Protein AF-0000000087742498 (afdb_homodimer)

Structure (mmCIF, N/CA/C/O backbone):
data_AF-0000000087742498-model_v1
#
loop_
_entity.id
_entity.type
_entity.pdbx_description
1 polymer 'Stage 0 sporulation protein A homolog'
#
loop_
_atom_site.group_PDB
_atom_site.id
_atom_site.type_symbol
_atom_site.label_atom_id
_atom_site.label_alt_id
_atom_site.label_comp_id
_atom_site.label_asym_id
_atom_site.label_entity_id
_atom_site.label_seq_id
_atom_site.pdbx_PDB_ins_code
_atom_site.Cartn_x
_atom_site.Cartn_y
_atom_site.Cartn_z
_atom_site.occupancy
_atom_site.B_iso_or_equiv
_atom_site.auth_seq_id
_atom_site.auth_comp_id
_atom_site.auth_asym_id
_atom_site.auth_atom_id
_atom_site.pdbx_PDB_model_num
ATOM 1 N N . MET A 1 1 ? -14.625 -6.398 9.633 1 86.19 1 MET A N 1
ATOM 2 C CA . MET A 1 1 ? -14.539 -7.777 9.148 1 86.19 1 MET A CA 1
ATOM 3 C C . MET A 1 1 ? -14.289 -7.812 7.645 1 86.19 1 MET A C 1
ATOM 5 O O . MET A 1 1 ? -14.852 -7.008 6.898 1 86.19 1 MET A O 1
ATOM 9 N N . LEU A 1 2 ? -13.461 -8.797 7.262 1 92.12 2 LEU A N 1
ATOM 10 C CA . LEU A 1 2 ? -13.188 -8.977 5.84 1 92.12 2 LEU A CA 1
ATOM 11 C C . LEU A 1 2 ? -14.359 -9.656 5.141 1 92.12 2 LEU A C 1
ATOM 13 O O . LEU A 1 2 ? -14.914 -10.633 5.652 1 92.12 2 LEU A O 1
ATOM 17 N N . SER A 1 3 ? -14.805 -9.133 4.078 1 96.44 3 SER A N 1
ATOM 18 C CA . SER A 1 3 ? -15.906 -9.711 3.314 1 96.44 3 SER A CA 1
ATOM 19 C C . SER A 1 3 ? -15.414 -10.789 2.359 1 96.44 3 SER A C 1
ATOM 21 O O . SER A 1 3 ? -14.422 -10.594 1.655 1 96.44 3 SER A O 1
ATOM 23 N N . VAL A 1 4 ? -16.156 -11.977 2.344 1 98 4 VAL A N 1
ATOM 24 C CA . VAL A 1 4 ? -15.719 -13.141 1.577 1 98 4 VAL A CA 1
ATOM 25 C C . VAL A 1 4 ? -16.797 -13.531 0.565 1 98 4 VAL A C 1
ATOM 27 O O . VAL A 1 4 ? -17.984 -13.578 0.898 1 98 4 VAL A O 1
ATOM 30 N N . LEU A 1 5 ? -16.391 -13.719 -0.667 1 98.69 5 LEU A N 1
ATOM 31 C CA . LEU A 1 5 ? -17.234 -14.289 -1.711 1 98.69 5 LEU A CA 1
ATOM 32 C C . LEU A 1 5 ? -16.797 -15.719 -2.033 1 98.69 5 LEU A C 1
ATOM 34 O O . LEU A 1 5 ? -15.617 -15.977 -2.27 1 98.69 5 LEU A O 1
ATOM 38 N N . ILE A 1 6 ? -17.734 -16.625 -1.984 1 98.62 6 ILE A N 1
ATOM 39 C CA . ILE A 1 6 ? -17.469 -18.016 -2.301 1 98.62 6 ILE A CA 1
ATOM 40 C C . ILE A 1 6 ? -18.094 -18.375 -3.646 1 98.62 6 ILE A C 1
ATOM 42 O O . ILE A 1 6 ? -19.297 -18.188 -3.852 1 98.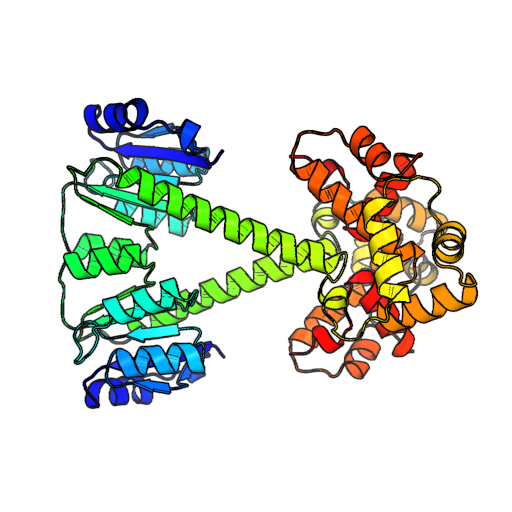62 6 ILE A O 1
ATOM 46 N N . VAL A 1 7 ? -17.25 -18.906 -4.578 1 98.69 7 VAL A N 1
ATOM 47 C CA . VAL A 1 7 ? -17.719 -19.25 -5.914 1 98.69 7 VAL A CA 1
ATOM 48 C C . VAL A 1 7 ? -17.375 -20.719 -6.215 1 98.69 7 VAL A C 1
ATOM 50 O O . VAL A 1 7 ? -16.203 -21.078 -6.312 1 98.69 7 VAL A O 1
ATOM 53 N N . ASP A 1 8 ? -18.328 -21.547 -6.348 1 98.38 8 ASP A N 1
ATOM 54 C CA . ASP A 1 8 ? -18.188 -22.984 -6.609 1 98.38 8 ASP A CA 1
ATOM 55 C C . ASP A 1 8 ? -19.484 -23.562 -7.18 1 98.38 8 ASP A C 1
ATOM 57 O O . ASP A 1 8 ? -20.578 -23.281 -6.676 1 98.38 8 ASP A O 1
ATOM 61 N N . ASP A 1 9 ? -19.312 -24.375 -8.234 1 97.75 9 ASP A N 1
ATOM 62 C CA . ASP A 1 9 ? -20.531 -24.875 -8.875 1 97.75 9 ASP A CA 1
ATOM 63 C C . ASP A 1 9 ? -21.172 -25.984 -8.047 1 97.75 9 ASP A C 1
ATOM 65 O O . ASP A 1 9 ? -22.344 -26.297 -8.234 1 97.75 9 ASP A O 1
ATOM 69 N N . GLU A 1 10 ? -20.484 -26.562 -7.141 1 97 10 GLU A N 1
ATOM 70 C CA . GLU A 1 10 ? -21.016 -27.625 -6.297 1 97 10 GLU A CA 1
ATOM 71 C C . GLU A 1 10 ? -21.609 -27.062 -5.012 1 97 10 GLU A C 1
ATOM 73 O O . GLU A 1 10 ? -20.891 -26.578 -4.145 1 97 10 GLU A O 1
ATOM 78 N N . LYS A 1 11 ? -22.875 -27.219 -4.852 1 96.75 11 LYS A N 1
ATOM 79 C CA . LYS A 1 11 ? -23.594 -26.688 -3.701 1 96.75 11 LYS A CA 1
ATOM 80 C C . LYS A 1 11 ? -23.031 -27.25 -2.395 1 96.75 11 LYS A C 1
ATOM 82 O O . LYS A 1 11 ? -22.938 -26.531 -1.397 1 96.75 11 LYS A O 1
ATOM 87 N N . LEU A 1 12 ? -22.734 -28.484 -2.408 1 96.06 12 LEU A N 1
ATOM 88 C CA . LEU A 1 12 ? -22.219 -29.141 -1.206 1 96.06 12 LEU A CA 1
ATOM 89 C C . LEU A 1 12 ? -20.922 -28.5 -0.75 1 96.06 12 LEU A C 1
ATOM 91 O O . LEU A 1 12 ? -20.672 -28.359 0.451 1 96.06 12 LEU A O 1
ATOM 95 N N . VAL A 1 13 ? -20.109 -28.125 -1.682 1 96.25 13 VAL A N 1
ATOM 96 C CA . VAL A 1 13 ? -18.844 -27.484 -1.369 1 96.25 13 VAL A CA 1
ATOM 97 C C . VAL A 1 13 ? -19.078 -26.109 -0.776 1 96.25 13 VAL A C 1
ATOM 99 O O . VAL A 1 13 ? -18.5 -25.75 0.251 1 96.25 13 VAL A O 1
ATOM 102 N N . ARG A 1 14 ? -19.938 -25.312 -1.386 1 97.44 14 ARG A N 1
ATOM 103 C CA . ARG A 1 14 ? -20.266 -23.984 -0.872 1 97.44 14 ARG A CA 1
ATOM 104 C C . ARG A 1 14 ? -20.797 -24.062 0.552 1 97.44 14 ARG A C 1
ATOM 106 O O . ARG A 1 14 ? -20.328 -23.359 1.441 1 97.44 14 ARG A O 1
ATOM 113 N N . THR A 1 15 ? -21.75 -24.984 0.746 1 96.31 15 THR A N 1
ATOM 114 C CA . THR A 1 15 ? -22.344 -25.156 2.062 1 96.31 15 THR A CA 1
ATOM 115 C C . THR A 1 15 ? -21.297 -25.594 3.082 1 96.31 15 THR A C 1
ATOM 117 O O . THR A 1 15 ? -21.297 -25.109 4.215 1 96.31 15 THR A O 1
ATOM 120 N N . GLY A 1 16 ? -20.5 -26.547 2.688 1 95.5 16 GLY A N 1
ATOM 121 C CA . GLY A 1 16 ? -19.422 -27 3.549 1 95.5 16 GLY A CA 1
ATOM 122 C C . GLY A 1 16 ? -18.484 -25.875 3.977 1 95.5 16 GLY A C 1
ATOM 123 O O . GLY A 1 16 ? -18.062 -25.812 5.133 1 95.5 16 GLY A O 1
ATOM 124 N N . LEU A 1 17 ? -18.141 -24.984 3.059 1 96.44 17 LEU A N 1
ATOM 125 C CA . LEU A 1 17 ? -17.266 -23.859 3.363 1 96.44 17 LEU A CA 1
ATOM 126 C C . LEU A 1 17 ? -17.953 -22.875 4.297 1 96.44 17 LEU A C 1
ATOM 128 O O . LEU A 1 17 ? -17.359 -22.406 5.273 1 96.44 17 LEU A O 1
ATOM 132 N N . VAL A 1 18 ? -19.188 -22.578 4.02 1 95.81 18 VAL A N 1
ATOM 133 C CA . VAL A 1 18 ? -19.922 -21.578 4.801 1 95.81 18 VAL A CA 1
ATOM 134 C C . VAL A 1 18 ? -20.141 -22.109 6.223 1 95.81 18 VAL A C 1
ATOM 136 O O . VAL A 1 18 ? -19.922 -21.375 7.195 1 95.81 18 VAL A O 1
ATOM 139 N N . MET A 1 19 ? -20.438 -23.391 6.352 1 94.25 19 MET A N 1
ATOM 140 C CA . MET A 1 19 ? -20.812 -23.953 7.648 1 94.25 19 MET A CA 1
ATOM 141 C C . MET A 1 19 ? -19.594 -24.531 8.367 1 94.25 19 MET A C 1
ATOM 143 O O . MET A 1 19 ? -19.562 -24.578 9.602 1 94.25 19 MET A O 1
ATOM 147 N N . GLY A 1 20 ? -18.672 -24.969 7.621 1 93.81 20 GLY A N 1
ATOM 148 C CA . GLY A 1 20 ? -17.562 -25.719 8.188 1 93.81 20 GLY A CA 1
ATOM 149 C C . GLY A 1 20 ? -16.453 -24.828 8.703 1 93.81 20 GLY A C 1
ATOM 150 O O . GLY A 1 20 ? -15.586 -25.266 9.453 1 93.81 20 GLY A O 1
ATOM 151 N N . ILE A 1 21 ? -16.422 -23.625 8.344 1 94.62 21 ILE A N 1
ATOM 152 C CA . ILE A 1 21 ? -15.391 -22.688 8.773 1 94.62 21 ILE A CA 1
ATOM 153 C C . ILE A 1 21 ? -16 -21.641 9.695 1 94.62 21 ILE A C 1
ATOM 155 O O . ILE A 1 21 ? -17.078 -21.094 9.398 1 94.62 21 ILE A O 1
ATOM 159 N N . ASP A 1 22 ? -15.406 -21.406 10.828 1 94.94 22 ASP A N 1
ATOM 160 C CA . ASP A 1 22 ? -15.836 -20.328 11.719 1 94.94 22 ASP A CA 1
ATOM 161 C C . ASP A 1 22 ? -15.312 -18.969 11.227 1 94.94 22 ASP A C 1
ATOM 163 O O . ASP A 1 22 ? -14.359 -18.438 11.789 1 94.94 22 ASP A O 1
ATOM 167 N N . TRP A 1 23 ? -15.977 -18.375 10.312 1 95.69 23 TRP A N 1
ATOM 168 C CA . TRP A 1 23 ? -15.562 -17.156 9.648 1 95.69 23 TRP A CA 1
ATOM 169 C C . TRP A 1 23 ? -15.469 -16 10.648 1 95.69 23 TRP A C 1
ATOM 171 O O . TRP A 1 23 ? -14.578 -15.156 10.555 1 95.69 23 TRP A O 1
ATOM 181 N N . ALA A 1 24 ? -16.344 -15.953 11.586 1 93.5 24 ALA A N 1
ATOM 182 C CA . ALA A 1 24 ? -16.344 -14.883 12.586 1 93.5 24 ALA A CA 1
ATOM 183 C C . ALA A 1 24 ? -15.039 -14.883 13.391 1 93.5 24 ALA A C 1
ATOM 185 O O . ALA A 1 24 ? -14.461 -13.82 13.641 1 93.5 24 ALA A O 1
ATOM 186 N N . SER A 1 25 ? -14.648 -16.109 13.75 1 94.25 25 SER A N 1
ATOM 187 C CA . SER A 1 25 ? -13.414 -16.219 14.523 1 94.25 25 SER A CA 1
ATOM 188 C C . SER A 1 25 ? -12.203 -15.781 13.703 1 94.25 25 SER A C 1
ATOM 190 O O . SER A 1 25 ? -11.195 -15.359 14.266 1 94.25 25 SER A O 1
ATOM 192 N N . LEU A 1 26 ? -12.328 -15.805 12.391 1 94.31 26 LEU A N 1
ATOM 193 C CA . LEU A 1 26 ? -11.25 -15.383 11.5 1 94.31 26 LEU A CA 1
ATOM 194 C C . LEU A 1 26 ? -11.367 -13.898 11.18 1 94.31 26 LEU A C 1
ATOM 196 O O . LEU A 1 26 ? -10.555 -13.352 10.43 1 94.31 26 LEU A O 1
ATOM 200 N N . GLY A 1 27 ? -12.391 -13.312 11.758 1 92.94 27 GLY A N 1
ATOM 201 C CA . GLY A 1 27 ? -12.625 -11.914 11.453 1 92.94 27 GLY A CA 1
ATOM 202 C C . GLY A 1 27 ? -13.164 -11.695 10.047 1 92.94 27 GLY A C 1
ATOM 203 O O . GLY A 1 27 ? -12.883 -10.672 9.422 1 92.94 27 GLY A O 1
ATOM 204 N N . CYS A 1 28 ? -13.883 -12.672 9.492 1 95.75 28 CYS A N 1
ATOM 205 C CA . CYS A 1 28 ? -14.43 -12.617 8.141 1 95.75 28 CYS A CA 1
ATOM 206 C C . CYS A 1 28 ? -15.938 -12.836 8.148 1 95.75 28 CYS A C 1
ATOM 208 O O . CYS A 1 28 ? -16.5 -13.305 9.141 1 95.75 28 CYS A O 1
ATOM 210 N N . ALA A 1 29 ? -16.609 -12.43 7.121 1 96.19 29 ALA A N 1
ATOM 211 C CA . ALA A 1 29 ? -18.031 -12.703 6.879 1 96.19 29 ALA A CA 1
ATOM 212 C C . ALA A 1 29 ? -18.281 -13.031 5.41 1 96.19 29 ALA A C 1
ATOM 214 O O . ALA A 1 29 ? -17.797 -12.328 4.516 1 96.19 29 ALA A O 1
ATOM 215 N N . VAL A 1 30 ? -19 -14.109 5.199 1 97 30 VAL A N 1
ATOM 216 C CA . VAL A 1 30 ? -19.391 -14.453 3.834 1 97 30 VAL A CA 1
ATOM 217 C C . VAL A 1 30 ? -20.516 -13.539 3.369 1 97 30 VAL A C 1
ATOM 219 O O . VAL A 1 30 ? -21.594 -13.531 3.969 1 97 30 VAL A O 1
ATOM 222 N N . VAL A 1 31 ? -20.312 -12.812 2.271 1 96.88 31 VAL A N 1
ATOM 223 C CA . VAL A 1 31 ? -21.281 -11.797 1.88 1 96.88 31 VAL A CA 1
ATOM 224 C C . VAL A 1 31 ? -22.125 -12.305 0.706 1 96.88 31 VAL A C 1
ATOM 226 O O . VAL A 1 31 ? -23.188 -11.766 0.417 1 96.88 31 VAL A O 1
ATOM 229 N N . ALA A 1 32 ? -21.547 -13.297 0.026 1 97.62 32 ALA A N 1
ATOM 230 C CA . ALA A 1 32 ? -22.297 -13.852 -1.104 1 97.62 32 ALA A CA 1
ATOM 231 C C . ALA A 1 32 ? -21.719 -15.203 -1.516 1 97.62 32 ALA A C 1
ATOM 233 O O . ALA A 1 32 ? -20.578 -15.523 -1.209 1 97.62 32 ALA A O 1
ATOM 234 N N . GLU A 1 33 ? -22.578 -15.969 -2.145 1 98 33 GLU A N 1
ATOM 235 C CA . GLU A 1 33 ? -22.234 -17.234 -2.791 1 98 33 GLU A CA 1
ATOM 236 C C . GLU A 1 33 ? -22.641 -17.234 -4.262 1 98 33 GLU A C 1
ATOM 238 O O . GLU A 1 33 ? -23.672 -16.656 -4.625 1 98 33 GLU A O 1
ATOM 243 N N . SER A 1 34 ? -21.766 -17.859 -5.074 1 98.19 34 SER A N 1
ATOM 244 C CA . SER A 1 34 ? -22.094 -17.969 -6.496 1 98.19 34 SER A CA 1
ATOM 245 C C . SER A 1 34 ? -21.844 -19.391 -7.012 1 98.19 34 SER A C 1
ATOM 247 O O . SER A 1 34 ? -20.906 -20.047 -6.57 1 98.19 34 SER A O 1
ATOM 249 N N . SER A 1 35 ? -22.609 -19.797 -8.039 1 97.56 35 SER A N 1
ATOM 250 C CA . SER A 1 35 ? -22.547 -21.188 -8.492 1 97.56 35 SER A CA 1
ATOM 251 C C . SER A 1 35 ? -21.828 -21.312 -9.828 1 97.56 35 SER A C 1
ATOM 253 O O . SER A 1 35 ? -21.719 -22.406 -10.391 1 97.56 35 SER A O 1
ATOM 255 N N . ASN A 1 36 ? -21.438 -20.25 -10.352 1 97.25 36 ASN A N 1
ATOM 256 C CA . ASN A 1 36 ? -20.641 -20.219 -11.578 1 97.25 36 ASN A CA 1
ATOM 257 C C . ASN A 1 36 ? -19.859 -18.906 -11.711 1 97.25 36 ASN A C 1
ATOM 259 O O . ASN A 1 36 ? -20.062 -17.984 -10.922 1 97.25 36 ASN A O 1
ATOM 263 N N . GLY A 1 37 ? -18.969 -18.828 -12.711 1 97.62 37 GLY A N 1
ATOM 264 C CA . GLY A 1 37 ? -18.094 -17.688 -12.867 1 97.62 37 GLY A CA 1
ATOM 265 C C . GLY A 1 37 ? -18.828 -16.406 -13.18 1 97.62 37 GLY A C 1
ATOM 266 O O . GLY A 1 37 ? -18.422 -15.328 -12.727 1 97.62 37 GLY A O 1
ATOM 267 N N . LEU A 1 38 ? -19.906 -16.5 -13.938 1 97.81 38 LEU A N 1
ATOM 268 C CA . LEU A 1 38 ? -20.672 -15.312 -14.305 1 97.81 38 LEU A CA 1
ATOM 269 C C . LEU A 1 38 ? -21.328 -14.695 -13.07 1 97.81 38 LEU A C 1
ATOM 271 O O . LEU A 1 38 ? -21.219 -13.484 -12.852 1 97.81 38 LEU A O 1
ATOM 275 N N . GLU A 1 39 ? -22 -15.531 -12.32 1 97.81 39 GLU A N 1
ATOM 276 C CA . GLU A 1 39 ? -22.594 -15.07 -11.062 1 97.81 39 GLU A CA 1
ATOM 277 C C . GLU A 1 39 ? -21.516 -14.516 -10.125 1 97.81 39 GLU A C 1
ATOM 279 O O . GLU A 1 39 ? -21.75 -13.516 -9.445 1 97.81 39 GLU A O 1
ATOM 284 N N . GLY A 1 40 ? -20.406 -15.211 -10.109 1 98.31 40 GLY A N 1
ATOM 285 C CA . GLY A 1 40 ? -19.297 -14.75 -9.281 1 98.31 40 GLY A CA 1
ATOM 286 C C . GLY A 1 40 ? -18.781 -13.383 -9.672 1 98.31 40 GLY A C 1
ATOM 287 O O . GLY A 1 40 ? -18.516 -12.547 -8.805 1 98.31 40 GLY A O 1
ATOM 288 N N . PHE A 1 41 ? -18.656 -13.18 -10.977 1 98.19 41 PHE A N 1
ATOM 289 C CA . PHE A 1 41 ? -18.203 -11.891 -11.484 1 98.19 41 PHE A CA 1
ATOM 290 C C . PHE A 1 41 ? -19.172 -10.781 -11.07 1 98.19 41 PHE A C 1
ATOM 292 O O . PHE A 1 41 ? -18.75 -9.75 -10.539 1 98.19 41 PHE A O 1
ATOM 299 N N . ASP A 1 42 ? -20.453 -11.008 -11.242 1 97.94 42 ASP A N 1
ATOM 300 C CA . ASP A 1 42 ? -21.469 -10.023 -10.891 1 97.94 42 ASP A CA 1
ATOM 301 C C . ASP A 1 42 ? -21.438 -9.727 -9.391 1 97.94 42 ASP A C 1
ATOM 303 O O . ASP A 1 42 ? -21.531 -8.562 -8.984 1 97.94 42 ASP A O 1
ATOM 307 N N . ALA A 1 43 ? -21.359 -10.727 -8.617 1 97.94 43 ALA A N 1
ATOM 308 C CA . ALA A 1 43 ? -21.328 -10.555 -7.168 1 97.94 43 ALA A CA 1
ATOM 309 C C . ALA A 1 43 ? -20.094 -9.766 -6.73 1 97.94 43 ALA A C 1
ATOM 311 O O . ALA A 1 43 ? -20.188 -8.898 -5.859 1 97.94 43 ALA A O 1
ATOM 312 N N . ALA A 1 44 ? -18.922 -10.109 -7.312 1 97.94 44 ALA A N 1
ATOM 313 C CA . ALA A 1 44 ? -17.688 -9.414 -6.977 1 97.94 44 ALA A CA 1
ATOM 314 C C . ALA A 1 44 ? -17.781 -7.926 -7.312 1 97.94 44 ALA A C 1
ATOM 316 O O . ALA A 1 44 ? -17.297 -7.082 -6.559 1 97.94 44 ALA A O 1
ATOM 317 N N . MET A 1 45 ? -18.375 -7.637 -8.453 1 96.25 45 MET A N 1
ATOM 318 C CA . MET A 1 45 ? -18.531 -6.246 -8.875 1 96.25 45 MET A CA 1
ATOM 319 C C . MET A 1 45 ? -19.516 -5.516 -7.973 1 96.25 45 MET A C 1
ATOM 321 O O . MET A 1 45 ? -19.328 -4.34 -7.656 1 96.25 45 MET A O 1
ATOM 325 N N . LYS A 1 46 ? -20.547 -6.215 -7.531 1 95.25 46 LYS A N 1
ATOM 326 C CA . LYS A 1 46 ? -21.609 -5.629 -6.715 1 95.25 46 LYS A CA 1
ATOM 327 C C . LYS A 1 46 ? -21.141 -5.41 -5.281 1 95.25 46 LYS A C 1
ATOM 329 O O . LYS A 1 46 ? -21.312 -4.324 -4.723 1 95.25 46 LYS A O 1
ATOM 334 N N . TYR A 1 47 ? -20.562 -6.449 -4.719 1 95.12 47 TYR A N 1
ATOM 335 C CA . TYR A 1 47 ? -20.312 -6.426 -3.283 1 95.12 47 TYR A CA 1
ATOM 336 C C . TYR A 1 47 ? -18.875 -6.012 -2.988 1 95.12 47 TYR A C 1
ATOM 338 O O . TYR A 1 47 ? -18.531 -5.688 -1.848 1 95.12 47 TYR A O 1
ATOM 346 N N . LYS A 1 48 ? -17.938 -6.086 -4.004 1 94.81 48 LYS A N 1
ATOM 347 C CA . LYS A 1 48 ? -16.531 -5.727 -3.875 1 94.81 48 LYS A CA 1
ATOM 348 C C . LYS A 1 48 ? -15.898 -6.414 -2.668 1 94.81 48 LYS A C 1
ATOM 350 O O . LYS A 1 48 ? -15.375 -5.746 -1.773 1 94.81 48 LYS A O 1
ATOM 355 N N . PRO A 1 49 ? -15.977 -7.719 -2.625 1 96.75 49 PRO A N 1
ATOM 356 C CA . PRO A 1 49 ? -15.43 -8.461 -1.485 1 96.75 49 PRO A CA 1
ATOM 357 C C . PRO A 1 49 ? -13.922 -8.266 -1.334 1 96.75 49 PRO A C 1
ATOM 359 O O . PRO A 1 49 ? -13.234 -7.949 -2.309 1 96.75 49 PRO A O 1
ATOM 362 N N . ASP A 1 50 ? -13.383 -8.453 -0.086 1 95.56 50 ASP A N 1
ATOM 363 C CA . ASP A 1 50 ? -11.945 -8.422 0.167 1 95.56 50 ASP A CA 1
ATOM 364 C C . ASP A 1 50 ? -11.273 -9.695 -0.337 1 95.56 50 ASP A C 1
ATOM 366 O O . ASP A 1 50 ? -10.148 -9.648 -0.835 1 95.56 50 ASP A O 1
ATOM 370 N N . LEU A 1 51 ? -11.992 -10.789 -0.201 1 97.94 51 LEU A N 1
ATOM 371 C CA . LEU A 1 51 ? -11.453 -12.117 -0.492 1 97.94 51 LEU A CA 1
ATOM 372 C C . LEU A 1 51 ? -12.43 -12.938 -1.322 1 97.94 51 LEU A C 1
ATOM 374 O O . LEU A 1 51 ? -13.633 -12.938 -1.047 1 97.94 51 LEU A O 1
ATOM 378 N N . ILE A 1 52 ? -11.93 -13.562 -2.357 1 98.62 52 ILE A N 1
ATOM 379 C CA . ILE A 1 52 ? -12.711 -14.477 -3.189 1 98.62 52 ILE A CA 1
ATOM 380 C C . ILE A 1 52 ? -12.125 -15.883 -3.098 1 98.62 52 ILE A C 1
ATOM 382 O O . ILE A 1 52 ? -10.938 -16.094 -3.336 1 98.62 52 ILE A O 1
ATOM 386 N N . ILE A 1 53 ? -12.898 -16.844 -2.684 1 98.56 53 ILE A N 1
ATOM 387 C CA . ILE A 1 53 ? -12.57 -18.266 -2.752 1 98.56 53 ILE A CA 1
ATOM 388 C C . ILE A 1 53 ? -13.281 -18.891 -3.943 1 98.56 53 ILE A C 1
ATOM 390 O O . ILE A 1 53 ? -14.516 -18.953 -3.98 1 98.56 53 ILE A O 1
ATOM 394 N N . CYS A 1 54 ? -12.422 -19.406 -4.871 1 97.94 54 CYS A N 1
ATOM 395 C CA . CYS A 1 54 ? -13.031 -19.688 -6.168 1 97.94 54 CYS A CA 1
ATOM 396 C C . CYS A 1 54 ? -12.539 -21.031 -6.711 1 97.94 54 CYS A C 1
ATOM 398 O O . CYS A 1 54 ? -11.336 -21.297 -6.715 1 97.94 54 CYS A O 1
ATOM 400 N N . ASP A 1 55 ? -13.508 -21.812 -7.184 1 98.12 55 ASP A N 1
ATOM 401 C CA . ASP A 1 55 ? -13.18 -22.984 -7.988 1 98.12 55 ASP A CA 1
ATOM 402 C C . ASP A 1 55 ? -12.695 -22.578 -9.383 1 98.12 55 ASP A C 1
ATOM 404 O O . ASP A 1 55 ? -12.969 -21.469 -9.836 1 98.12 55 ASP A O 1
ATOM 408 N N . ILE A 1 56 ? -12.023 -23.484 -10.047 1 97.81 56 ILE A N 1
ATOM 409 C CA . ILE A 1 56 ? -11.5 -23.156 -11.367 1 97.81 56 ILE A CA 1
ATOM 410 C C . ILE A 1 56 ? -12.477 -23.641 -12.445 1 97.81 56 ILE A C 1
ATOM 412 O O . ILE A 1 56 ? -12.969 -22.844 -13.242 1 97.81 56 ILE A O 1
ATOM 416 N N . ARG A 1 57 ? -12.773 -24.938 -12.43 1 97.12 57 ARG A N 1
ATOM 417 C CA . ARG A 1 57 ? -13.672 -25.469 -13.453 1 97.12 57 ARG A CA 1
ATOM 418 C C . ARG A 1 57 ? -15.133 -25.297 -13.039 1 97.12 57 ARG A C 1
ATOM 420 O O . ARG A 1 57 ? -15.594 -25.938 -12.094 1 97.12 57 ARG A O 1
ATOM 427 N N . MET A 1 58 ? -15.828 -24.484 -13.711 1 97.19 58 MET A N 1
ATOM 428 C CA . MET A 1 58 ? -17.25 -24.219 -13.5 1 97.19 58 MET A CA 1
ATOM 429 C C . MET A 1 58 ? -17.953 -23.984 -14.828 1 97.19 58 MET A C 1
ATOM 431 O O . MET A 1 58 ? -17.328 -23.625 -15.82 1 97.19 58 MET A O 1
ATOM 435 N N . PRO A 1 59 ? -19.219 -24.203 -14.789 1 95.25 59 PRO A N 1
ATOM 436 C CA . PRO A 1 59 ? -19.984 -23.922 -16.016 1 95.25 59 PRO A CA 1
ATOM 437 C C . PRO A 1 59 ? -20.047 -22.438 -16.344 1 95.25 59 PRO A C 1
ATOM 439 O O . PRO A 1 59 ? -19.828 -21.594 -15.461 1 95.25 59 PRO A O 1
ATOM 442 N N . GLN A 1 60 ? -20.281 -22.125 -17.781 1 94.44 60 GLN A N 1
ATOM 443 C CA . GLN A 1 60 ? -20.484 -20.766 -18.281 1 94.44 60 GLN A CA 1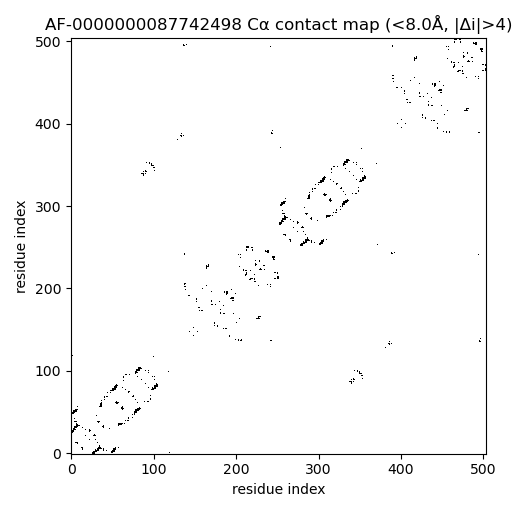
ATOM 444 C C . GLN A 1 60 ? -19.156 -20 -18.344 1 94.44 60 GLN A C 1
ATOM 446 O O . GLN A 1 60 ? -18.688 -19.656 -19.438 1 94.44 60 GLN A O 1
ATOM 451 N N . MET A 1 61 ? -18.547 -19.766 -17.109 1 96.75 61 MET A N 1
ATOM 452 C CA . MET A 1 61 ? -17.25 -19.094 -16.984 1 96.75 61 MET A CA 1
ATOM 453 C C . MET A 1 61 ? -16.406 -19.734 -15.891 1 96.75 61 MET A C 1
ATOM 455 O O . MET A 1 61 ? -16.859 -19.906 -14.766 1 96.75 61 MET A O 1
ATOM 459 N N . ASP A 1 62 ? -15.211 -20.062 -16.297 1 96.81 62 ASP A N 1
ATOM 460 C CA . ASP A 1 62 ? -14.406 -20.734 -15.281 1 96.81 62 ASP A CA 1
ATOM 461 C C . ASP A 1 62 ? -13.766 -19.734 -14.328 1 96.81 62 ASP A C 1
ATOM 463 O O . ASP A 1 62 ? -13.852 -18.516 -14.547 1 96.81 62 ASP A O 1
ATOM 467 N N . GLY A 1 63 ? -13.211 -20.188 -13.289 1 98.19 63 GLY A N 1
ATOM 468 C CA . GLY A 1 63 ? -12.688 -19.344 -12.234 1 98.19 63 GLY A CA 1
ATOM 469 C C . GLY A 1 63 ? -11.555 -18.438 -12.695 1 98.19 63 GLY A C 1
ATOM 470 O O . GLY A 1 63 ? -11.477 -17.281 -12.289 1 98.19 63 GLY A O 1
ATOM 471 N N . ILE A 1 64 ? -10.648 -18.953 -13.516 1 98.12 64 ILE A N 1
ATOM 472 C CA . ILE A 1 64 ? -9.516 -18.188 -14.031 1 98.12 64 ILE A CA 1
ATOM 473 C C . ILE A 1 64 ? -10.016 -17.031 -14.898 1 98.12 64 ILE A C 1
ATOM 475 O O . ILE A 1 64 ? -9.57 -15.898 -14.742 1 98.12 64 ILE A O 1
ATOM 479 N N . GLU A 1 65 ? -10.906 -17.344 -15.766 1 97.81 65 GLU A N 1
ATOM 480 C CA . GLU A 1 65 ? -11.5 -16.328 -16.625 1 97.81 65 GLU A CA 1
ATOM 481 C C . GLU A 1 65 ? -12.203 -15.258 -15.789 1 97.81 65 GLU A C 1
ATOM 483 O O . GLU A 1 65 ? -12.094 -14.062 -16.078 1 97.81 65 GLU A O 1
ATOM 488 N N . MET A 1 66 ? -12.953 -15.68 -14.812 1 98.25 66 MET A N 1
ATOM 489 C CA . MET A 1 66 ? -13.664 -14.758 -13.93 1 98.25 66 MET A CA 1
ATOM 490 C C . MET A 1 66 ? -12.703 -13.766 -13.289 1 98.25 66 MET A C 1
ATOM 492 O O . MET A 1 66 ? -12.914 -12.555 -13.359 1 98.25 66 MET A O 1
ATOM 496 N N . VAL A 1 67 ? -11.641 -14.25 -12.672 1 98.25 67 VAL A N 1
ATOM 497 C CA . VAL A 1 67 ? -10.688 -13.406 -11.961 1 98.25 67 VAL A CA 1
ATOM 498 C C . VAL A 1 67 ? -9.945 -12.508 -12.953 1 98.25 67 VAL A C 1
ATOM 500 O O . VAL A 1 67 ? -9.672 -11.344 -12.664 1 98.25 67 VAL A O 1
ATOM 503 N N . SER A 1 68 ? -9.633 -13.07 -14.125 1 97.75 68 SER A N 1
ATOM 504 C CA . SER A 1 68 ? -9.008 -12.273 -15.172 1 97.75 68 SER A CA 1
ATOM 505 C C . SER A 1 68 ? -9.859 -11.055 -15.516 1 97.75 68 SER A C 1
ATOM 507 O O . SER A 1 68 ? -9.352 -9.938 -15.594 1 97.75 68 SER A O 1
ATOM 509 N N . LYS A 1 69 ? -11.117 -11.258 -15.727 1 97.56 69 LYS A N 1
ATOM 510 C CA . LYS A 1 69 ? -12.039 -10.18 -16.031 1 97.56 69 LYS A CA 1
ATOM 511 C C . LYS A 1 69 ? -12.125 -9.18 -14.883 1 97.56 69 LYS A C 1
ATOM 513 O O . LYS A 1 69 ? -12.188 -7.965 -15.109 1 97.56 69 LYS A O 1
ATOM 518 N N . LEU A 1 70 ? -12.148 -9.703 -13.719 1 97.69 70 LEU A N 1
ATOM 519 C CA . LEU A 1 70 ? -12.203 -8.836 -12.547 1 97.69 70 LEU A CA 1
ATOM 520 C C . LEU A 1 70 ? -10.992 -7.91 -12.508 1 97.69 70 LEU A C 1
ATOM 522 O O . LEU A 1 70 ? -11.125 -6.719 -12.211 1 97.69 70 LEU A O 1
ATOM 526 N N . ARG A 1 71 ? -9.797 -8.477 -12.82 1 95.88 71 ARG A N 1
ATOM 527 C CA . ARG A 1 71 ? -8.578 -7.672 -12.836 1 95.88 71 ARG A CA 1
ATOM 528 C C . ARG A 1 71 ? -8.664 -6.578 -13.898 1 95.88 71 ARG A C 1
ATOM 530 O O . ARG A 1 71 ? -8.258 -5.441 -13.656 1 95.88 71 ARG A O 1
ATOM 537 N N . GLU A 1 72 ? -9.219 -6.922 -15.008 1 94.06 72 GLU A N 1
ATOM 538 C CA . GLU A 1 72 ? -9.398 -5.949 -16.078 1 94.06 72 GLU A CA 1
ATOM 539 C C . GLU A 1 72 ? -10.305 -4.801 -15.641 1 94.06 72 GLU A C 1
ATOM 541 O O . GLU A 1 72 ? -10.141 -3.668 -16.109 1 94.06 72 GLU A O 1
ATOM 546 N N . GLU A 1 73 ? -11.18 -5.078 -14.711 1 93.62 73 GLU A N 1
ATOM 547 C CA . GLU A 1 73 ? -12.125 -4.074 -14.227 1 93.62 73 GLU A CA 1
ATOM 548 C C . GLU A 1 73 ? -11.547 -3.322 -13.023 1 93.62 73 GLU A C 1
ATOM 550 O O . GLU A 1 73 ? -12.242 -2.512 -12.406 1 93.62 73 GLU A O 1
ATOM 555 N N . GLY A 1 74 ? -10.375 -3.697 -12.664 1 90.75 74 GLY A N 1
ATOM 556 C CA . GLY A 1 74 ? -9.711 -2.984 -11.578 1 90.75 74 GLY A CA 1
ATOM 557 C C . GLY A 1 74 ? -9.992 -3.584 -10.211 1 90.75 74 GLY A C 1
ATOM 558 O O . GLY A 1 74 ? -9.68 -2.979 -9.188 1 90.75 74 GLY A O 1
ATOM 559 N N . ASN A 1 75 ? -10.703 -4.688 -10.148 1 92.94 75 ASN A N 1
ATOM 560 C CA . ASN A 1 75 ? -10.961 -5.391 -8.898 1 92.94 75 ASN A CA 1
ATOM 561 C C . ASN A 1 75 ? -9.734 -6.188 -8.445 1 92.94 75 ASN A C 1
ATOM 563 O O . ASN A 1 75 ? -9.289 -7.098 -9.148 1 92.94 75 ASN A O 1
ATOM 567 N N . ASN A 1 76 ? -9.219 -5.875 -7.27 1 90.5 76 ASN A N 1
ATOM 568 C CA . ASN A 1 76 ? -7.973 -6.484 -6.812 1 90.5 76 ASN A CA 1
ATOM 569 C C . ASN A 1 76 ? -8.195 -7.34 -5.57 1 90.5 76 ASN A C 1
ATOM 571 O O . ASN A 1 76 ? -7.285 -7.496 -4.75 1 90.5 76 ASN A O 1
ATOM 575 N N . ALA A 1 77 ? -9.43 -7.863 -5.445 1 95.88 77 ALA A N 1
ATOM 576 C CA . ALA A 1 77 ? -9.719 -8.742 -4.316 1 95.88 77 ALA A CA 1
ATOM 577 C C . ALA A 1 77 ? -8.688 -9.859 -4.215 1 95.88 77 ALA A C 1
ATOM 579 O O . ALA A 1 77 ? -8.242 -10.398 -5.23 1 95.88 77 ALA A O 1
ATOM 580 N N . TYR A 1 78 ? -8.289 -10.164 -2.984 1 97.81 78 TYR A N 1
ATOM 581 C CA . TYR A 1 78 ? -7.469 -11.359 -2.787 1 97.81 78 TYR A CA 1
ATOM 582 C C . TYR A 1 78 ? -8.203 -12.609 -3.256 1 97.81 78 TYR A C 1
ATOM 584 O O . TYR A 1 78 ? -9.414 -12.742 -3.045 1 97.81 78 TYR A O 1
ATOM 592 N N . THR A 1 79 ? -7.496 -13.477 -3.93 1 98.38 79 THR A N 1
ATOM 593 C CA . THR A 1 79 ? -8.156 -14.641 -4.512 1 98.38 79 THR A CA 1
ATOM 594 C C . THR A 1 79 ? -7.445 -15.93 -4.094 1 98.38 79 THR A C 1
ATOM 596 O O . THR A 1 79 ? -6.215 -16 -4.137 1 98.38 79 THR A O 1
ATOM 599 N N . VAL A 1 80 ? -8.188 -16.859 -3.648 1 98.56 80 VAL A N 1
ATOM 600 C CA . VAL A 1 80 ? -7.73 -18.219 -3.379 1 98.56 80 VAL A CA 1
ATOM 601 C C . VAL A 1 80 ? -8.469 -19.203 -4.285 1 98.56 80 VAL A C 1
ATOM 603 O O . VAL A 1 80 ? -9.695 -19.297 -4.242 1 98.56 80 VAL A O 1
ATOM 606 N N . PHE A 1 81 ? -7.707 -19.891 -5.109 1 98.5 81 PHE A N 1
ATOM 607 C CA . PHE A 1 81 ? -8.32 -20.953 -5.91 1 98.5 81 PHE A CA 1
ATOM 608 C C . PHE A 1 81 ? -8.414 -22.25 -5.117 1 98.5 81 PHE A C 1
ATOM 610 O O . PHE A 1 81 ? -7.418 -22.719 -4.566 1 98.5 81 PHE A O 1
ATOM 617 N N . LEU A 1 82 ? -9.555 -22.75 -4.969 1 97.56 82 LEU A N 1
ATOM 618 C CA . LEU A 1 82 ? -9.852 -24.031 -4.336 1 97.56 82 LEU A CA 1
ATOM 619 C C . LEU A 1 82 ? -10.43 -25.016 -5.348 1 97.56 82 LEU A C 1
ATOM 621 O O . LEU A 1 82 ? -11.586 -24.891 -5.746 1 97.56 82 LEU A O 1
ATOM 625 N N . THR A 1 83 ? -9.656 -26.047 -5.742 1 96.5 83 THR A N 1
ATOM 626 C CA . THR A 1 83 ? -10.055 -26.844 -6.895 1 96.5 83 THR A CA 1
ATOM 627 C C . THR A 1 83 ? -9.508 -28.266 -6.77 1 96.5 83 THR A C 1
ATOM 629 O O . THR A 1 83 ? -8.641 -28.531 -5.934 1 96.5 83 THR A O 1
ATOM 632 N N . ALA A 1 84 ? -10.016 -29.141 -7.613 1 95.88 84 ALA A N 1
ATOM 633 C CA . ALA A 1 84 ? -9.547 -30.531 -7.645 1 95.88 84 ALA A CA 1
ATOM 634 C C . ALA A 1 84 ? -8.438 -30.703 -8.672 1 95.88 84 ALA A C 1
ATOM 636 O O . ALA A 1 84 ? -7.867 -31.797 -8.797 1 95.88 84 ALA A O 1
ATOM 637 N N . TYR A 1 85 ? -8.078 -29.672 -9.375 1 95.31 85 TYR A N 1
ATOM 638 C CA . TYR A 1 85 ? -7.191 -29.812 -10.531 1 95.31 85 TYR A CA 1
ATOM 639 C C . TYR A 1 85 ? -5.785 -29.328 -10.195 1 95.31 85 TYR A C 1
ATOM 641 O O . TYR A 1 85 ? -5.598 -28.172 -9.812 1 95.31 85 TYR A O 1
ATOM 649 N N . SER A 1 86 ? -4.84 -30.141 -10.359 1 96.5 86 SER A N 1
ATOM 650 C CA . SER A 1 86 ? -3.436 -29.812 -10.133 1 96.5 86 SER A CA 1
ATOM 651 C C . SER A 1 86 ? -2.715 -29.547 -11.453 1 96.5 86 SER A C 1
ATOM 653 O O . SER A 1 86 ? -1.614 -30.047 -11.68 1 96.5 86 SER A O 1
ATOM 655 N N . ASP A 1 87 ? -3.346 -28.844 -12.32 1 95.44 87 ASP A N 1
ATOM 656 C CA . ASP A 1 87 ? -2.844 -28.547 -13.656 1 95.44 87 ASP A CA 1
ATOM 657 C C . ASP A 1 87 ? -1.84 -27.391 -13.617 1 95.44 87 ASP A C 1
ATOM 659 O O . ASP A 1 87 ? -2.125 -26.328 -13.062 1 95.44 87 ASP A O 1
ATOM 663 N N . PHE A 1 88 ? -0.724 -27.594 -14.172 1 96.44 88 PHE A N 1
ATOM 664 C CA . PHE A 1 88 ? 0.313 -26.578 -14.195 1 96.44 88 PHE A CA 1
ATOM 665 C C . PHE A 1 88 ? -0.182 -25.312 -14.906 1 96.44 88 PHE A C 1
ATOM 667 O O . PHE A 1 88 ? 0.077 -24.203 -14.453 1 96.44 88 PHE A O 1
ATOM 674 N N . ALA A 1 89 ? -0.773 -25.484 -16 1 96.25 89 ALA A N 1
ATOM 675 C CA . ALA A 1 89 ? -1.245 -24.344 -16.766 1 96.25 89 ALA A CA 1
ATOM 676 C C . ALA A 1 89 ? -2.178 -23.453 -15.945 1 96.25 89 ALA A C 1
ATOM 678 O O . ALA A 1 89 ? -2.109 -22.234 -16.016 1 96.25 89 ALA A O 1
ATOM 679 N N . TYR A 1 90 ? -3.033 -24.094 -15.18 1 96.25 90 TYR A N 1
ATOM 680 C CA . TYR A 1 90 ? -3.926 -23.359 -14.289 1 96.25 90 TYR A CA 1
ATOM 681 C C . TYR A 1 90 ? -3.137 -22.609 -13.227 1 96.25 90 TYR A C 1
ATOM 683 O O . TYR A 1 90 ? -3.41 -21.438 -12.945 1 96.25 90 TYR A O 1
ATOM 691 N N . ALA A 1 91 ? -2.221 -23.312 -12.641 1 97.19 91 ALA A N 1
ATOM 692 C CA . ALA A 1 91 ? -1.4 -22.703 -11.602 1 97.19 91 ALA A CA 1
ATOM 693 C C . ALA A 1 91 ? -0.611 -21.516 -12.156 1 97.19 91 ALA A C 1
ATOM 695 O O . ALA A 1 91 ? -0.497 -20.484 -11.492 1 97.19 91 ALA A O 1
ATOM 696 N N . GLN A 1 92 ? -0.042 -21.688 -13.328 1 97 92 GLN A N 1
ATOM 697 C CA . GLN A 1 92 ? 0.714 -20.609 -13.961 1 97 92 GLN A CA 1
ATOM 698 C C . GLN A 1 92 ? -0.159 -19.375 -14.172 1 97 92 GLN A C 1
ATOM 700 O O . GLN A 1 92 ? 0.262 -18.25 -13.883 1 97 92 GLN A O 1
ATOM 705 N N . LYS A 1 93 ? -1.354 -19.578 -14.68 1 97.19 93 LYS A N 1
ATOM 706 C CA . LYS A 1 93 ? -2.287 -18.469 -14.875 1 97.19 93 LYS A CA 1
ATOM 707 C C . LYS A 1 93 ? -2.65 -17.812 -13.539 1 97.19 93 LYS A C 1
ATOM 709 O O . LYS A 1 93 ? -2.783 -16.594 -13.461 1 97.19 93 LYS A O 1
ATOM 714 N N . ALA A 1 94 ? -2.848 -18.656 -12.516 1 97.94 94 ALA A N 1
ATOM 715 C CA . ALA A 1 94 ? -3.164 -18.156 -11.188 1 97.94 94 ALA A CA 1
ATOM 716 C C . ALA A 1 94 ? -2.066 -17.219 -10.68 1 97.94 94 ALA A C 1
ATOM 718 O O . ALA A 1 94 ? -2.354 -16.188 -10.07 1 97.94 94 ALA A O 1
ATOM 719 N N . ILE A 1 95 ? -0.843 -17.531 -10.906 1 97.44 95 ILE A N 1
ATOM 720 C CA . ILE A 1 95 ? 0.292 -16.703 -10.516 1 97.44 95 ILE A CA 1
ATOM 721 C C . ILE A 1 95 ? 0.212 -15.352 -11.211 1 97.44 95 ILE A C 1
ATOM 723 O O . ILE A 1 95 ? 0.319 -14.305 -10.57 1 97.44 95 ILE A O 1
ATOM 727 N N . LYS A 1 96 ? -0.003 -15.391 -12.523 1 95.56 96 LYS A N 1
ATOM 728 C CA . LYS A 1 96 ? -0.045 -14.172 -13.328 1 95.56 96 LYS A CA 1
ATOM 729 C C . LYS A 1 96 ? -1.178 -13.25 -12.875 1 95.56 96 LYS A C 1
ATOM 731 O O . LYS A 1 96 ? -1.067 -12.031 -12.977 1 95.56 96 LYS A O 1
ATOM 736 N N . LEU A 1 97 ? -2.189 -13.852 -12.367 1 96.19 97 LEU A N 1
ATOM 737 C CA . LEU A 1 97 ? -3.348 -13.094 -11.922 1 96.19 97 LEU A CA 1
ATOM 738 C C . LEU A 1 97 ? -3.148 -12.586 -10.492 1 96.19 97 LEU A C 1
ATOM 740 O O . LEU A 1 97 ? -3.979 -11.836 -9.977 1 96.19 97 LEU A O 1
ATOM 744 N N . GLY A 1 98 ? -2.092 -13.062 -9.859 1 96.38 98 GLY A N 1
ATOM 745 C CA . GLY A 1 98 ? -1.783 -12.609 -8.508 1 96.38 98 GLY A CA 1
ATOM 746 C C . GLY A 1 98 ? -2.578 -13.336 -7.441 1 96.38 98 GLY A C 1
ATOM 747 O O . GLY A 1 98 ? -2.963 -12.734 -6.434 1 96.38 98 GLY A O 1
ATOM 748 N N . ALA A 1 99 ? -2.906 -14.547 -7.688 1 97.81 99 ALA A N 1
ATOM 749 C CA . ALA A 1 99 ? -3.623 -15.328 -6.684 1 97.81 99 ALA A CA 1
ATOM 750 C C . ALA A 1 99 ? -2.822 -15.43 -5.391 1 97.81 99 ALA A C 1
ATOM 752 O O . ALA A 1 99 ? -1.593 -15.531 -5.418 1 97.81 99 ALA A O 1
ATOM 753 N N . SER A 1 100 ? -3.541 -15.5 -4.297 1 97.5 100 SER A N 1
ATOM 754 C CA . SER A 1 100 ? -2.906 -15.562 -2.984 1 97.5 100 SER A CA 1
ATOM 755 C C . SER A 1 100 ? -2.561 -17 -2.602 1 97.5 100 SER A C 1
ATOM 757 O O . SER A 1 100 ? -1.654 -17.234 -1.8 1 97.5 100 SER A O 1
ATOM 759 N N . ASP A 1 101 ? -3.34 -17.875 -3.088 1 97.88 101 ASP A N 1
ATOM 760 C CA . ASP A 1 101 ? -3.107 -19.297 -2.826 1 97.88 101 ASP A CA 1
ATOM 761 C C . ASP A 1 101 ? -3.836 -20.172 -3.844 1 97.88 101 ASP A C 1
ATOM 763 O O . ASP A 1 101 ? -4.68 -19.688 -4.598 1 97.88 101 ASP A O 1
ATOM 767 N N . TYR A 1 102 ? -3.418 -21.406 -3.916 1 98.25 102 TYR A N 1
ATOM 768 C CA . TYR A 1 102 ? -3.982 -22.5 -4.711 1 98.25 102 TYR A CA 1
ATOM 769 C C . TYR A 1 102 ? -4.086 -23.781 -3.896 1 98.25 102 TYR A C 1
ATOM 771 O O . TYR A 1 102 ? -3.074 -24.422 -3.609 1 98.25 102 TYR A O 1
ATOM 779 N N . ILE A 1 103 ? -5.305 -24.109 -3.543 1 97.88 103 ILE A N 1
ATOM 780 C CA . ILE A 1 103 ? -5.531 -25.234 -2.625 1 97.88 103 ILE A CA 1
ATOM 781 C C . ILE A 1 103 ? -6.27 -26.359 -3.35 1 97.88 103 ILE A C 1
ATOM 783 O O . ILE A 1 103 ? -7.281 -26.109 -4.012 1 97.88 103 ILE A O 1
ATOM 787 N N . LEU A 1 104 ? -5.805 -27.547 -3.213 1 97.31 104 LEU A N 1
ATOM 788 C CA . LEU A 1 104 ? -6.414 -28.703 -3.867 1 97.31 104 LEU A CA 1
ATOM 789 C C . LEU A 1 104 ? -7.516 -29.297 -2.996 1 97.31 104 LEU A C 1
ATOM 791 O O . LEU A 1 104 ? -7.367 -29.391 -1.776 1 97.31 104 LEU A O 1
ATOM 795 N N . LYS A 1 105 ? -8.664 -29.625 -3.648 1 94.31 105 LYS A N 1
ATOM 796 C CA . LYS A 1 105 ? -9.711 -30.422 -3.014 1 94.31 105 LYS A CA 1
ATOM 797 C C . LYS A 1 105 ? -9.414 -31.906 -3.127 1 94.31 105 LYS A C 1
ATOM 799 O O . LYS A 1 105 ? -9 -32.406 -4.188 1 94.31 105 LYS A O 1
ATOM 804 N N . PRO A 1 106 ? -9.578 -32.625 -2.131 1 93.69 106 PRO A N 1
ATOM 805 C CA . PRO A 1 106 ? -9.922 -32.156 -0.788 1 93.69 106 PRO A CA 1
ATOM 806 C C . PRO A 1 106 ? -8.734 -31.516 -0.07 1 93.69 106 PRO A C 1
ATOM 808 O O . PRO A 1 106 ? -7.582 -31.781 -0.412 1 93.69 106 PRO A O 1
ATOM 811 N N . PHE A 1 107 ? -9.055 -30.625 0.825 1 92 107 PHE A N 1
ATOM 812 C CA . PHE A 1 107 ? -7.984 -29.953 1.551 1 92 107 PHE A CA 1
ATOM 813 C C . PHE A 1 107 ? -8.031 -30.297 3.035 1 92 107 PHE A C 1
ATOM 815 O O . PHE A 1 107 ? -9.055 -30.781 3.531 1 92 107 PHE A O 1
ATOM 822 N N . LYS A 1 108 ? -6.922 -30.188 3.66 1 91.44 108 LYS A N 1
ATOM 823 C CA . LYS A 1 108 ? -6.773 -30.547 5.066 1 91.44 108 LYS A CA 1
ATOM 824 C C . LYS A 1 108 ? -7.406 -29.484 5.969 1 91.44 108 LYS A C 1
ATOM 826 O O . LYS A 1 108 ? -7.477 -28.312 5.605 1 91.44 108 LYS A O 1
ATOM 831 N N . ASP A 1 109 ? -7.711 -30.016 7.16 1 89 109 ASP A N 1
ATOM 832 C CA . ASP A 1 109 ? -8.25 -29.109 8.172 1 89 109 ASP A CA 1
ATOM 833 C C . ASP A 1 109 ? -7.242 -28 8.5 1 89 109 ASP A C 1
ATOM 835 O O . ASP A 1 109 ? -6.059 -28.281 8.703 1 89 109 ASP A O 1
ATOM 839 N N . GLY A 1 110 ? -7.715 -26.828 8.469 1 93.94 110 GLY A N 1
ATOM 840 C CA . GLY A 1 110 ? -6.855 -25.719 8.859 1 93.94 110 GLY A CA 1
ATOM 841 C C . GLY A 1 110 ? -6.125 -25.078 7.695 1 93.94 110 GLY A C 1
ATOM 842 O O . GLY A 1 110 ? -5.617 -23.969 7.805 1 93.94 110 GLY A O 1
ATOM 843 N N . GLU A 1 111 ? -6.086 -25.703 6.602 1 95.31 111 GLU A N 1
ATOM 844 C CA . GLU A 1 111 ? -5.312 -25.203 5.473 1 95.31 111 GLU A CA 1
ATOM 845 C C . GLU A 1 111 ? -5.898 -23.891 4.945 1 95.31 111 GLU A C 1
ATOM 847 O O . GLU A 1 111 ? -5.18 -22.906 4.797 1 95.31 111 GLU A O 1
ATOM 852 N N . LEU A 1 112 ? -7.176 -23.922 4.672 1 96.12 112 LEU A N 1
ATOM 853 C CA . LEU A 1 112 ? -7.84 -22.719 4.18 1 96.12 112 LEU A CA 1
ATOM 854 C C . LEU A 1 112 ? -7.828 -21.625 5.238 1 96.12 112 LEU A C 1
ATOM 856 O O . LEU A 1 112 ? -7.578 -20.453 4.922 1 96.12 112 LEU A O 1
ATOM 860 N N . GLU A 1 113 ? -8.055 -21.984 6.457 1 96.31 113 GLU A N 1
ATOM 861 C CA . GLU A 1 113 ? -8.039 -21.031 7.562 1 96.31 113 GLU A CA 1
ATOM 862 C C . GLU A 1 113 ? -6.688 -20.328 7.668 1 96.31 113 GLU A C 1
ATOM 864 O O . GLU A 1 113 ? -6.625 -19.109 7.859 1 96.31 113 GLU A O 1
ATOM 869 N N . ASN A 1 114 ? -5.645 -21.156 7.539 1 95.94 114 ASN A N 1
ATOM 870 C CA . ASN A 1 114 ? -4.301 -20.594 7.594 1 95.94 114 ASN A CA 1
ATOM 871 C C . ASN A 1 114 ? -4.066 -19.594 6.465 1 95.94 114 ASN A C 1
ATOM 873 O O . ASN A 1 114 ? -3.439 -18.547 6.672 1 95.94 114 ASN A O 1
ATOM 877 N N . THR A 1 115 ? -4.547 -19.891 5.324 1 96.56 115 THR A N 1
ATOM 878 C CA . THR A 1 115 ? -4.434 -19 4.18 1 96.56 115 THR A CA 1
ATOM 879 C C . THR A 1 115 ? -5.164 -17.688 4.445 1 96.56 115 THR A C 1
ATOM 881 O O . THR A 1 115 ? -4.625 -16.609 4.191 1 96.56 115 THR A O 1
ATOM 884 N N . VAL A 1 116 ? -6.34 -17.734 4.961 1 96.5 116 VAL A N 1
ATOM 885 C CA . VAL A 1 116 ? -7.148 -16.562 5.262 1 96.5 116 VAL A CA 1
ATOM 886 C C . VAL A 1 116 ? -6.441 -15.695 6.301 1 96.5 116 VAL A C 1
ATOM 888 O O . VAL A 1 116 ? -6.406 -14.469 6.176 1 96.5 116 VAL A O 1
ATOM 891 N N . LEU A 1 117 ? -5.863 -16.359 7.25 1 95.19 117 LEU A N 1
ATOM 892 C CA . LEU A 1 117 ? -5.152 -15.633 8.289 1 95.19 117 LEU A CA 1
ATOM 893 C C . LEU A 1 117 ? -3.953 -14.891 7.711 1 95.19 117 LEU A C 1
ATOM 895 O O . LEU A 1 117 ? -3.68 -13.75 8.094 1 95.19 117 LEU A O 1
ATOM 899 N N . LYS A 1 118 ? -3.25 -15.516 6.82 1 94.38 118 LYS A N 1
ATOM 900 C CA . LYS A 1 118 ? -2.113 -14.867 6.168 1 94.38 118 LYS A CA 1
ATOM 901 C C . LYS A 1 118 ? -2.561 -13.648 5.371 1 94.38 118 LYS A C 1
ATOM 903 O O . LYS A 1 118 ? -1.889 -12.609 5.383 1 94.38 118 LYS A O 1
ATOM 908 N N . ILE A 1 119 ? -3.623 -13.781 4.695 1 95.12 119 ILE A N 1
ATOM 909 C CA . ILE A 1 119 ? -4.172 -12.688 3.906 1 95.12 119 ILE A CA 1
ATOM 910 C C . ILE A 1 119 ? -4.578 -11.539 4.832 1 95.12 119 ILE A C 1
ATOM 912 O O . ILE A 1 119 ? -4.293 -10.375 4.551 1 95.12 119 ILE A O 1
ATOM 916 N N . ARG A 1 120 ? -5.207 -11.859 5.914 1 92.25 120 ARG A N 1
ATOM 917 C CA . ARG A 1 120 ? -5.602 -10.852 6.895 1 92.25 120 ARG A CA 1
ATOM 918 C C . ARG A 1 120 ? -4.387 -10.109 7.43 1 92.25 120 ARG A C 1
ATOM 920 O O . ARG A 1 120 ? -4.41 -8.883 7.566 1 92.25 120 ARG A O 1
ATOM 927 N N . ASP A 1 121 ? -3.379 -10.883 7.719 1 90.06 121 ASP A N 1
ATOM 928 C CA . ASP A 1 121 ? -2.143 -10.281 8.211 1 90.06 121 ASP A CA 1
ATOM 929 C C . ASP A 1 121 ? -1.582 -9.281 7.199 1 90.06 121 ASP A C 1
ATOM 931 O O . ASP A 1 121 ? -1.138 -8.195 7.578 1 90.06 121 ASP A O 1
ATOM 935 N N . LYS A 1 122 ? -1.628 -9.656 5.977 1 89.31 122 LYS A N 1
ATOM 936 C CA . LYS A 1 122 ? -1.146 -8.766 4.926 1 89.31 122 LYS A CA 1
ATOM 937 C C . LYS A 1 122 ? -1.976 -7.484 4.867 1 89.31 122 LYS A C 1
ATOM 939 O O . LYS A 1 122 ? -1.425 -6.387 4.762 1 89.31 122 LYS A O 1
ATOM 944 N N . ILE A 1 123 ? -3.23 -7.629 4.922 1 87.06 123 ILE A N 1
ATOM 945 C CA . ILE A 1 123 ? -4.141 -6.488 4.887 1 87.06 123 ILE A CA 1
ATOM 946 C C . ILE A 1 123 ? -3.871 -5.574 6.078 1 87.06 123 ILE A C 1
ATOM 948 O O . ILE A 1 123 ? -3.805 -4.352 5.926 1 87.06 123 ILE A O 1
ATOM 952 N N . ASP A 1 124 ? -3.725 -6.184 7.219 1 82.62 124 ASP A N 1
ATOM 953 C CA . ASP A 1 124 ? -3.457 -5.422 8.438 1 82.62 124 ASP A CA 1
ATOM 954 C C . ASP A 1 124 ? -2.143 -4.652 8.32 1 82.62 124 ASP A C 1
ATOM 956 O O . ASP A 1 124 ? -2.066 -3.484 8.711 1 82.62 124 ASP A O 1
ATOM 960 N N . LYS A 1 125 ? -1.148 -5.27 7.758 1 83.5 125 LYS A N 1
ATOM 961 C CA . LYS A 1 125 ? 0.152 -4.625 7.602 1 83.5 125 LYS A CA 1
ATOM 962 C C . LYS A 1 125 ? 0.069 -3.445 6.641 1 83.5 125 LYS A C 1
ATOM 964 O O . LYS A 1 125 ? 0.698 -2.41 6.867 1 83.5 125 LYS A O 1
ATOM 969 N N . GLU A 1 126 ? -0.684 -3.658 5.633 1 81 126 GLU A N 1
ATOM 970 C CA . GLU A 1 126 ? -0.883 -2.561 4.691 1 81 126 GLU A CA 1
ATOM 971 C C . GLU A 1 126 ? -1.594 -1.385 5.352 1 81 126 GLU A C 1
ATOM 973 O O . GLU A 1 126 ? -1.233 -0.227 5.129 1 81 126 GLU A O 1
ATOM 978 N N . TYR A 1 127 ? -2.531 -1.725 6.113 1 74 127 TYR A N 1
ATOM 979 C CA . TYR A 1 127 ? -3.266 -0.696 6.84 1 74 127 TYR A CA 1
ATOM 980 C C . TYR A 1 127 ? -2.35 0.047 7.809 1 74 127 TYR A C 1
ATOM 982 O O . TYR A 1 127 ? -2.377 1.277 7.875 1 74 127 TYR A O 1
ATOM 990 N N . ILE A 1 128 ? -1.565 -0.677 8.445 1 72.38 128 ILE A N 1
ATOM 991 C CA . ILE A 1 128 ? -0.652 -0.095 9.422 1 72.38 128 ILE A CA 1
ATOM 992 C C . ILE A 1 128 ? 0.343 0.823 8.711 1 72.38 128 ILE A C 1
ATOM 994 O O . ILE A 1 128 ? 0.623 1.927 9.188 1 72.38 128 ILE A O 1
ATOM 998 N N . SER A 1 129 ? 0.82 0.367 7.645 1 76.44 129 SER A N 1
ATOM 999 C CA . SER A 1 129 ? 1.775 1.168 6.887 1 76.44 129 SER A CA 1
ATOM 1000 C C . SER A 1 129 ? 1.151 2.48 6.426 1 76.44 129 SER A C 1
ATOM 1002 O O . SER A 1 129 ? 1.768 3.543 6.543 1 76.44 129 SER A O 1
ATOM 1004 N N . LYS A 1 130 ? -0.043 2.365 5.969 1 72.25 130 LYS A N 1
ATOM 1005 C CA . LYS A 1 130 ? -0.748 3.562 5.516 1 72.25 130 LYS A CA 1
ATOM 1006 C C . LYS A 1 130 ? -1.011 4.516 6.68 1 72.25 130 LYS A C 1
ATOM 1008 O O . LYS A 1 130 ? -0.832 5.727 6.547 1 72.25 130 LYS A O 1
ATOM 1013 N N . THR A 1 131 ? -1.387 3.938 7.77 1 70.94 131 THR A N 1
ATOM 1014 C CA . THR A 1 131 ? -1.674 4.727 8.961 1 70.94 131 THR A CA 1
ATOM 1015 C C . THR A 1 131 ? -0.4 5.363 9.508 1 70.94 131 THR A C 1
ATOM 1017 O O . THR A 1 131 ? -0.417 6.516 9.953 1 70.94 131 THR A O 1
ATOM 1020 N N . LYS A 1 132 ? 0.644 4.586 9.469 1 72.19 132 LYS A N 1
ATOM 1021 C CA . LYS A 1 132 ? 1.924 5.121 9.922 1 72.19 132 LYS A CA 1
ATOM 1022 C C . LYS A 1 132 ? 2.354 6.312 9.062 1 72.19 132 LYS A C 1
ATOM 1024 O O . LYS A 1 132 ? 2.826 7.32 9.586 1 72.19 132 LYS A O 1
ATOM 1029 N N . LEU A 1 133 ? 2.162 6.188 7.855 1 69.06 133 LEU A N 1
ATOM 1030 C CA . LEU A 1 133 ? 2.512 7.277 6.953 1 69.06 133 LEU A CA 1
ATOM 1031 C C . LEU A 1 133 ? 1.688 8.523 7.262 1 69.06 133 LEU A C 1
ATOM 1033 O O . LEU A 1 133 ? 2.223 9.633 7.293 1 69.06 133 LEU A O 1
ATOM 1037 N N . GLN A 1 134 ? 0.479 8.289 7.492 1 69.56 134 GLN A N 1
ATOM 1038 C CA . GLN A 1 134 ? -0.408 9.398 7.84 1 69.56 134 GLN A CA 1
ATOM 1039 C C . GLN A 1 134 ? -0.022 10.008 9.18 1 69.56 134 GLN A C 1
ATOM 1041 O O . GLN A 1 134 ? 0.039 11.234 9.32 1 69.56 134 GLN A O 1
ATOM 1046 N N . ASN A 1 135 ? 0.233 9.117 10.109 1 72.56 135 ASN A N 1
ATOM 1047 C CA . ASN A 1 135 ? 0.617 9.578 11.438 1 72.56 135 ASN A CA 1
ATOM 1048 C C . ASN A 1 135 ? 1.935 10.344 11.406 1 72.56 135 ASN A C 1
ATOM 1050 O O . ASN A 1 135 ? 2.084 11.359 12.094 1 72.56 135 ASN A O 1
ATOM 1054 N N . ASP A 1 136 ? 2.812 9.859 10.625 1 72.69 136 ASP A N 1
ATOM 1055 C CA . ASP A 1 136 ? 4.117 10.516 10.523 1 72.69 136 ASP A CA 1
ATOM 1056 C C . ASP A 1 136 ? 3.984 11.906 9.906 1 72.69 136 ASP A C 1
ATOM 1058 O O . ASP A 1 136 ? 4.781 12.797 10.211 1 72.69 136 ASP A O 1
ATOM 1062 N N . SER A 1 137 ? 2.992 11.969 9.125 1 72.12 137 SER A N 1
ATOM 1063 C CA . SER A 1 137 ? 2.771 13.281 8.516 1 72.12 137 SER A CA 1
ATOM 1064 C C . SER A 1 137 ? 2.227 14.281 9.523 1 72.12 137 SER A C 1
ATOM 1066 O O . SER A 1 137 ? 2.369 15.492 9.352 1 72.12 137 SER A O 1
ATOM 1068 N N . ILE A 1 138 ? 1.597 13.75 10.547 1 76.56 138 ILE A N 1
ATOM 1069 C CA . ILE A 1 138 ? 1.038 14.602 11.594 1 76.56 138 ILE A CA 1
ATOM 1070 C C . ILE A 1 138 ? 2.107 14.898 12.641 1 76.56 138 ILE A C 1
ATOM 1072 O O . ILE A 1 138 ? 2.334 16.062 13 1 76.56 138 ILE A O 1
ATOM 1076 N N . LEU A 1 139 ? 2.707 13.844 13.102 1 77.56 139 LEU A N 1
ATOM 1077 C CA . LEU A 1 139 ? 3.773 13.914 14.094 1 77.56 139 LEU A CA 1
ATOM 1078 C C . LEU A 1 139 ? 4.887 12.93 13.773 1 77.56 139 LEU A C 1
ATOM 1080 O O . LEU A 1 139 ? 4.672 11.711 13.789 1 77.56 139 LEU A O 1
ATOM 1084 N N . ASN A 1 140 ? 6.035 13.492 13.375 1 72.12 140 ASN A N 1
ATOM 1085 C CA . ASN A 1 140 ? 7.148 12.641 12.984 1 72.12 140 ASN A CA 1
ATOM 1086 C C . ASN A 1 140 ? 7.734 11.906 14.188 1 72.12 140 ASN A C 1
ATOM 1088 O O . ASN A 1 140 ? 8.336 12.523 15.07 1 72.12 140 ASN A O 1
ATOM 1092 N N . ASP A 1 141 ? 7.477 10.633 14.273 1 64.31 141 ASP A N 1
ATOM 1093 C CA . ASP A 1 141 ? 7.957 9.812 15.383 1 64.31 141 ASP A CA 1
ATOM 1094 C C . ASP A 1 141 ? 9.484 9.742 15.391 1 64.31 141 ASP A C 1
ATOM 1096 O O . ASP A 1 141 ? 10.086 9.438 16.422 1 64.31 141 ASP A O 1
ATOM 1100 N N . ASP A 1 142 ? 10.07 9.875 14.164 1 62.5 142 ASP A N 1
ATOM 1101 C CA . ASP A 1 142 ? 11.523 9.75 14.094 1 62.5 142 ASP A CA 1
ATOM 1102 C C . ASP A 1 142 ? 12.211 10.797 14.961 1 62.5 142 ASP A C 1
ATOM 1104 O O . ASP A 1 142 ? 13.375 10.641 15.336 1 62.5 142 ASP A O 1
ATOM 1108 N N . ILE A 1 143 ? 11.523 11.781 15.242 1 59 143 ILE A N 1
ATOM 1109 C CA . ILE A 1 143 ? 12.086 12.781 16.141 1 59 143 ILE A CA 1
ATOM 1110 C C . ILE A 1 143 ? 12.453 12.125 17.469 1 59 143 ILE A C 1
ATOM 1112 O O . ILE A 1 143 ? 13.461 12.484 18.094 1 59 143 ILE A O 1
ATOM 1116 N N . LEU A 1 144 ? 11.516 11.18 17.859 1 57.69 144 LEU A N 1
ATOM 1117 C CA . LEU A 1 144 ? 11.711 10.531 19.141 1 57.69 144 LEU A CA 1
ATOM 1118 C C . LEU A 1 144 ? 12.891 9.57 19.094 1 57.69 144 LEU A C 1
ATOM 1120 O O . LEU A 1 144 ? 13.398 9.148 20.141 1 57.69 144 LEU A O 1
ATOM 1124 N N . LYS A 1 145 ? 13.117 9.07 17.938 1 55.81 145 LYS A N 1
ATOM 1125 C CA . LYS A 1 145 ? 14.188 8.078 17.828 1 55.81 145 LYS A CA 1
ATOM 1126 C C . LYS A 1 145 ? 15.555 8.75 17.781 1 55.81 145 LYS A C 1
ATOM 1128 O O . LYS A 1 145 ? 16.578 8.07 17.75 1 55.81 145 LYS A O 1
ATOM 1133 N N . LYS A 1 146 ? 15.523 9.977 17.609 1 54.44 146 LYS A N 1
ATOM 1134 C CA . LYS A 1 146 ? 16.844 10.602 17.594 1 54.44 146 LYS A CA 1
ATOM 1135 C C . LYS A 1 146 ? 17.594 10.336 18.891 1 54.44 146 LYS A C 1
ATOM 1137 O O . LYS A 1 146 ? 17.062 10.539 19.984 1 54.44 146 LYS A O 1
ATOM 1142 N N . GLU A 1 147 ? 18.375 9.391 18.969 1 56.41 147 GLU A N 1
ATOM 1143 C CA . GLU A 1 147 ? 19.328 9.125 20.047 1 56.41 147 GLU A CA 1
ATOM 1144 C C . GLU A 1 147 ? 19.703 10.414 20.781 1 56.41 147 GLU A C 1
ATOM 1146 O O . GLU A 1 147 ? 20.094 10.383 21.938 1 56.41 147 GLU A O 1
ATOM 1151 N N . SER A 1 148 ? 19.359 11.609 20.234 1 63.72 148 SER A N 1
ATOM 1152 C CA . SER A 1 148 ? 20.062 12.734 20.844 1 63.72 148 SER A CA 1
ATOM 1153 C C . SER A 1 148 ? 19.094 13.656 21.578 1 63.72 148 SER A C 1
ATOM 1155 O O . SER A 1 148 ? 19.422 14.812 21.859 1 63.72 148 SER A O 1
ATOM 1157 N N . VAL A 1 149 ? 17.875 13.117 21.953 1 76.19 149 VAL A N 1
ATOM 1158 C CA . VAL A 1 149 ? 17.031 14.047 22.688 1 76.19 149 VAL A CA 1
ATOM 1159 C C . VAL A 1 149 ? 17.469 14.102 24.156 1 76.19 149 VAL A C 1
ATOM 1161 O O . VAL A 1 149 ? 17.812 13.078 24.734 1 76.19 149 VAL A O 1
ATOM 1164 N N . SER A 1 150 ? 17.625 15.281 24.719 1 86.38 150 SER A N 1
ATOM 1165 C CA . SER A 1 150 ? 18.016 15.469 26.109 1 86.38 150 SER A CA 1
ATOM 1166 C C . SER A 1 150 ? 17 14.867 27.078 1 86.38 150 SER A C 1
ATOM 1168 O O . SER A 1 150 ? 15.867 14.578 26.672 1 86.38 150 SER A O 1
ATOM 1170 N N . LYS A 1 151 ? 17.469 14.609 28.281 1 88.88 151 LYS A N 1
ATOM 1171 C CA . LYS A 1 151 ? 16.609 14.047 29.312 1 88.88 151 LYS A CA 1
ATOM 1172 C C . LYS A 1 151 ? 15.383 14.922 29.547 1 88.88 151 LYS A C 1
ATOM 1174 O O . LYS A 1 151 ? 14.273 14.422 29.703 1 88.88 151 LYS A O 1
ATOM 1179 N N . TYR A 1 152 ? 15.594 16.234 29.547 1 91.19 152 TYR A N 1
ATOM 1180 C CA . TYR A 1 152 ? 14.508 17.172 29.812 1 91.19 152 TYR A CA 1
ATOM 1181 C C . TYR A 1 152 ? 13.438 17.078 28.734 1 91.19 152 TYR A C 1
ATOM 1183 O O . TYR A 1 152 ? 12.242 17.062 29.016 1 91.19 152 TYR A O 1
ATOM 1191 N N . VAL A 1 153 ? 13.875 17.031 27.547 1 92.19 153 VAL A N 1
ATOM 1192 C CA . VAL A 1 153 ? 12.922 16.969 26.438 1 92.19 153 VAL A CA 1
ATOM 1193 C C . VAL A 1 153 ? 12.211 15.617 26.438 1 92.19 153 VAL A C 1
ATOM 1195 O O . VAL A 1 153 ? 11 15.539 26.219 1 92.19 153 VAL A O 1
ATOM 1198 N N . SER A 1 154 ? 12.984 14.594 26.75 1 91.06 154 SER A N 1
ATOM 1199 C CA . SER A 1 154 ? 12.367 13.273 26.859 1 91.06 154 SER A CA 1
ATOM 1200 C C . SER A 1 154 ? 11.305 13.25 27.938 1 91.06 154 SER A C 1
ATOM 1202 O O . SER A 1 154 ? 10.227 12.68 27.75 1 91.06 154 SER A O 1
ATOM 1204 N N . ASP A 1 155 ? 11.625 13.812 29.031 1 92.75 155 ASP A N 1
ATOM 1205 C CA . ASP A 1 155 ? 10.688 13.883 30.141 1 92.75 155 ASP A CA 1
ATOM 1206 C C . ASP A 1 155 ? 9.453 14.695 29.766 1 92.75 155 ASP A C 1
ATOM 1208 O O . ASP A 1 155 ? 8.328 14.359 30.156 1 92.75 155 ASP A O 1
ATOM 1212 N N . ALA A 1 156 ? 9.664 15.758 29.047 1 94.44 156 ALA A N 1
ATOM 1213 C CA . ALA A 1 156 ? 8.539 16.578 28.578 1 94.44 156 ALA A CA 1
ATOM 1214 C C . ALA A 1 156 ? 7.621 15.766 27.672 1 94.44 156 ALA A C 1
ATOM 1216 O O . ALA A 1 156 ? 6.398 15.82 27.812 1 94.44 156 ALA A O 1
ATOM 1217 N N . LEU A 1 157 ? 8.25 15.086 26.766 1 91.88 157 LEU A N 1
ATOM 1218 C CA . LEU A 1 157 ? 7.488 14.242 25.859 1 91.88 157 LEU A CA 1
ATOM 1219 C C . LEU A 1 157 ? 6.66 13.219 26.625 1 91.88 157 LEU A C 1
ATOM 1221 O O . LEU A 1 157 ? 5.492 12.992 26.312 1 91.88 157 LEU A O 1
ATOM 1225 N N . TYR A 1 158 ? 7.316 12.617 27.609 1 91 158 TYR A N 1
ATOM 1226 C CA . TYR A 1 158 ? 6.633 11.641 28.438 1 91 158 TYR A CA 1
ATOM 1227 C C . TYR A 1 158 ? 5.461 12.273 29.172 1 91 158 TYR A C 1
ATOM 1229 O O . TYR A 1 158 ? 4.379 11.688 29.266 1 91 158 TYR A O 1
ATOM 1237 N N . TYR A 1 159 ? 5.707 13.414 29.719 1 94.56 159 TYR A N 1
ATOM 1238 C CA . TYR A 1 159 ? 4.648 14.141 30.406 1 94.56 159 TYR A CA 1
ATOM 1239 C C . TYR A 1 159 ? 3.463 14.383 29.469 1 94.56 159 TYR A C 1
ATOM 1241 O O . TYR A 1 159 ? 2.311 14.18 29.875 1 94.56 159 TYR A O 1
ATOM 1249 N N . ILE A 1 160 ? 3.73 14.789 28.312 1 94.5 160 ILE A N 1
ATOM 1250 C CA . ILE A 1 160 ? 2.68 15.078 27.328 1 94.5 160 ILE A CA 1
ATOM 1251 C C . ILE A 1 160 ? 1.908 13.805 27.016 1 94.5 160 ILE A C 1
ATOM 1253 O O . ILE A 1 160 ? 0.675 13.805 26.984 1 94.5 160 ILE A O 1
ATOM 1257 N N . GLU A 1 161 ? 2.605 12.773 26.797 1 92.44 161 GLU A N 1
ATOM 1258 C CA . GLU A 1 161 ? 1.99 11.492 26.484 1 92.44 161 GLU A CA 1
ATOM 1259 C C . GLU A 1 161 ? 0.985 11.086 27.562 1 92.44 161 GLU A C 1
ATOM 1261 O O . GLU A 1 161 ? -0.101 10.594 27.25 1 92.44 161 GLU A O 1
ATOM 1266 N N . LYS A 1 162 ? 1.283 11.328 28.766 1 93.56 162 LYS A N 1
ATOM 1267 C CA . LYS A 1 162 ? 0.472 10.875 29.891 1 93.56 162 LYS A CA 1
ATOM 1268 C C . LYS A 1 162 ? -0.662 11.852 30.188 1 93.56 162 LYS A C 1
ATOM 1270 O O . LYS A 1 162 ? -1.663 11.484 30.797 1 93.56 162 LYS A O 1
ATOM 1275 N N . ASN A 1 163 ? -0.478 13.125 29.641 1 95.38 163 ASN A N 1
ATOM 1276 C CA . ASN A 1 163 ? -1.402 14.141 30.125 1 95.38 163 ASN A CA 1
ATOM 1277 C C . ASN A 1 163 ? -2.053 14.914 28.984 1 95.38 163 ASN A C 1
ATOM 1279 O O . ASN A 1 163 ? -2.664 15.961 29.203 1 95.38 163 ASN A O 1
ATOM 1283 N N . TYR A 1 164 ? -1.861 14.469 27.781 1 94.94 164 TYR A N 1
ATOM 1284 C CA . TYR A 1 164 ? -2.324 15.25 26.641 1 94.94 164 TYR A CA 1
ATOM 1285 C C . TYR A 1 164 ? -3.828 15.492 26.719 1 94.94 164 TYR A C 1
ATOM 1287 O O . TYR A 1 164 ? -4.344 16.438 26.125 1 94.94 164 TYR A O 1
ATOM 1295 N N . GLY A 1 165 ? -4.59 14.656 27.391 1 95.94 165 GLY A N 1
ATOM 1296 C CA . GLY A 1 165 ? -6.031 14.789 27.516 1 95.94 165 GLY A CA 1
ATOM 1297 C C . GLY A 1 165 ? -6.449 15.859 28.5 1 95.94 165 GLY A C 1
ATOM 1298 O O . GLY A 1 165 ? -7.617 16.25 28.547 1 95.94 165 GLY A O 1
ATOM 1299 N N . ASN A 1 166 ? -5.535 16.312 29.312 1 95.19 166 ASN A N 1
ATOM 1300 C CA . ASN A 1 166 ? -5.785 17.375 30.266 1 95.19 166 ASN A CA 1
ATOM 1301 C C . ASN A 1 166 ? -5.969 18.719 29.578 1 95.19 166 ASN A C 1
ATOM 1303 O O . ASN A 1 166 ? -5.035 19.25 28.969 1 95.19 166 ASN A O 1
ATOM 1307 N N . THR A 1 167 ? -7.141 19.312 29.734 1 94.38 167 THR A N 1
ATOM 1308 C CA . THR A 1 167 ? -7.48 20.547 29.047 1 94.38 167 THR A CA 1
ATOM 1309 C C . THR A 1 167 ? -6.582 21.688 29.531 1 94.38 167 THR A C 1
ATOM 1311 O O . THR A 1 167 ? -6.441 22.703 28.828 1 94.38 167 THR A O 1
ATOM 1314 N N . ASN A 1 168 ? -5.93 21.5 30.656 1 94.19 168 ASN A N 1
ATOM 1315 C CA . ASN A 1 168 ? -5.156 22.594 31.234 1 94.19 168 ASN A CA 1
ATOM 1316 C C . ASN A 1 168 ? -3.66 22.406 31 1 94.19 168 ASN A C 1
ATOM 1318 O O . ASN A 1 168 ? -2.848 23.188 31.5 1 94.19 168 ASN A O 1
ATOM 1322 N N . ILE A 1 169 ? -3.326 21.406 30.25 1 95.81 169 ILE A N 1
ATOM 1323 C CA . ILE A 1 169 ? -1.905 21.188 30 1 95.81 169 ILE A CA 1
ATOM 1324 C C . ILE A 1 169 ? -1.311 22.422 29.312 1 95.81 169 ILE A C 1
ATOM 1326 O O . ILE A 1 169 ? -1.953 23.031 28.453 1 95.81 169 ILE A O 1
ATOM 1330 N N . SER A 1 170 ? -0.138 22.859 29.734 1 94.38 170 SER A N 1
ATOM 1331 C CA . SER A 1 170 ? 0.541 24.031 29.219 1 94.38 170 SER A CA 1
ATOM 1332 C C . SER A 1 170 ? 2.051 23.938 29.406 1 94.38 170 SER A C 1
ATOM 1334 O O . SER A 1 170 ? 2.535 23.062 30.141 1 94.38 170 SER A O 1
ATOM 1336 N N . VAL A 1 171 ? 2.684 24.828 28.672 1 96.25 171 VAL A N 1
ATOM 1337 C CA . VAL A 1 171 ? 4.133 24.906 28.828 1 96.25 171 VAL A CA 1
ATOM 1338 C C . VAL A 1 171 ? 4.484 25.156 30.297 1 96.25 171 VAL A C 1
ATOM 1340 O O . VAL A 1 171 ? 5.449 24.594 30.812 1 96.25 171 VAL A O 1
ATOM 1343 N N . LYS A 1 172 ? 3.67 25.984 30.938 1 96.19 172 LYS A N 1
ATOM 1344 C CA . LYS A 1 172 ? 3.893 26.297 32.344 1 96.19 172 LYS A CA 1
ATOM 1345 C C . LYS A 1 172 ? 3.814 25.047 33.219 1 96.19 172 LYS A C 1
ATOM 1347 O O . LYS A 1 172 ? 4.715 24.781 34 1 96.19 172 LYS A O 1
ATOM 1352 N N . LEU A 1 173 ? 2.787 24.312 33.094 1 95.69 173 LEU A N 1
ATOM 1353 C CA . LEU A 1 173 ? 2.592 23.109 33.875 1 95.69 173 LEU A CA 1
ATOM 1354 C C . LEU A 1 173 ? 3.727 22.109 33.656 1 95.69 173 LEU A C 1
ATOM 1356 O O . LEU A 1 173 ? 4.246 21.516 34.594 1 95.69 173 LEU A O 1
ATOM 1360 N N . ILE A 1 174 ? 4.117 21.953 32.375 1 96.81 174 ILE A N 1
ATOM 1361 C CA . ILE A 1 174 ? 5.16 21 32.031 1 96.81 174 ILE A CA 1
ATOM 1362 C C . ILE A 1 174 ? 6.496 21.469 32.594 1 96.81 174 ILE A C 1
ATOM 1364 O O . ILE A 1 174 ? 7.219 20.672 33.219 1 96.81 174 ILE A O 1
ATOM 1368 N N . SER A 1 175 ? 6.891 22.703 32.375 1 97.06 175 SER A N 1
ATOM 1369 C CA . SER A 1 175 ? 8.156 23.234 32.875 1 97.06 175 SER A CA 1
ATOM 1370 C C . SER A 1 175 ? 8.25 23.125 34.375 1 97.06 175 SER A C 1
ATOM 1372 O O . SER A 1 175 ? 9.305 22.75 34.906 1 97.06 175 SER A O 1
ATOM 1374 N N . GLU A 1 176 ? 7.145 23.375 35.125 1 95.94 176 GLU A N 1
ATOM 1375 C CA . GLU A 1 176 ? 7.105 23.25 36.562 1 95.94 176 GLU A CA 1
ATOM 1376 C C . GLU A 1 176 ? 7.344 21.812 37.031 1 95.94 176 GLU A C 1
ATOM 1378 O O . GLU A 1 176 ? 8.07 21.578 37.969 1 95.94 176 GLU A O 1
ATOM 1383 N N . SER A 1 177 ? 6.77 20.969 36.312 1 94.25 177 SER A N 1
ATOM 1384 C CA . SER A 1 177 ? 6.91 19.562 36.656 1 94.25 177 SER A CA 1
ATOM 1385 C C . SER A 1 177 ? 8.352 19.094 36.469 1 94.25 177 SER A C 1
ATOM 1387 O O . SER A 1 177 ? 8.781 18.141 37.125 1 94.25 177 SER A O 1
ATOM 1389 N N . LEU A 1 178 ? 9.102 19.766 35.656 1 94.81 178 LEU A N 1
ATOM 1390 C CA . LEU A 1 178 ? 10.461 19.344 35.344 1 94.81 178 LEU A CA 1
ATOM 1391 C C . LEU A 1 178 ? 11.484 20.219 36.031 1 94.81 178 LEU A C 1
ATOM 1393 O O . LEU A 1 178 ? 12.688 19.984 35.938 1 94.81 178 LEU A O 1
ATOM 1397 N N . GLY A 1 179 ? 11.016 21.25 36.688 1 94.81 179 GLY A N 1
ATOM 1398 C CA . GLY A 1 179 ? 11.906 22.156 37.406 1 94.81 179 GLY A CA 1
ATOM 1399 C C . GLY A 1 179 ? 12.672 23.078 36.469 1 94.81 179 GLY A C 1
ATOM 1400 O O . GLY A 1 179 ? 13.836 23.406 36.719 1 94.81 179 GLY A O 1
ATOM 1401 N N . LEU A 1 180 ? 12.094 23.469 35.375 1 95.19 180 LEU A N 1
ATOM 1402 C CA . LEU A 1 180 ? 12.711 24.359 34.375 1 95.19 180 LEU A CA 1
ATOM 1403 C C . LEU A 1 180 ? 11.867 25.609 34.188 1 95.19 180 LEU A C 1
ATOM 1405 O O . LEU A 1 180 ? 10.68 25.625 34.531 1 95.19 180 LEU A O 1
ATOM 1409 N N . SER A 1 181 ? 12.5 26.672 33.688 1 95.88 181 SER A N 1
ATOM 1410 C CA . SER A 1 181 ? 11.734 27.828 33.25 1 95.88 181 SER A CA 1
ATOM 1411 C C . SER A 1 181 ? 11 27.531 31.938 1 95.88 181 SER A C 1
ATOM 1413 O O . SER A 1 181 ? 11.43 26.672 31.156 1 95.88 181 SER A O 1
ATOM 1415 N N . GLU A 1 182 ? 9.914 28.219 31.781 1 96.5 182 GLU A N 1
ATOM 1416 C CA . GLU A 1 182 ? 9.156 28.047 30.547 1 96.5 182 GLU A CA 1
ATOM 1417 C C . GLU A 1 182 ? 10.016 28.344 29.328 1 96.5 182 GLU A C 1
ATOM 1419 O O . GLU A 1 182 ? 9.961 27.625 28.328 1 96.5 182 GLU A O 1
ATOM 1424 N N . SER A 1 183 ? 10.789 29.422 29.453 1 96.62 183 SER A N 1
ATOM 1425 C CA . SER A 1 183 ? 11.633 29.859 28.344 1 96.62 183 SER A CA 1
ATOM 1426 C C . SER A 1 183 ? 12.672 28.797 28 1 96.62 183 SER A C 1
ATOM 1428 O O . SER A 1 183 ? 12.891 28.5 26.828 1 96.62 183 SER A O 1
ATOM 1430 N N . HIS A 1 184 ? 13.289 28.281 29 1 95.81 184 HIS A N 1
ATOM 1431 C CA . HIS A 1 184 ? 14.328 27.281 28.781 1 95.81 184 HIS A CA 1
ATOM 1432 C C . HIS A 1 184 ? 13.758 26.016 28.156 1 95.81 184 HIS A C 1
ATOM 1434 O O . HIS A 1 184 ? 14.32 25.484 27.203 1 95.81 184 HIS A O 1
ATOM 1440 N N . LEU A 1 185 ? 12.695 25.516 28.688 1 96 185 LEU A N 1
ATOM 1441 C CA . LEU A 1 185 ? 12.07 24.312 28.141 1 96 185 LEU A CA 1
ATOM 1442 C C . LEU A 1 185 ? 11.617 24.531 26.703 1 96 185 LEU A C 1
ATOM 1444 O O . LEU A 1 185 ? 11.836 23.672 25.844 1 96 185 LEU A O 1
ATOM 1448 N N . SER A 1 186 ? 10.945 25.656 26.438 1 96.19 186 SER A N 1
ATOM 1449 C CA . SER A 1 186 ? 10.43 25.969 25.109 1 96.19 186 SER A CA 1
ATOM 1450 C C . SER A 1 186 ? 11.547 25.969 24.078 1 96.19 186 SER A C 1
ATOM 1452 O O . SER A 1 186 ? 11.398 25.391 23 1 96.19 186 SER A O 1
ATOM 1454 N N . HIS A 1 187 ? 12.641 26.594 24.453 1 94.75 187 HIS A N 1
ATOM 1455 C CA . HIS A 1 187 ? 13.781 26.688 23.547 1 94.75 187 HIS A CA 1
ATOM 1456 C C . HIS A 1 187 ? 14.367 25.297 23.266 1 94.75 187 HIS A C 1
ATOM 1458 O O . HIS A 1 187 ? 14.57 24.938 22.109 1 94.75 187 HIS A O 1
ATOM 1464 N N . MET A 1 188 ? 14.625 24.578 24.281 1 93.12 188 MET A N 1
ATOM 1465 C CA . MET A 1 188 ? 15.219 23.25 24.141 1 93.12 188 MET A CA 1
ATOM 1466 C C . MET A 1 188 ? 14.305 22.312 23.344 1 93.12 188 MET A C 1
ATOM 1468 O O . MET A 1 188 ? 14.773 21.562 22.484 1 93.12 188 MET A O 1
ATOM 1472 N N . PHE A 1 189 ? 13.055 22.344 23.656 1 93 189 PHE A N 1
ATOM 1473 C CA . PHE A 1 189 ? 12.07 21.484 23.016 1 93 189 PHE A CA 1
ATOM 1474 C C . PHE A 1 189 ? 12.023 21.75 21.516 1 93 189 PHE A C 1
ATOM 1476 O O . PHE A 1 189 ? 12.07 20.828 20.719 1 93 189 PHE A O 1
ATOM 1483 N N . LYS A 1 190 ? 11.914 23 21.141 1 90.19 190 LYS A N 1
ATOM 1484 C CA . LYS A 1 190 ? 11.867 23.375 19.734 1 90.19 190 LYS A CA 1
ATOM 1485 C C . LYS A 1 190 ? 13.148 22.969 19 1 90.19 190 LYS A C 1
ATOM 1487 O O . LYS A 1 190 ? 13.102 22.422 17.906 1 90.19 190 LYS A O 1
ATOM 1492 N N . LYS A 1 191 ? 14.227 23.234 19.656 1 87.75 191 LYS A N 1
ATOM 1493 C CA . LYS A 1 191 ? 15.523 22.906 19.078 1 87.75 191 LYS A CA 1
ATOM 1494 C C . LYS A 1 191 ? 15.641 21.422 18.781 1 87.75 191 LYS A C 1
ATOM 1496 O O . LYS A 1 191 ? 16.141 21.016 17.734 1 87.75 191 LYS A O 1
ATOM 1501 N N . GLU A 1 192 ? 15.094 20.719 19.672 1 86.62 192 GLU A N 1
ATOM 1502 C CA . GLU A 1 192 ? 15.359 19.281 19.609 1 86.62 192 GLU A CA 1
ATOM 1503 C C . GLU A 1 192 ? 14.25 18.547 18.859 1 86.62 192 GLU A C 1
ATOM 1505 O O . GLU A 1 192 ? 14.469 17.453 18.328 1 86.62 192 GLU A O 1
ATOM 1510 N N . THR A 1 193 ? 13.039 19.047 18.797 1 84.56 193 THR A N 1
ATOM 1511 C CA . THR A 1 193 ? 11.922 18.312 18.203 1 84.56 193 THR A CA 1
ATOM 1512 C C . THR A 1 193 ? 11.438 19.031 16.938 1 84.56 193 THR A C 1
ATOM 1514 O O . THR A 1 193 ? 10.695 18.453 16.141 1 84.56 193 THR A O 1
ATOM 1517 N N . ASP A 1 194 ? 11.766 20.266 16.859 1 81.06 194 ASP A N 1
ATOM 1518 C CA . ASP A 1 194 ? 11.375 21.141 15.742 1 81.06 194 ASP A CA 1
ATOM 1519 C C . ASP A 1 194 ? 9.93 21.609 15.891 1 81.06 194 ASP A C 1
ATOM 1521 O O . ASP A 1 194 ? 9.359 22.188 14.969 1 81.06 194 ASP A O 1
ATOM 1525 N N . TYR A 1 195 ? 9.359 21.328 17.047 1 86 195 TYR A N 1
ATOM 1526 C CA . TYR A 1 195 ? 8.008 21.781 17.359 1 86 195 TYR A CA 1
ATOM 1527 C C . TYR A 1 195 ? 8.016 22.703 18.578 1 86 195 TYR A C 1
ATOM 1529 O O . TYR A 1 195 ? 8.812 22.516 19.5 1 86 195 TYR A O 1
ATOM 1537 N N . THR A 1 196 ? 7.148 23.609 18.5 1 90.88 196 THR A N 1
ATOM 1538 C CA . THR A 1 196 ? 6.82 24.203 19.781 1 90.88 196 THR A CA 1
ATOM 1539 C C . THR A 1 196 ? 6.043 23.219 20.656 1 90.88 196 THR A C 1
ATOM 1541 O O . THR A 1 196 ? 5.402 22.312 20.141 1 90.88 196 THR A O 1
ATOM 1544 N N . ILE A 1 197 ? 6.133 23.391 21.922 1 93.62 197 ILE A N 1
ATOM 1545 C CA . ILE A 1 197 ? 5.465 22.484 22.859 1 93.62 197 ILE A CA 1
ATOM 1546 C C . ILE A 1 197 ? 3.967 22.469 22.562 1 93.62 197 ILE A C 1
ATOM 1548 O O . ILE A 1 197 ? 3.363 21.391 22.484 1 93.62 197 ILE A O 1
ATOM 1552 N N . ASN A 1 198 ? 3.393 23.609 22.312 1 93.44 198 ASN A N 1
ATOM 1553 C CA . ASN A 1 198 ? 1.96 23.688 22.047 1 93.44 198 ASN A CA 1
ATOM 1554 C C . ASN A 1 198 ? 1.601 22.969 20.734 1 93.44 198 ASN A C 1
ATOM 1556 O O . ASN A 1 198 ? 0.595 22.266 20.672 1 93.44 198 ASN A O 1
ATOM 1560 N N . SER A 1 199 ? 2.422 23.203 19.766 1 90.44 199 SER A N 1
ATOM 1561 C CA . SER A 1 199 ? 2.18 22.531 18.5 1 90.44 199 SER A CA 1
ATOM 1562 C C . SER A 1 199 ? 2.271 21.016 18.656 1 90.44 199 SER A C 1
ATOM 1564 O O . SER A 1 199 ? 1.471 20.281 18.078 1 90.44 199 SER A O 1
ATOM 1566 N N . TYR A 1 200 ? 3.207 20.609 19.438 1 91.5 200 TYR A N 1
ATOM 1567 C CA . TYR A 1 200 ? 3.379 19.172 19.672 1 91.5 200 TYR A CA 1
ATOM 1568 C C . TYR A 1 200 ? 2.162 18.594 20.375 1 91.5 200 TYR A C 1
ATOM 1570 O O . TYR A 1 200 ? 1.655 17.531 19.969 1 91.5 200 TYR A O 1
ATOM 1578 N N . ILE A 1 201 ? 1.725 19.25 21.406 1 94.25 201 ILE A N 1
ATOM 1579 C CA . ILE A 1 201 ? 0.555 18.781 22.156 1 94.25 201 ILE A CA 1
ATOM 1580 C C . ILE A 1 201 ? -0.638 18.656 21.203 1 94.25 201 ILE A C 1
ATOM 1582 O O . ILE A 1 201 ? -1.328 17.641 21.203 1 94.25 201 ILE A O 1
ATOM 1586 N N . THR A 1 202 ? -0.834 19.688 20.406 1 92.81 202 THR A N 1
ATOM 1587 C CA . THR A 1 202 ? -1.958 19.703 19.469 1 92.81 202 THR A CA 1
ATOM 1588 C C . THR A 1 202 ? -1.888 18.531 18.516 1 92.81 202 THR A C 1
ATOM 1590 O O . THR A 1 202 ? -2.877 17.812 18.312 1 92.81 202 THR A O 1
ATOM 1593 N N . ARG A 1 203 ? -0.756 18.359 17.938 1 90.56 203 ARG A N 1
ATOM 1594 C CA . ARG A 1 203 ? -0.586 17.281 16.969 1 90.56 203 ARG A CA 1
ATOM 1595 C C . ARG A 1 203 ? -0.727 15.922 17.641 1 90.56 203 ARG A C 1
ATOM 1597 O O . ARG A 1 203 ? -1.286 14.992 17.047 1 90.56 203 ARG A O 1
ATOM 1604 N N . TYR A 1 204 ? -0.19 15.789 18.828 1 91.81 204 TYR A N 1
ATOM 1605 C CA . TYR A 1 204 ? -0.362 14.555 19.594 1 91.81 204 TYR A CA 1
ATOM 1606 C C . TYR A 1 204 ? -1.839 14.258 19.812 1 91.81 204 TYR A C 1
ATOM 1608 O O . TYR A 1 204 ? -2.281 13.117 19.641 1 91.81 204 TYR A O 1
ATOM 1616 N N . ARG A 1 205 ? -2.537 15.281 20.188 1 94.5 205 ARG A N 1
ATOM 1617 C CA . ARG A 1 205 ? -3.971 15.141 20.422 1 94.5 205 ARG A CA 1
ATOM 1618 C C . ARG A 1 205 ? -4.691 14.695 19.156 1 94.5 205 ARG A C 1
ATOM 1620 O O . ARG A 1 205 ? -5.547 13.805 19.203 1 94.5 205 ARG A O 1
ATOM 1627 N N . ILE A 1 206 ? -4.344 15.305 18.078 1 92.44 206 ILE A N 1
ATOM 1628 C CA . ILE A 1 206 ? -5 14.992 16.812 1 92.44 206 ILE A CA 1
ATOM 1629 C C . ILE A 1 206 ? -4.695 13.555 16.422 1 92.44 206 ILE A C 1
ATOM 1631 O O . ILE A 1 206 ? -5.586 12.82 15.977 1 92.44 206 ILE A O 1
ATOM 1635 N N . ARG A 1 207 ? -3.492 13.18 16.562 1 89.69 207 ARG A N 1
ATOM 1636 C CA . ARG A 1 207 ? -3.131 11.789 16.297 1 89.69 207 ARG A CA 1
ATOM 1637 C C . ARG A 1 207 ? -3.938 10.836 17.156 1 89.69 207 ARG A C 1
ATOM 1639 O O . ARG A 1 207 ? -4.457 9.828 16.672 1 89.69 207 ARG A O 1
ATOM 1646 N N . ALA A 1 208 ? -4.012 11.102 18.391 1 91.75 208 ALA A N 1
ATOM 1647 C CA . ALA A 1 208 ? -4.805 10.289 19.312 1 91.75 208 ALA A CA 1
ATOM 1648 C C . ALA A 1 208 ? -6.273 10.266 18.906 1 91.75 208 ALA A C 1
ATOM 1650 O O . ALA A 1 208 ? -6.934 9.227 18.984 1 91.75 208 ALA A O 1
ATOM 1651 N N . ALA A 1 209 ? -6.734 11.391 18.484 1 93.44 209 ALA A N 1
ATOM 1652 C CA . ALA A 1 209 ? -8.125 11.5 18.062 1 93.44 209 ALA A CA 1
ATOM 1653 C C . ALA A 1 209 ? -8.398 10.609 16.859 1 93.44 209 ALA A C 1
ATOM 1655 O O . ALA A 1 209 ? -9.43 9.922 16.812 1 93.44 209 ALA A O 1
ATOM 1656 N N . ILE A 1 210 ? -7.508 10.656 15.93 1 88.5 210 ILE A N 1
ATOM 1657 C CA . ILE A 1 210 ? -7.652 9.836 14.734 1 88.5 210 ILE A CA 1
ATOM 1658 C C . ILE A 1 210 ? -7.793 8.367 15.125 1 88.5 210 ILE A C 1
ATOM 1660 O O . ILE A 1 210 ? -8.68 7.668 14.641 1 88.5 210 ILE A O 1
ATOM 1664 N N . GLU A 1 211 ? -6.957 7.902 16.031 1 86.12 211 GLU A N 1
ATOM 1665 C CA . GLU A 1 211 ? -6.996 6.516 16.484 1 86.12 211 GLU A CA 1
ATOM 1666 C C . GLU A 1 211 ? -8.336 6.188 17.141 1 86.12 211 GLU A C 1
ATOM 1668 O O . GLU A 1 211 ? -8.914 5.133 16.875 1 86.12 211 GLU A O 1
ATOM 1673 N N . MET A 1 212 ? -8.773 7.082 17.844 1 90.38 212 MET A N 1
ATOM 1674 C CA . MET A 1 212 ? -10.031 6.867 18.547 1 90.38 212 MET A CA 1
ATOM 1675 C C . MET A 1 212 ? -11.203 6.836 17.578 1 90.38 212 MET A C 1
ATOM 1677 O O . MET A 1 212 ? -12.086 5.984 17.688 1 90.38 212 MET A O 1
ATOM 1681 N N . LEU A 1 213 ? -11.211 7.715 16.641 1 89.81 213 LEU A N 1
ATOM 1682 C CA . LEU A 1 213 ? -12.289 7.785 15.664 1 89.81 213 LEU A CA 1
ATOM 1683 C C . LEU A 1 213 ? -12.32 6.527 14.805 1 89.81 213 LEU A C 1
ATOM 1685 O O . LEU A 1 213 ? -13.391 5.973 14.547 1 89.81 213 LEU A O 1
ATOM 1689 N N . ARG A 1 214 ? -11.188 6.109 14.469 1 82.31 214 ARG A N 1
ATOM 1690 C CA . ARG A 1 214 ? -11.078 4.945 13.594 1 82.31 214 ARG A CA 1
ATOM 1691 C C . ARG A 1 214 ? -11.547 3.682 14.312 1 82.31 214 ARG A C 1
ATOM 1693 O O . ARG A 1 214 ? -11.961 2.715 13.68 1 82.31 214 ARG A O 1
ATOM 1700 N N . SER A 1 215 ? -11.422 3.643 15.609 1 81.44 215 SER A N 1
ATOM 1701 C CA . SER A 1 215 ? -11.875 2.492 16.391 1 81.44 215 SER A CA 1
ATOM 1702 C C . SER A 1 215 ? -13.383 2.305 16.266 1 81.44 215 SER A C 1
ATOM 1704 O O . SER A 1 215 ? -13.898 1.211 16.516 1 81.44 215 SER A O 1
ATOM 1706 N N . GLY A 1 216 ? -14.109 3.365 15.945 1 83.5 216 GLY A N 1
ATOM 1707 C CA . GLY A 1 216 ? -15.555 3.309 15.797 1 83.5 216 GLY A CA 1
ATOM 1708 C C . GLY A 1 216 ? -16.297 3.279 17.109 1 83.5 216 GLY A C 1
ATOM 1709 O O . GLY A 1 216 ? -17.516 3.154 17.141 1 83.5 216 GLY A O 1
ATOM 1710 N N . LYS A 1 217 ? -15.578 3.383 18.141 1 85.69 217 LYS A N 1
ATOM 1711 C CA . LYS A 1 217 ? -16.156 3.217 19.469 1 85.69 217 LYS A CA 1
ATOM 1712 C C . LYS A 1 217 ? -16.656 4.551 20.031 1 85.69 217 LYS A C 1
ATOM 1714 O O . LYS A 1 217 ? -17.438 4.582 20.984 1 85.69 217 LYS A O 1
ATOM 1719 N N . TYR A 1 218 ? -16.188 5.656 19.453 1 90.44 218 TYR A N 1
ATOM 1720 C CA . TYR A 1 218 ? -16.453 6.965 20.031 1 90.44 218 TYR A CA 1
ATOM 1721 C C . TYR A 1 218 ? -17.094 7.898 19.016 1 90.44 218 TYR A C 1
ATOM 1723 O O . TYR A 1 218 ? -16.766 7.84 17.828 1 90.44 218 TYR A O 1
ATOM 1731 N N . LYS A 1 219 ? -17.969 8.695 19.469 1 92.12 219 LYS A N 1
ATOM 1732 C CA . LYS A 1 219 ? -18.469 9.812 18.672 1 92.12 219 LYS A CA 1
ATOM 1733 C C . LYS A 1 219 ? -17.5 10.977 18.672 1 92.12 219 LYS A C 1
ATOM 1735 O O . LYS A 1 219 ? -16.656 11.086 19.562 1 92.12 219 LYS A O 1
ATOM 1740 N N . VAL A 1 220 ? -17.641 11.859 17.703 1 93.88 220 VAL A N 1
ATOM 1741 C CA . VAL A 1 220 ? -16.703 12.961 17.484 1 93.88 220 VAL A CA 1
ATOM 1742 C C . VAL A 1 220 ? -16.609 13.812 18.75 1 93.88 220 VAL A C 1
ATOM 1744 O O . VAL A 1 220 ? -15.516 14.156 19.203 1 93.88 220 VAL A O 1
ATOM 1747 N N . TYR A 1 221 ? -17.781 14.078 19.359 1 94.19 221 TYR A N 1
ATOM 1748 C CA . TYR A 1 221 ? -17.766 14.961 20.516 1 94.19 221 TYR A CA 1
ATOM 1749 C C . TYR A 1 221 ? -17.109 14.281 21.719 1 94.19 221 TYR A C 1
ATOM 1751 O O . TYR A 1 221 ? -16.5 14.945 22.547 1 94.19 221 TYR A O 1
ATOM 1759 N N . GLU A 1 222 ? -17.188 12.93 21.828 1 95.25 222 GLU A N 1
ATOM 1760 C CA . GLU A 1 222 ? -16.531 12.172 22.891 1 95.25 222 GLU A CA 1
ATOM 1761 C C . GLU A 1 222 ? -15.016 12.203 22.734 1 95.25 222 GLU A C 1
ATOM 1763 O O . GLU A 1 222 ? -14.281 12.367 23.703 1 95.25 222 GLU A O 1
ATOM 1768 N N . VAL A 1 223 ? -14.641 12.062 21.469 1 96.31 223 VAL A N 1
ATOM 1769 C CA . VAL A 1 223 ? -13.219 12.07 21.172 1 96.31 223 VAL A CA 1
ATOM 1770 C C . VAL A 1 223 ? -12.625 13.438 21.516 1 96.31 223 VAL A C 1
ATOM 1772 O O . VAL A 1 223 ? -11.562 13.516 22.141 1 96.31 223 VAL A O 1
ATOM 1775 N N . ALA A 1 224 ? -13.312 14.5 21.125 1 96.88 224 ALA A N 1
ATOM 1776 C CA . ALA A 1 224 ? -12.852 15.859 21.422 1 96.88 224 ALA A CA 1
ATOM 1777 C C . ALA A 1 224 ? -12.594 16.031 22.922 1 96.88 224 ALA A C 1
ATOM 1779 O O . ALA A 1 224 ? -11.539 16.531 23.312 1 96.88 224 ALA A O 1
ATOM 1780 N N . LYS A 1 225 ? -13.516 15.531 23.703 1 95.69 225 LYS A N 1
ATOM 1781 C CA . LYS A 1 225 ? -13.406 15.648 25.156 1 95.69 225 LYS A CA 1
ATOM 1782 C C . LYS A 1 225 ? -12.242 14.812 25.688 1 95.69 225 LYS A C 1
ATOM 1784 O O . LYS A 1 225 ? -11.461 15.273 26.516 1 95.69 225 LYS A O 1
ATOM 1789 N N . GLU A 1 226 ? -12.125 13.664 25.203 1 95.56 226 GLU A N 1
ATOM 1790 C CA . GLU A 1 226 ? -11.125 12.719 25.688 1 95.56 226 GLU A CA 1
ATOM 1791 C C . GLU A 1 226 ? -9.711 13.219 25.422 1 95.56 226 GLU A C 1
ATOM 1793 O O . GLU A 1 226 ? -8.812 13.031 26.234 1 95.56 226 GLU A O 1
ATOM 1798 N N . VAL A 1 227 ? -9.586 13.922 24.266 1 96.88 227 VAL A N 1
ATOM 1799 C CA . VAL A 1 227 ? -8.234 14.297 23.891 1 96.88 227 VAL A CA 1
ATOM 1800 C C . VAL A 1 227 ? -7.922 15.703 24.406 1 96.88 227 VAL A C 1
ATOM 1802 O O . VAL A 1 227 ? -6.859 16.266 24.125 1 96.88 227 VAL A O 1
ATOM 1805 N N . GLY A 1 228 ? -8.828 16.312 25.109 1 96.19 228 GLY A N 1
ATOM 1806 C CA . GLY A 1 228 ? -8.469 17.5 25.875 1 96.19 228 GLY A CA 1
ATOM 1807 C C . GLY A 1 228 ? -9.062 18.781 25.344 1 96.19 228 GLY A C 1
ATOM 1808 O O . GLY A 1 228 ? -8.547 19.859 25.594 1 96.19 228 GLY A O 1
ATOM 1809 N N . TYR A 1 229 ? -10.133 18.734 24.547 1 96.12 229 TYR A N 1
ATOM 1810 C CA . TYR A 1 229 ? -10.781 19.938 24.047 1 96.12 229 TYR A CA 1
ATOM 1811 C C . TYR A 1 229 ? -12.109 20.172 24.781 1 96.12 229 TYR A C 1
ATOM 1813 O O . TYR A 1 229 ? -12.875 19.234 25 1 96.12 229 TYR A O 1
ATOM 1821 N N . LYS A 1 230 ? -12.273 21.375 25.156 1 93.12 230 LYS A N 1
ATOM 1822 C CA . LYS A 1 230 ? -13.539 21.781 25.781 1 93.12 230 LYS A CA 1
ATOM 1823 C C . LYS A 1 230 ? -14.555 22.203 24.719 1 93.12 230 LYS A C 1
ATOM 1825 O O . LYS A 1 230 ? -15.766 22.094 24.938 1 93.12 230 LYS A O 1
ATOM 1830 N N . ASP A 1 231 ? -14.047 22.656 23.672 1 93.69 231 ASP A N 1
ATOM 1831 C CA . ASP A 1 231 ? -14.852 23.188 22.578 1 93.69 231 ASP A CA 1
ATOM 1832 C C . ASP A 1 231 ? -14.75 22.312 21.344 1 93.69 231 ASP A C 1
ATOM 1834 O O . ASP A 1 231 ? -13.703 22.25 20.688 1 93.69 231 ASP A O 1
ATOM 1838 N N . ILE A 1 232 ? -15.859 21.766 20.969 1 93.19 232 ILE A N 1
ATOM 1839 C CA . ILE A 1 232 ? -15.898 20.828 19.859 1 93.19 232 ILE A CA 1
ATOM 1840 C C . ILE A 1 232 ? -15.625 21.562 18.547 1 93.19 232 ILE A C 1
ATOM 1842 O O . ILE A 1 232 ? -15 21 17.641 1 93.19 232 ILE A O 1
ATOM 1846 N N . THR A 1 233 ? -16.078 22.766 18.469 1 92.75 233 THR A N 1
ATOM 1847 C CA . THR A 1 233 ? -15.859 23.562 17.25 1 92.75 233 THR A CA 1
ATOM 1848 C C . THR A 1 233 ? -14.367 23.812 17.031 1 92.75 233 THR A C 1
ATOM 1850 O O . THR A 1 233 ? -13.867 23.672 15.914 1 92.75 233 THR A O 1
ATOM 1853 N N . TYR A 1 234 ? -13.789 24.141 18.188 1 93.5 234 TYR A N 1
ATOM 1854 C CA . TYR A 1 234 ? -12.359 24.375 18.109 1 93.5 234 TYR A CA 1
ATOM 1855 C C . TYR A 1 234 ? -11.602 23.094 17.766 1 93.5 234 TYR A C 1
ATOM 1857 O O . TYR A 1 234 ? -10.68 23.125 16.953 1 93.5 234 TYR A O 1
ATOM 1865 N N . PHE A 1 235 ? -12.023 22.031 18.391 1 96.12 235 PHE A N 1
ATOM 1866 C CA . PHE A 1 235 ? -11.445 20.734 18.062 1 96.12 235 PHE A CA 1
ATOM 1867 C C . PHE A 1 235 ? -11.562 20.438 16.578 1 96.12 235 PHE A C 1
ATOM 1869 O O . PHE A 1 235 ? -10.562 20.094 15.93 1 96.12 235 PHE A O 1
ATOM 1876 N N . SER A 1 236 ? -12.711 20.578 16 1 92.62 236 SER A N 1
ATOM 1877 C CA . SER A 1 236 ? -12.969 20.25 14.609 1 92.62 236 SER A CA 1
ATOM 1878 C C . SER A 1 236 ? -12.148 21.125 13.664 1 92.62 236 SER A C 1
ATOM 1880 O O . SER A 1 236 ? -11.609 20.641 12.672 1 92.62 236 SER A O 1
ATOM 1882 N N . SER A 1 237 ? -12.016 22.391 14.016 1 88.88 237 SER A N 1
ATOM 1883 C CA . SER A 1 237 ? -11.242 23.312 13.195 1 88.88 237 SER A CA 1
ATOM 1884 C C . SER A 1 237 ? -9.758 22.969 13.219 1 88.88 237 SER A C 1
ATOM 1886 O O . SER A 1 237 ? -9.102 22.969 12.172 1 88.88 237 SER A O 1
ATOM 1888 N N . THR A 1 238 ? -9.297 22.703 14.406 1 89.5 238 THR A N 1
ATOM 1889 C CA . THR A 1 238 ? -7.895 22.344 14.562 1 89.5 238 THR A CA 1
ATOM 1890 C C . THR A 1 238 ? -7.586 21.031 13.844 1 89.5 238 THR A C 1
ATOM 1892 O O . THR A 1 238 ? -6.566 20.922 13.156 1 89.5 238 THR A O 1
ATOM 1895 N N . PHE A 1 239 ? -8.5 20.062 14.031 1 90.31 239 PHE A N 1
ATOM 1896 C CA . PHE A 1 239 ? -8.383 18.766 13.375 1 90.31 239 PHE A CA 1
ATOM 1897 C C . PHE A 1 239 ? -8.266 18.922 11.867 1 90.31 239 PHE A C 1
ATOM 1899 O O . PHE A 1 239 ? -7.348 18.391 11.25 1 90.31 239 PHE A O 1
ATOM 1906 N N . LYS A 1 240 ? -9.078 19.703 11.289 1 80.88 240 LYS A N 1
ATOM 1907 C CA . LYS A 1 240 ? -9.109 19.938 9.852 1 80.88 240 LYS A CA 1
ATOM 1908 C C . LYS A 1 240 ? -7.844 20.656 9.375 1 80.88 240 LYS A C 1
ATOM 1910 O O . LYS A 1 240 ? -7.32 20.344 8.305 1 80.88 240 LYS A O 1
ATOM 1915 N N . LYS A 1 241 ? -7.422 21.562 10.195 1 78.12 241 LYS A N 1
ATOM 1916 C CA . LYS A 1 241 ? -6.207 22.312 9.859 1 78.12 241 LYS A CA 1
ATOM 1917 C C . LYS A 1 241 ? -5.008 21.375 9.75 1 78.12 241 LYS A C 1
ATOM 1919 O O . LYS A 1 241 ? -4.16 21.547 8.875 1 78.12 241 LYS A O 1
ATOM 1924 N N . ILE A 1 242 ? -4.984 20.453 10.594 1 80.06 242 ILE A N 1
ATOM 1925 C CA . ILE A 1 242 ? -3.824 19.578 10.688 1 80.06 242 ILE A CA 1
ATOM 1926 C C . ILE A 1 242 ? -3.951 18.453 9.664 1 80.06 242 ILE A C 1
ATOM 1928 O O . ILE A 1 242 ? -2.977 18.094 9 1 80.06 242 ILE A O 1
ATOM 1932 N N . THR A 1 243 ? -5.184 17.906 9.477 1 78.5 243 THR A N 1
ATOM 1933 C CA . THR A 1 243 ? -5.344 16.703 8.672 1 78.5 243 THR A CA 1
ATOM 1934 C C . THR A 1 243 ? -5.871 17.047 7.281 1 78.5 243 THR A C 1
ATOM 1936 O O . THR A 1 243 ? -5.824 16.203 6.375 1 78.5 243 THR A O 1
ATOM 1939 N N . GLY A 1 244 ? -6.492 18.172 7.168 1 72 244 GLY A N 1
ATOM 1940 C CA . GLY A 1 244 ? -7.066 18.578 5.895 1 72 244 GLY A CA 1
ATOM 1941 C C . GLY A 1 244 ? -8.531 18.203 5.75 1 72 244 GLY A C 1
ATOM 1942 O O . GLY A 1 244 ? -9.203 18.672 4.832 1 72 244 GLY A O 1
ATOM 1943 N N . THR A 1 245 ? -9.023 17.375 6.637 1 75.62 245 THR A N 1
ATOM 1944 C CA . THR A 1 245 ? -10.414 16.938 6.551 1 75.62 245 THR A CA 1
ATOM 1945 C C . THR A 1 245 ? -11.078 16.969 7.926 1 75.62 245 THR A C 1
ATOM 1947 O O . THR A 1 245 ? -10.398 17.172 8.938 1 75.62 245 THR A O 1
ATOM 1950 N N . SER A 1 246 ? -12.32 16.766 7.902 1 84.5 246 SER A N 1
ATOM 1951 C CA . SER A 1 246 ? -13.07 16.844 9.148 1 84.5 246 SER A CA 1
ATOM 1952 C C . SER A 1 246 ? -12.914 15.578 9.984 1 84.5 246 SER A C 1
ATOM 1954 O O . SER A 1 246 ? -12.602 14.516 9.445 1 84.5 246 SER A O 1
ATOM 1956 N N . PRO A 1 247 ? -13.07 15.711 11.297 1 88.88 247 PRO A N 1
ATOM 1957 C CA . PRO A 1 247 ? -13.023 14.523 12.156 1 88.88 247 PRO A CA 1
ATOM 1958 C C . PRO A 1 247 ? -14 13.438 11.719 1 88.88 247 PRO A C 1
ATOM 1960 O O . PRO A 1 247 ? -13.68 12.242 11.805 1 88.88 247 PRO A O 1
ATOM 1963 N N . SER A 1 248 ? -15.133 13.812 11.227 1 86.56 248 SER A N 1
ATOM 1964 C CA . SER A 1 248 ? -16.156 12.844 10.836 1 86.56 248 SER A CA 1
ATOM 1965 C C . SER A 1 248 ? -15.672 11.953 9.695 1 86.56 248 SER A C 1
ATOM 1967 O O . SER A 1 248 ? -16.141 10.82 9.547 1 86.56 248 SER A O 1
ATOM 1969 N N . ASP A 1 249 ? -14.742 12.445 8.938 1 79.25 249 ASP A N 1
ATOM 1970 C CA . ASP A 1 249 ? -14.195 11.695 7.812 1 79.25 249 ASP A CA 1
ATOM 1971 C C . ASP A 1 249 ? -13.375 10.5 8.289 1 79.25 249 ASP A C 1
ATOM 1973 O O . ASP A 1 249 ? -13.078 9.594 7.512 1 79.25 249 ASP A O 1
ATOM 1977 N N . TYR A 1 250 ? -13.062 10.516 9.555 1 79.31 250 TYR A N 1
ATOM 1978 C CA . TYR A 1 250 ? -12.242 9.453 10.117 1 79.31 250 TYR A CA 1
ATOM 1979 C C . TYR A 1 250 ? -13.094 8.477 10.93 1 79.31 250 TYR A C 1
ATOM 1981 O O . TYR A 1 250 ? -12.586 7.473 11.43 1 79.31 250 TYR A O 1
ATOM 1989 N N . SER A 1 251 ? -14.297 8.891 11.086 1 76.25 251 SER A N 1
ATOM 1990 C CA . SER A 1 251 ? -15.172 8.047 11.891 1 76.25 251 SER A CA 1
ATOM 1991 C C . SER A 1 251 ? -15.523 6.758 11.148 1 76.25 251 SER A C 1
ATOM 1993 O O . SER A 1 251 ? -15.859 6.793 9.961 1 76.25 251 SER A O 1
ATOM 1995 N N . ALA A 1 252 ? -15.156 5.527 11.742 1 63.62 252 ALA A N 1
ATOM 1996 C CA . ALA A 1 252 ? -15.492 4.234 11.148 1 63.62 252 ALA A CA 1
ATOM 1997 C C . ALA A 1 252 ? -17 4.031 11.086 1 63.62 252 ALA A C 1
ATOM 1999 O O . ALA A 1 252 ? -17.734 4.551 11.93 1 63.62 252 ALA A O 1
ATOM 2000 N N . MET B 1 1 ? 15.234 4.117 -11.062 1 86.31 1 MET B N 1
ATOM 2001 C CA . MET B 1 1 ? 15.266 2.838 -11.766 1 86.31 1 MET B CA 1
ATOM 2002 C C . MET B 1 1 ? 15.062 1.678 -10.797 1 86.31 1 MET B C 1
ATOM 2004 O O . MET B 1 1 ? 15.586 1.698 -9.68 1 86.31 1 MET B O 1
ATOM 2008 N N . LEU B 1 2 ? 14.32 0.675 -11.297 1 92.19 2 LEU B N 1
ATOM 2009 C CA . LEU B 1 2 ? 14.102 -0.52 -10.484 1 92.19 2 LEU B CA 1
ATOM 2010 C C . LEU B 1 2 ? 15.344 -1.407 -10.484 1 92.19 2 LEU B C 1
ATOM 2012 O O . LEU B 1 2 ? 15.953 -1.638 -11.531 1 92.19 2 LEU B O 1
ATOM 2016 N N . SER B 1 3 ? 15.797 -1.809 -9.352 1 96.5 3 SER B N 1
ATOM 2017 C CA . SER B 1 3 ? 16.969 -2.68 -9.234 1 96.5 3 SER B CA 1
ATOM 2018 C C . SER B 1 3 ? 16.578 -4.145 -9.414 1 96.5 3 SER B C 1
ATOM 2020 O O . SER B 1 3 ? 15.602 -4.609 -8.828 1 96.5 3 SER B O 1
ATOM 2022 N N . VAL B 1 4 ? 17.406 -4.883 -10.266 1 98 4 VAL B N 1
ATOM 2023 C CA . VAL B 1 4 ? 17.078 -6.262 -10.617 1 98 4 VAL B CA 1
ATOM 2024 C C . VAL B 1 4 ? 18.219 -7.191 -10.195 1 98 4 VAL B C 1
ATOM 2026 O O . VAL B 1 4 ? 19.391 -6.887 -10.414 1 98 4 VAL B O 1
ATOM 2029 N N . LEU B 1 5 ? 17.875 -8.258 -9.516 1 98.69 5 LEU B N 1
ATOM 2030 C CA . LEU B 1 5 ? 18.781 -9.352 -9.219 1 98.69 5 LEU B CA 1
ATOM 2031 C C . LEU B 1 5 ? 18.469 -10.578 -10.07 1 98.69 5 LEU B C 1
ATOM 2033 O O . LEU B 1 5 ? 17.312 -11.008 -10.141 1 98.69 5 LEU B O 1
ATOM 2037 N N . ILE B 1 6 ? 19.469 -11.078 -10.734 1 98.62 6 ILE B N 1
ATOM 2038 C CA . ILE B 1 6 ? 19.312 -12.266 -11.57 1 98.62 6 ILE B CA 1
ATOM 2039 C C . ILE B 1 6 ? 20.016 -13.453 -10.906 1 98.62 6 ILE B C 1
ATOM 2041 O O . ILE B 1 6 ? 21.203 -13.383 -10.586 1 98.62 6 ILE B O 1
ATOM 2045 N N . VAL B 1 7 ? 19.25 -14.562 -10.703 1 98.69 7 VAL B N 1
ATOM 2046 C CA . VAL B 1 7 ? 19.781 -15.75 -10.047 1 98.69 7 VAL B CA 1
ATOM 2047 C C . VAL B 1 7 ? 19.562 -16.969 -10.938 1 98.69 7 VAL B C 1
ATOM 2049 O O . VAL B 1 7 ? 18.422 -17.375 -11.18 1 98.69 7 VAL B O 1
ATOM 2052 N N . ASP B 1 8 ? 20.562 -17.562 -11.438 1 98.38 8 ASP B N 1
ATOM 2053 C CA . ASP B 1 8 ? 20.547 -18.719 -12.328 1 98.38 8 ASP B CA 1
ATOM 2054 C C . ASP B 1 8 ? 21.891 -19.438 -12.336 1 98.38 8 ASP B C 1
ATOM 2056 O O . ASP B 1 8 ? 22.938 -18.797 -12.43 1 98.38 8 ASP B O 1
ATOM 2060 N N . ASP B 1 9 ? 21.828 -20.781 -12.25 1 97.75 9 ASP B N 1
ATOM 2061 C CA . ASP B 1 9 ? 23.094 -21.484 -12.148 1 97.75 9 ASP B CA 1
ATOM 2062 C C . ASP B 1 9 ? 23.797 -21.562 -13.508 1 97.75 9 ASP B C 1
ATOM 2064 O O . ASP B 1 9 ? 25 -21.828 -13.578 1 97.75 9 ASP B O 1
ATOM 2068 N N . GLU B 1 10 ? 23.109 -21.344 -14.555 1 97 10 GLU B N 1
ATOM 2069 C CA . GLU B 1 10 ? 23.703 -21.391 -15.898 1 97 10 GLU B CA 1
ATOM 2070 C C . GLU B 1 10 ? 24.203 -20.016 -16.328 1 97 10 GLU B C 1
ATOM 2072 O O . GLU B 1 10 ? 23.422 -19.094 -16.562 1 97 10 GLU B O 1
ATOM 2077 N N . LYS B 1 11 ? 25.469 -19.906 -16.5 1 96.75 11 LYS B N 1
ATOM 2078 C CA . LYS B 1 11 ? 26.109 -18.656 -16.859 1 96.75 11 LYS B CA 1
ATOM 2079 C C . LYS B 1 11 ? 25.562 -18.094 -18.172 1 96.75 11 LYS B C 1
ATOM 2081 O O . LYS B 1 11 ? 25.375 -16.891 -18.297 1 96.75 11 LYS B O 1
ATOM 2086 N N . LEU B 1 12 ? 25.344 -18.953 -19.094 1 96.06 12 LEU B N 1
ATOM 2087 C CA . LEU B 1 12 ? 24.844 -18.531 -20.391 1 96.06 12 LEU B CA 1
ATOM 2088 C C . LEU B 1 12 ? 23.484 -17.859 -20.266 1 96.06 12 LEU B C 1
ATOM 2090 O O . LEU B 1 12 ? 23.188 -16.891 -20.984 1 96.06 12 LEU B O 1
ATOM 2094 N N . VAL B 1 13 ? 22.672 -18.359 -19.391 1 96.31 13 VAL B N 1
ATOM 2095 C CA . VAL B 1 13 ? 21.344 -17.797 -19.172 1 96.31 13 VAL B CA 1
ATOM 2096 C C . VAL B 1 13 ? 21.469 -16.422 -18.531 1 96.31 13 VAL B C 1
ATOM 2098 O O . VAL B 1 13 ? 20.828 -15.461 -18.969 1 96.31 13 VAL B O 1
ATOM 2101 N N . ARG B 1 14 ? 22.281 -16.281 -17.5 1 97.44 14 ARG B N 1
ATOM 2102 C CA . ARG B 1 14 ? 22.484 -14.992 -16.859 1 97.44 14 ARG B CA 1
ATOM 2103 C C . ARG B 1 14 ? 22.984 -13.953 -17.859 1 97.44 14 ARG B C 1
ATOM 2105 O O . ARG B 1 14 ? 22.438 -12.852 -17.938 1 97.44 14 ARG B O 1
ATOM 2112 N N . THR B 1 15 ? 23.984 -14.344 -18.641 1 96.31 15 THR B N 1
ATOM 2113 C CA . THR B 1 15 ? 24.562 -13.438 -19.625 1 96.31 15 THR B CA 1
ATOM 2114 C C . THR B 1 15 ? 23.516 -13.055 -20.672 1 96.31 15 THR B C 1
ATOM 2116 O O . THR B 1 15 ? 23.438 -11.891 -21.078 1 96.31 15 THR B O 1
ATOM 2119 N N . GLY B 1 16 ? 22.797 -14.039 -21.125 1 95.44 16 GLY B N 1
ATOM 2120 C CA . GLY B 1 16 ? 21.719 -13.781 -22.078 1 95.44 16 GLY B CA 1
ATOM 2121 C C . GLY B 1 16 ? 20.703 -12.789 -21.562 1 95.44 16 GLY B C 1
ATOM 2122 O O . GLY B 1 16 ? 20.234 -11.922 -22.312 1 95.44 16 GLY B O 1
ATOM 2123 N N . LEU B 1 17 ? 20.328 -12.898 -20.297 1 96.44 17 LEU B N 1
ATOM 2124 C CA . LEU B 1 17 ? 19.359 -11.984 -19.703 1 96.44 17 LEU B CA 1
ATOM 2125 C C . LEU B 1 17 ? 19.953 -10.586 -19.562 1 96.44 17 LEU B C 1
ATOM 2127 O O . LEU B 1 17 ? 19.281 -9.594 -19.891 1 96.44 17 LEU B O 1
ATOM 2131 N N . VAL B 1 18 ? 21.156 -10.5 -19.125 1 95.81 18 VAL B N 1
ATOM 2132 C CA . VAL B 1 18 ? 21.797 -9.211 -18.891 1 95.81 18 VAL B CA 1
ATOM 2133 C C . VAL B 1 18 ? 22 -8.484 -20.219 1 95.81 18 VAL B C 1
ATOM 2135 O O . VAL B 1 18 ? 21.703 -7.293 -20.328 1 95.81 18 VAL B O 1
ATOM 2138 N N . MET B 1 19 ? 22.391 -9.227 -21.25 1 94.25 19 MET B N 1
ATOM 2139 C CA . MET B 1 19 ? 22.766 -8.602 -22.516 1 94.25 19 MET B CA 1
ATOM 2140 C C . MET B 1 19 ? 21.578 -8.547 -23.469 1 94.25 19 MET B C 1
ATOM 2142 O O . MET B 1 19 ? 21.516 -7.68 -24.344 1 94.25 19 MET B O 1
ATOM 2146 N N . GLY B 1 20 ? 20.719 -9.477 -23.328 1 93.81 20 GLY B N 1
ATOM 2147 C CA . GLY B 1 20 ? 19.656 -9.633 -24.297 1 93.81 20 GLY B CA 1
ATOM 2148 C C . GLY B 1 20 ? 18.453 -8.742 -24.016 1 93.81 20 GLY B C 1
ATOM 2149 O O . GLY B 1 20 ? 17.609 -8.547 -24.891 1 93.81 20 GLY B O 1
ATOM 2150 N N . ILE B 1 21 ? 18.344 -8.203 -22.906 1 94.5 21 ILE B N 1
ATOM 2151 C CA . ILE B 1 21 ? 17.234 -7.332 -22.531 1 94.5 21 ILE B CA 1
ATOM 2152 C C . ILE B 1 21 ? 17.734 -5.902 -22.344 1 94.5 21 ILE B C 1
ATOM 2154 O O . ILE B 1 21 ? 18.766 -5.684 -21.719 1 94.5 21 ILE B O 1
ATOM 2158 N N . ASP B 1 22 ? 17.094 -4.949 -22.969 1 95 22 ASP B N 1
ATOM 2159 C CA . ASP B 1 22 ? 17.406 -3.543 -22.75 1 95 22 ASP B CA 1
ATOM 2160 C C . ASP B 1 22 ? 16.797 -3.045 -21.438 1 95 22 ASP B C 1
ATOM 2162 O O . ASP B 1 22 ? 15.789 -2.346 -21.438 1 95 22 ASP B O 1
ATOM 2166 N N . TRP B 1 23 ? 17.438 -3.279 -20.359 1 95.75 23 TRP B N 1
ATOM 2167 C CA . TRP B 1 23 ? 16.953 -2.979 -19.016 1 95.75 23 TRP B CA 1
ATOM 2168 C C . TRP B 1 23 ? 16.75 -1.479 -18.828 1 95.75 23 TRP B C 1
ATOM 2170 O O . TRP B 1 23 ? 15.797 -1.054 -18.172 1 95.75 23 TRP B O 1
ATOM 2180 N N . ALA B 1 24 ? 17.578 -0.68 -19.406 1 93.56 24 ALA B N 1
ATOM 2181 C CA . ALA B 1 24 ? 17.469 0.771 -19.281 1 93.56 24 ALA B CA 1
ATOM 2182 C C . ALA B 1 24 ? 16.141 1.271 -19.859 1 93.56 24 ALA B C 1
ATOM 2184 O O . ALA B 1 24 ? 15.477 2.117 -19.266 1 93.56 24 ALA B O 1
ATOM 2185 N N . SER B 1 25 ? 15.836 0.695 -21.016 1 94.25 25 SER B N 1
ATOM 2186 C CA . SER B 1 25 ? 14.594 1.099 -21.656 1 94.25 25 SER B CA 1
ATOM 2187 C C . SER B 1 25 ? 13.383 0.692 -20.828 1 94.25 25 SER B C 1
ATOM 2189 O O . SER B 1 25 ? 12.32 1.312 -20.922 1 94.25 25 SER B O 1
ATOM 2191 N N . LEU B 1 26 ? 13.547 -0.3 -19.969 1 94.38 26 LEU B N 1
ATOM 2192 C CA . LEU B 1 26 ? 12.469 -0.756 -19.094 1 94.38 26 LEU B CA 1
ATOM 2193 C C . LEU B 1 26 ? 12.484 0.007 -17.766 1 94.38 26 LEU B C 1
ATOM 2195 O O . LEU B 1 26 ? 11.664 -0.249 -16.891 1 94.38 26 LEU B O 1
ATOM 2199 N N . GLY B 1 27 ? 13.445 0.911 -17.688 1 92.88 27 GLY B N 1
ATOM 2200 C CA . GLY B 1 27 ? 13.586 1.637 -16.438 1 92.88 27 GLY B CA 1
ATOM 2201 C C . GLY B 1 27 ? 14.156 0.79 -15.312 1 92.88 27 GLY B C 1
ATOM 2202 O O . GLY B 1 27 ? 13.812 0.984 -14.148 1 92.88 27 GLY B O 1
ATOM 2203 N N . CYS B 1 28 ? 14.961 -0.224 -15.648 1 95.75 28 CYS B N 1
ATOM 2204 C CA . CYS B 1 28 ? 15.547 -1.15 -14.68 1 95.75 28 CYS B CA 1
ATOM 2205 C C . CYS B 1 28 ? 17.062 -1.175 -14.797 1 95.75 28 CYS B C 1
ATOM 2207 O O . CYS B 1 28 ? 17.625 -0.704 -15.789 1 95.75 28 CYS B O 1
ATOM 2209 N N . ALA B 1 29 ? 17.75 -1.618 -13.781 1 96.19 29 ALA B N 1
ATOM 2210 C CA . ALA B 1 29 ? 19.188 -1.878 -13.766 1 96.19 29 ALA B CA 1
ATOM 2211 C C . ALA B 1 29 ? 19.5 -3.17 -13.023 1 96.19 29 ALA B C 1
ATOM 2213 O O . ALA B 1 29 ? 19 -3.398 -11.922 1 96.19 29 ALA B O 1
ATOM 2214 N N . VAL B 1 30 ? 20.312 -3.986 -13.656 1 97 30 VAL B N 1
ATOM 2215 C CA . VAL B 1 30 ? 20.766 -5.199 -12.984 1 97 30 VAL B CA 1
ATOM 2216 C C . VAL B 1 30 ? 21.828 -4.852 -11.961 1 97 30 VAL B C 1
ATOM 2218 O O . VAL B 1 30 ? 22.891 -4.324 -12.312 1 97 30 VAL B O 1
ATOM 2221 N N . VAL B 1 31 ? 21.609 -5.195 -10.695 1 96.88 31 VAL B N 1
ATOM 2222 C CA . VAL B 1 31 ? 22.516 -4.734 -9.641 1 96.88 31 VAL B CA 1
ATOM 2223 C C . VAL B 1 31 ? 23.422 -5.879 -9.203 1 96.88 31 VAL B C 1
ATOM 2225 O O . VAL B 1 31 ? 24.469 -5.652 -8.578 1 96.88 31 VAL B O 1
ATOM 2228 N N . ALA B 1 32 ? 22.953 -7.086 -9.5 1 97.56 32 ALA B N 1
ATOM 2229 C CA . ALA B 1 32 ? 23.766 -8.242 -9.133 1 97.56 32 ALA B CA 1
ATOM 2230 C C . ALA B 1 32 ? 23.312 -9.492 -9.875 1 97.56 32 ALA B C 1
ATOM 2232 O O . ALA B 1 32 ? 22.188 -9.562 -10.359 1 97.56 32 ALA B O 1
ATOM 2233 N N . GLU B 1 33 ? 24.25 -10.398 -9.977 1 98 33 GLU B N 1
ATOM 2234 C CA . GLU B 1 33 ? 24.016 -11.75 -10.492 1 98 33 GLU B CA 1
ATOM 2235 C C . GLU B 1 33 ? 24.469 -12.805 -9.492 1 98 33 GLU B C 1
ATOM 2237 O O . GLU B 1 33 ? 25.469 -12.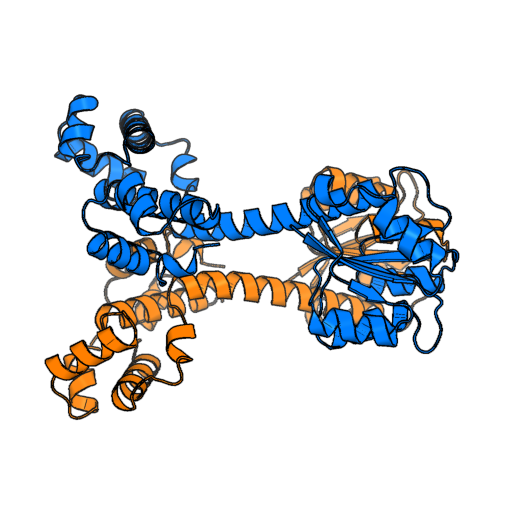617 -8.789 1 98 33 GLU B O 1
ATOM 2242 N N . SER B 1 34 ? 23.672 -13.898 -9.453 1 98.19 34 SER B N 1
ATOM 2243 C CA . SER B 1 34 ? 24.047 -14.992 -8.57 1 98.19 34 SER B CA 1
ATOM 2244 C C . SER B 1 34 ? 23.922 -16.344 -9.281 1 98.19 34 SER B C 1
ATOM 2246 O O . SER B 1 34 ? 23.016 -16.531 -10.102 1 98.19 34 SER B O 1
ATOM 2248 N N . SER B 1 35 ? 24.75 -17.328 -8.875 1 97.62 35 SER B N 1
ATOM 2249 C CA . SER B 1 35 ? 24.828 -18.594 -9.594 1 97.62 35 SER B CA 1
ATOM 2250 C C . SER B 1 35 ? 24.156 -19.719 -8.805 1 97.62 35 SER B C 1
ATOM 2252 O O . SER B 1 35 ? 24.141 -20.859 -9.25 1 97.62 35 SER B O 1
ATOM 2254 N N . ASN B 1 36 ? 23.703 -19.438 -7.695 1 97.25 36 ASN B N 1
ATOM 2255 C CA . ASN B 1 36 ? 22.953 -20.375 -6.879 1 97.25 36 ASN B CA 1
ATOM 2256 C C . ASN B 1 36 ? 22.094 -19.656 -5.844 1 97.25 36 ASN B C 1
ATOM 2258 O O . ASN B 1 36 ? 22.188 -18.438 -5.688 1 97.25 36 ASN B O 1
ATOM 2262 N N . GLY B 1 37 ? 21.234 -20.406 -5.137 1 97.62 37 GLY B N 1
ATOM 2263 C CA . GLY B 1 37 ? 20.266 -19.844 -4.211 1 97.62 37 GLY B CA 1
ATOM 2264 C C . GLY B 1 37 ? 20.906 -19.141 -3.025 1 97.62 37 GLY B C 1
ATOM 2265 O O . GLY B 1 37 ? 20.422 -18.125 -2.547 1 97.62 37 GLY B O 1
ATOM 2266 N N . LEU B 1 38 ? 22.016 -19.703 -2.549 1 97.81 38 LEU B N 1
ATOM 2267 C CA . LEU B 1 38 ? 22.703 -19.109 -1.404 1 97.81 38 LEU B CA 1
ATOM 2268 C C . LEU B 1 38 ? 23.281 -17.734 -1.753 1 97.81 38 LEU B C 1
ATOM 2270 O O . LEU B 1 38 ? 23.078 -16.781 -1.012 1 97.81 38 LEU B O 1
ATOM 2274 N N . GLU B 1 39 ? 23.969 -17.703 -2.859 1 97.81 39 GLU B N 1
ATOM 2275 C CA . GLU B 1 39 ? 24.484 -16.422 -3.344 1 97.81 39 GLU B CA 1
ATOM 2276 C C . GLU B 1 39 ? 23.344 -15.43 -3.598 1 97.81 39 GLU B C 1
ATOM 2278 O O . GLU B 1 39 ? 23.484 -14.234 -3.311 1 97.81 39 GLU B O 1
ATOM 2283 N N . GLY B 1 40 ? 22.281 -15.961 -4.16 1 98.31 40 GLY B N 1
ATOM 2284 C CA . GLY B 1 40 ? 21.109 -15.125 -4.418 1 98.31 40 GLY B CA 1
ATOM 2285 C C . GLY B 1 40 ? 20.516 -14.531 -3.154 1 98.31 40 GLY B C 1
ATOM 2286 O O . GLY B 1 40 ? 20.156 -13.352 -3.127 1 98.31 40 GLY B O 1
ATOM 2287 N N . PHE B 1 41 ? 20.422 -15.375 -2.131 1 98.19 41 PHE B N 1
ATOM 2288 C CA . PHE B 1 41 ? 19.906 -14.922 -0.846 1 98.19 41 PHE B CA 1
ATOM 2289 C C . PHE B 1 41 ? 20.766 -13.805 -0.275 1 98.19 41 PHE B C 1
ATOM 2291 O O . PHE B 1 41 ? 20.25 -12.758 0.12 1 98.19 41 PHE B O 1
ATOM 2298 N N . ASP B 1 42 ? 22.047 -13.992 -0.2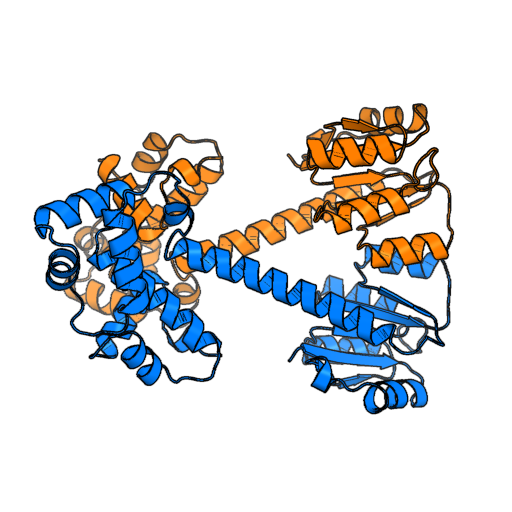82 1 97.94 42 ASP B N 1
ATOM 2299 C CA . ASP B 1 42 ? 22.984 -13 0.241 1 97.94 42 ASP B CA 1
ATOM 2300 C C . ASP B 1 42 ? 22.891 -11.695 -0.539 1 97.94 42 ASP B C 1
ATOM 2302 O O . ASP B 1 42 ? 22.875 -10.609 0.053 1 97.94 42 ASP B O 1
ATOM 2306 N N . ALA B 1 43 ? 22.859 -11.789 -1.803 1 97.94 43 ALA B N 1
ATOM 2307 C CA . ALA B 1 43 ? 22.766 -10.602 -2.648 1 97.94 43 ALA B CA 1
ATOM 2308 C C . ALA B 1 43 ? 21.469 -9.844 -2.398 1 97.94 43 ALA B C 1
ATOM 2310 O O . ALA B 1 43 ? 21.469 -8.609 -2.336 1 97.94 43 ALA B O 1
ATOM 2311 N N . ALA B 1 44 ? 20.344 -10.586 -2.293 1 97.94 44 ALA B N 1
ATOM 2312 C CA . ALA B 1 44 ? 19.047 -9.961 -2.043 1 97.94 44 ALA B CA 1
ATOM 2313 C C . ALA B 1 44 ? 19.047 -9.211 -0.714 1 97.94 44 ALA B C 1
ATOM 2315 O O . ALA B 1 44 ? 18.469 -8.125 -0.608 1 97.94 44 ALA B O 1
ATOM 2316 N N . MET B 1 45 ? 19.656 -9.828 0.29 1 96.31 45 MET B N 1
ATOM 2317 C CA . MET B 1 45 ? 19.734 -9.203 1.606 1 96.31 45 MET B CA 1
ATOM 2318 C C . MET B 1 45 ? 20.625 -7.969 1.572 1 96.31 45 MET B C 1
ATOM 2320 O O . MET B 1 45 ? 20.344 -6.965 2.223 1 96.31 45 MET B O 1
ATOM 2324 N N . LYS B 1 46 ? 21.688 -8.031 0.792 1 95.31 46 LYS B N 1
ATOM 2325 C CA . LYS B 1 46 ? 22.672 -6.957 0.717 1 95.31 46 LYS B CA 1
ATOM 2326 C C . LYS B 1 46 ? 22.141 -5.781 -0.099 1 95.31 46 LYS B C 1
ATOM 2328 O O . LYS B 1 46 ? 22.219 -4.629 0.334 1 95.31 46 LYS B O 1
ATOM 2333 N N . TYR B 1 47 ? 21.609 -6.102 -1.271 1 95.19 47 TYR B N 1
ATOM 2334 C CA . TYR B 1 47 ? 21.312 -5.039 -2.227 1 95.19 47 TYR B CA 1
ATOM 2335 C C . TYR B 1 47 ? 19.844 -4.652 -2.164 1 95.19 47 TYR B C 1
ATOM 2337 O O . TYR B 1 47 ? 19.438 -3.613 -2.697 1 95.19 47 TYR B O 1
ATOM 2345 N N . LYS B 1 48 ? 18.953 -5.527 -1.562 1 94.88 48 LYS B N 1
ATOM 2346 C CA . LYS B 1 48 ? 17.516 -5.297 -1.43 1 94.88 48 LYS B CA 1
ATOM 2347 C C . LYS B 1 48 ? 16.906 -4.91 -2.768 1 94.88 48 LYS B C 1
ATOM 2349 O O . LYS B 1 48 ? 16.297 -3.842 -2.891 1 94.88 48 LYS B O 1
ATOM 2354 N N . PRO B 1 49 ? 17.078 -5.734 -3.766 1 96.81 49 PRO B N 1
ATOM 2355 C CA . PRO B 1 49 ? 16.547 -5.426 -5.094 1 96.81 49 PRO B CA 1
ATOM 2356 C C . PRO B 1 49 ? 15.031 -5.297 -5.105 1 96.81 49 PRO B C 1
ATOM 2358 O O . PRO B 1 49 ? 14.352 -5.859 -4.238 1 96.81 49 PRO B O 1
ATOM 2361 N N . ASP B 1 50 ? 14.469 -4.543 -6.102 1 95.62 50 ASP B N 1
ATOM 2362 C CA . ASP B 1 50 ? 13.023 -4.441 -6.293 1 95.62 50 ASP B CA 1
ATOM 2363 C C . ASP B 1 50 ? 12.461 -5.715 -6.922 1 95.62 50 ASP B C 1
ATOM 2365 O O . ASP B 1 50 ? 11.352 -6.141 -6.59 1 95.62 50 ASP B O 1
ATOM 2369 N N . LEU B 1 51 ? 13.258 -6.301 -7.805 1 98 51 LEU B N 1
ATOM 2370 C CA . LEU B 1 51 ? 12.82 -7.438 -8.602 1 98 51 LEU B CA 1
ATOM 2371 C C . LEU B 1 51 ? 13.891 -8.531 -8.625 1 98 51 LEU B C 1
ATOM 2373 O O . LEU B 1 51 ? 15.078 -8.234 -8.773 1 98 51 LEU B O 1
ATOM 2377 N N . ILE B 1 52 ? 13.477 -9.75 -8.414 1 98.62 52 ILE B N 1
ATOM 2378 C CA . ILE B 1 52 ? 14.344 -10.914 -8.508 1 98.62 52 ILE B CA 1
ATOM 2379 C C . ILE B 1 52 ? 13.859 -11.828 -9.625 1 98.62 52 ILE B C 1
ATOM 2381 O O . ILE B 1 52 ? 12.695 -12.227 -9.656 1 98.62 52 ILE B O 1
ATOM 2385 N N . ILE B 1 53 ? 14.68 -12.094 -10.586 1 98.56 53 ILE B N 1
ATOM 2386 C CA . ILE B 1 53 ? 14.461 -13.117 -11.602 1 98.56 53 ILE B CA 1
ATOM 2387 C C . ILE B 1 53 ? 15.258 -14.375 -11.25 1 98.56 53 ILE B C 1
ATOM 2389 O O . ILE B 1 53 ? 16.5 -14.352 -11.227 1 98.56 53 ILE B O 1
ATOM 2393 N N . CYS B 1 54 ? 14.477 -15.469 -11.031 1 97.94 54 CYS B N 1
ATOM 2394 C CA . CYS B 1 54 ? 15.141 -16.578 -10.359 1 97.94 54 CYS B CA 1
ATOM 2395 C C . CYS B 1 54 ? 14.773 -17.906 -11 1 97.94 54 CYS B C 1
ATOM 2397 O O . CYS B 1 54 ? 13.594 -18.188 -11.242 1 97.94 54 CYS B O 1
ATOM 2399 N N . ASP B 1 55 ? 15.82 -18.703 -11.25 1 98.12 55 ASP B N 1
ATOM 2400 C CA . ASP B 1 55 ? 15.609 -20.109 -11.586 1 98.12 55 ASP B CA 1
ATOM 2401 C C . ASP B 1 55 ? 15.148 -20.906 -10.367 1 98.12 55 ASP B C 1
ATOM 2403 O O . ASP B 1 55 ? 15.359 -20.484 -9.227 1 98.12 55 ASP B O 1
ATOM 2407 N N . ILE B 1 56 ? 14.547 -22.062 -10.625 1 97.81 56 ILE B N 1
ATOM 2408 C CA . ILE B 1 56 ? 14.047 -22.859 -9.508 1 97.81 56 ILE B CA 1
ATOM 2409 C C . ILE B 1 56 ? 15.094 -23.906 -9.109 1 97.81 56 ILE B C 1
ATOM 2411 O O . ILE B 1 56 ? 15.555 -23.922 -7.969 1 97.81 56 ILE B O 1
ATOM 2415 N N . ARG B 1 57 ? 15.492 -24.734 -10.062 1 97.12 57 ARG B N 1
ATOM 2416 C CA . ARG B 1 57 ? 16.453 -25.781 -9.75 1 97.12 57 ARG B CA 1
ATOM 2417 C C . ARG B 1 57 ? 17.891 -25.266 -9.844 1 97.12 57 ARG B C 1
ATOM 2419 O O . ARG B 1 57 ? 18.359 -24.938 -10.938 1 97.12 57 ARG B O 1
ATOM 2426 N N . MET B 1 58 ? 18.531 -25.172 -8.773 1 97.25 58 MET B N 1
ATOM 2427 C CA . MET B 1 58 ? 19.922 -24.734 -8.664 1 97.25 58 MET B CA 1
ATOM 2428 C C . MET B 1 58 ? 20.656 -25.5 -7.574 1 97.25 58 MET B C 1
ATOM 2430 O O . MET B 1 58 ? 20.031 -26.047 -6.664 1 97.25 58 MET B O 1
ATOM 2434 N N . PRO B 1 59 ? 21.938 -25.516 -7.707 1 95.25 59 PRO B N 1
ATOM 2435 C CA . PRO B 1 59 ? 22.719 -26.188 -6.656 1 95.25 59 PRO B CA 1
ATOM 2436 C C . PRO B 1 59 ? 22.688 -25.422 -5.332 1 95.25 59 PRO B C 1
ATOM 2438 O O . PRO B 1 59 ? 22.359 -24.234 -5.305 1 95.25 59 PRO B O 1
ATOM 2441 N N . GLN B 1 60 ? 22.922 -26.266 -4.133 1 94.44 60 GLN B N 1
ATOM 2442 C CA . GLN B 1 60 ? 23.047 -25.734 -2.781 1 94.44 60 GLN B CA 1
ATOM 2443 C C . GLN B 1 60 ? 21.672 -25.359 -2.219 1 94.44 60 GLN B C 1
ATOM 2445 O O . GLN B 1 60 ? 21.203 -25.969 -1.252 1 94.44 60 GLN B O 1
ATOM 2450 N N . MET B 1 61 ? 21 -24.328 -2.891 1 96.75 61 MET B N 1
ATOM 2451 C CA . MET B 1 61 ? 19.656 -23.875 -2.518 1 96.75 61 MET B CA 1
ATOM 2452 C C . MET B 1 61 ? 18.828 -23.562 -3.754 1 96.75 61 MET B C 1
ATOM 2454 O O . MET B 1 61 ? 19.266 -22.797 -4.621 1 96.75 61 MET B O 1
ATOM 2458 N N . ASP B 1 62 ? 17.688 -24.172 -3.785 1 96.94 62 ASP B N 1
ATOM 2459 C CA . ASP B 1 62 ? 16.906 -23.922 -4.992 1 96.94 62 ASP B CA 1
ATOM 2460 C C . ASP B 1 62 ? 16.156 -22.594 -4.902 1 96.94 62 ASP B C 1
ATOM 2462 O O . ASP B 1 62 ? 16.172 -21.938 -3.857 1 96.94 62 ASP B O 1
ATOM 2466 N N . GLY B 1 63 ? 15.602 -22.172 -5.965 1 98.19 63 GLY B N 1
ATOM 2467 C CA . GLY B 1 63 ? 14.977 -20.859 -6.055 1 98.19 63 GLY B CA 1
ATOM 2468 C C . GLY B 1 63 ? 13.797 -20.688 -5.117 1 98.19 63 GLY B C 1
ATOM 2469 O O . GLY B 1 63 ? 13.617 -19.625 -4.527 1 98.19 63 GLY B O 1
ATOM 2470 N N . ILE B 1 64 ? 12.961 -21.703 -4.961 1 98.12 64 ILE B N 1
ATOM 2471 C CA . ILE B 1 64 ? 11.797 -21.656 -4.09 1 98.12 64 ILE B CA 1
ATOM 2472 C C . ILE B 1 64 ? 12.242 -21.5 -2.639 1 98.12 64 ILE B C 1
ATOM 2474 O O . ILE B 1 64 ? 11.703 -20.656 -1.91 1 98.12 64 ILE B O 1
ATOM 2478 N N . GLU B 1 65 ? 13.18 -22.281 -2.258 1 97.81 65 GLU B N 1
ATOM 2479 C CA . GLU B 1 65 ? 13.727 -22.188 -0.908 1 97.81 65 GLU B CA 1
ATOM 2480 C C . GLU B 1 65 ? 14.32 -20.812 -0.646 1 97.81 65 GLU B C 1
ATOM 2482 O O . GLU B 1 65 ? 14.125 -20.234 0.429 1 97.81 65 GLU B O 1
ATOM 2487 N N . MET B 1 66 ? 15.055 -20.312 -1.593 1 98.31 66 MET B N 1
ATOM 2488 C CA . MET B 1 66 ? 15.664 -19 -1.475 1 98.31 66 MET B CA 1
ATOM 2489 C C . MET B 1 66 ? 14.609 -17.938 -1.196 1 98.31 66 MET B C 1
ATOM 2491 O O . MET B 1 66 ? 14.734 -17.156 -0.243 1 98.31 66 MET B O 1
ATOM 2495 N N . VAL B 1 67 ? 13.57 -17.875 -2.004 1 98.25 67 VAL B N 1
ATOM 2496 C CA . VAL B 1 67 ? 12.531 -16.859 -1.886 1 98.25 67 VAL B CA 1
ATOM 2497 C C . VAL B 1 67 ? 11.766 -17.047 -0.581 1 98.25 67 VAL B C 1
ATOM 2499 O O . VAL B 1 67 ? 11.391 -16.078 0.079 1 98.25 67 VAL B O 1
ATOM 2502 N N . SER B 1 68 ? 11.531 -18.312 -0.223 1 97.75 68 SER B N 1
ATOM 2503 C CA . SER B 1 68 ? 10.883 -18.594 1.053 1 97.75 68 SER B CA 1
ATOM 2504 C C . SER B 1 68 ? 11.656 -17.984 2.217 1 97.75 68 SER B C 1
ATOM 2506 O O . SER B 1 68 ? 11.07 -17.328 3.08 1 97.75 68 SER B O 1
ATOM 2508 N N . LYS B 1 69 ? 12.93 -18.188 2.246 1 97.56 69 LYS B N 1
ATOM 2509 C CA . LYS B 1 69 ? 13.781 -17.625 3.287 1 97.56 69 LYS B CA 1
ATOM 2510 C C . LYS B 1 69 ? 13.75 -16.094 3.262 1 97.56 69 LYS B C 1
ATOM 2512 O O . LYS B 1 69 ? 13.727 -15.453 4.312 1 97.56 69 LYS B O 1
ATOM 2517 N N . LEU B 1 70 ? 13.773 -15.578 2.086 1 97.69 70 LEU B N 1
ATOM 2518 C CA . LEU B 1 70 ? 13.719 -14.125 1.947 1 97.69 70 LEU B CA 1
ATOM 2519 C C . LEU B 1 70 ? 12.445 -13.57 2.57 1 97.69 70 LEU B C 1
ATOM 2521 O O . LEU B 1 70 ? 12.484 -12.547 3.258 1 97.69 70 LEU B O 1
ATOM 2525 N N . ARG B 1 71 ? 11.312 -14.266 2.314 1 95.94 71 ARG B N 1
ATOM 2526 C CA . ARG B 1 71 ? 10.039 -13.836 2.885 1 95.94 71 ARG B CA 1
ATOM 2527 C C . ARG B 1 71 ? 10.078 -13.891 4.41 1 95.94 71 ARG B C 1
ATOM 2529 O O . ARG B 1 71 ? 9.578 -12.984 5.078 1 95.94 71 ARG B O 1
ATOM 2536 N N . GLU B 1 72 ? 10.695 -14.898 4.918 1 94.19 72 GLU B N 1
ATOM 2537 C CA . GLU B 1 72 ? 10.836 -15.031 6.363 1 94.19 72 GLU B CA 1
ATOM 2538 C C . GLU B 1 72 ? 11.633 -13.875 6.949 1 94.19 72 GLU B C 1
ATOM 2540 O O . GLU B 1 72 ? 11.406 -13.469 8.094 1 94.19 72 GLU B O 1
ATOM 2545 N N . GLU B 1 73 ? 12.508 -13.305 6.156 1 93.69 73 GLU B N 1
ATOM 2546 C CA . GLU B 1 73 ? 13.352 -12.203 6.602 1 93.69 73 GLU B CA 1
ATOM 2547 C C . GLU B 1 73 ? 12.688 -10.852 6.34 1 93.69 73 GLU B C 1
ATOM 2549 O O . GLU B 1 73 ? 13.289 -9.805 6.555 1 93.69 73 GLU B O 1
ATOM 2554 N N . GLY B 1 74 ? 11.523 -10.922 5.773 1 90.88 74 GLY B N 1
ATOM 2555 C CA . GLY B 1 74 ? 10.773 -9.688 5.555 1 90.88 74 GLY B CA 1
ATOM 2556 C C . GLY B 1 74 ? 11.055 -9.055 4.207 1 90.88 74 GLY B C 1
ATOM 2557 O O . GLY B 1 74 ? 10.664 -7.914 3.957 1 90.88 74 GLY B O 1
ATOM 2558 N N . ASN B 1 75 ? 11.844 -9.695 3.363 1 93 75 ASN B N 1
ATOM 2559 C CA . ASN B 1 75 ? 12.102 -9.219 2.012 1 93 75 ASN B CA 1
ATOM 2560 C C . ASN B 1 75 ? 10.93 -9.5 1.078 1 93 75 ASN B C 1
ATOM 2562 O O . ASN B 1 75 ? 10.57 -10.664 0.861 1 93 75 ASN B O 1
ATOM 2566 N N . ASN B 1 76 ? 10.352 -8.453 0.501 1 90.62 76 ASN B N 1
ATOM 2567 C CA . ASN B 1 76 ? 9.141 -8.617 -0.299 1 90.62 76 ASN B CA 1
ATOM 2568 C C . ASN B 1 76 ? 9.383 -8.25 -1.761 1 90.62 76 ASN B C 1
ATOM 2570 O O . ASN B 1 76 ? 8.469 -7.816 -2.457 1 90.62 76 ASN B O 1
ATOM 2574 N N . ALA B 1 77 ? 10.656 -8.422 -2.197 1 96 77 ALA B N 1
ATOM 2575 C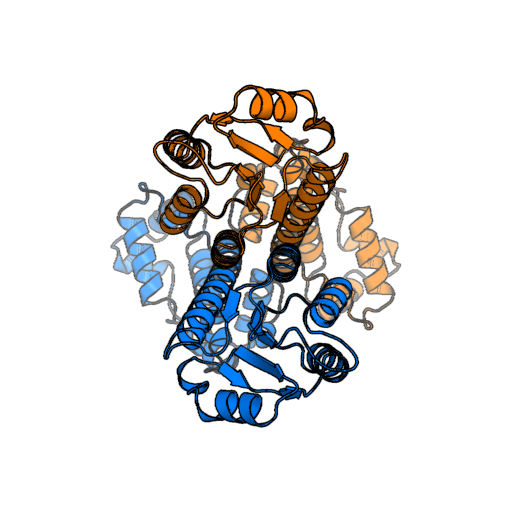 CA . ALA B 1 77 ? 10.969 -8.148 -3.598 1 96 77 ALA B CA 1
ATOM 2576 C C . ALA B 1 77 ? 10.023 -8.898 -4.527 1 96 77 ALA B C 1
ATOM 2578 O O . ALA B 1 77 ? 9.656 -10.047 -4.262 1 96 77 ALA B O 1
ATOM 2579 N N . TYR B 1 78 ? 9.602 -8.219 -5.59 1 97.81 78 TYR B N 1
ATOM 2580 C CA . TYR B 1 78 ? 8.867 -8.93 -6.633 1 97.81 78 TYR B CA 1
ATOM 2581 C C . TYR B 1 78 ? 9.711 -10.055 -7.223 1 97.81 78 TYR B C 1
ATOM 2583 O O . TYR B 1 78 ? 10.922 -9.898 -7.422 1 97.81 78 TYR B O 1
ATOM 2591 N N . THR B 1 79 ? 9.094 -11.195 -7.434 1 98.38 79 THR B N 1
ATOM 2592 C CA . THR B 1 79 ? 9.859 -12.352 -7.883 1 98.38 79 THR B CA 1
ATOM 2593 C C . THR B 1 79 ? 9.234 -12.953 -9.141 1 98.38 79 THR B C 1
ATOM 2595 O O . THR B 1 79 ? 8.016 -13.133 -9.203 1 98.38 79 THR B O 1
ATOM 2598 N N . VAL B 1 80 ? 10.023 -13.18 -10.102 1 98.56 80 VAL B N 1
ATOM 2599 C CA . VAL B 1 80 ? 9.664 -13.922 -11.305 1 98.56 80 VAL B CA 1
ATOM 2600 C C . VAL B 1 80 ? 10.5 -15.195 -11.406 1 98.56 80 VAL B C 1
ATOM 2602 O O . VAL B 1 80 ? 11.727 -15.133 -11.461 1 98.56 80 VAL B O 1
ATOM 2605 N N . PHE B 1 81 ? 9.82 -16.328 -11.398 1 98.5 81 PHE B N 1
ATOM 2606 C CA . PHE B 1 81 ? 10.539 -17.578 -11.617 1 98.5 81 PHE B CA 1
ATOM 2607 C C . PHE B 1 81 ? 10.695 -17.859 -13.109 1 98.5 81 PHE B C 1
ATOM 2609 O O . PHE B 1 81 ? 9.719 -17.828 -13.859 1 98.5 81 PHE B O 1
ATOM 2616 N N . LEU B 1 82 ? 11.867 -17.984 -13.555 1 97.56 82 LEU B N 1
ATOM 2617 C CA . LEU B 1 82 ? 12.242 -18.344 -14.914 1 97.56 82 LEU B CA 1
ATOM 2618 C C . LEU B 1 82 ? 12.922 -19.719 -14.953 1 97.56 82 LEU B C 1
ATOM 2620 O O . LEU B 1 82 ? 14.086 -19.844 -14.555 1 97.56 82 LEU B O 1
ATOM 2624 N N . THR B 1 83 ? 12.242 -20.75 -15.484 1 96.56 83 THR B N 1
ATOM 2625 C CA . THR B 1 83 ? 12.734 -22.109 -15.297 1 96.56 83 THR B C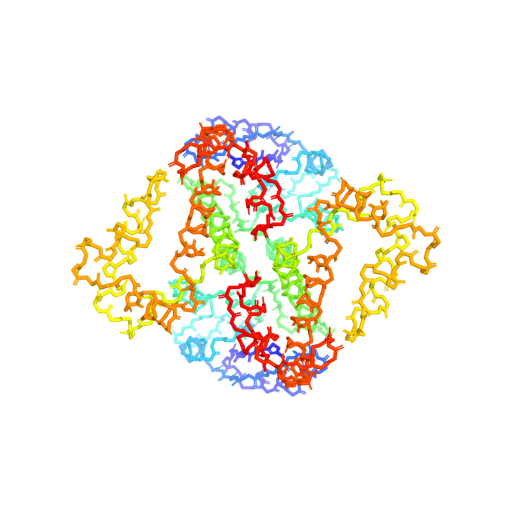A 1
ATOM 2626 C C . THR B 1 83 ? 12.297 -23 -16.453 1 96.56 83 THR B C 1
ATOM 2628 O O . THR B 1 83 ? 11.414 -22.641 -17.234 1 96.56 83 THR B O 1
ATOM 2631 N N . ALA B 1 84 ? 12.906 -24.188 -16.516 1 96 84 ALA B N 1
ATOM 2632 C CA . ALA B 1 84 ? 12.547 -25.172 -17.531 1 96 84 ALA B CA 1
ATOM 2633 C C . ALA B 1 84 ? 11.484 -26.125 -17 1 96 84 ALA B C 1
ATOM 2635 O O . ALA B 1 84 ? 10.992 -26.984 -17.75 1 96 84 ALA B O 1
ATOM 2636 N N . TYR B 1 85 ? 11.07 -26 -15.781 1 95.38 85 TYR B N 1
ATOM 2637 C CA . TYR B 1 85 ? 10.242 -27 -15.141 1 95.38 85 TYR B CA 1
ATOM 2638 C C . TYR B 1 85 ? 8.797 -26.531 -15.039 1 95.38 85 TYR B C 1
ATOM 2640 O O . TYR B 1 85 ? 8.508 -25.484 -14.438 1 95.38 85 TYR B O 1
ATOM 2648 N N . SER B 1 86 ? 7.906 -27.266 -15.562 1 96.5 86 SER B N 1
ATOM 2649 C CA . SER B 1 86 ? 6.473 -26.984 -15.508 1 96.5 86 SER B CA 1
ATOM 2650 C C . SER B 1 86 ? 5.777 -27.828 -14.453 1 96.5 86 SER 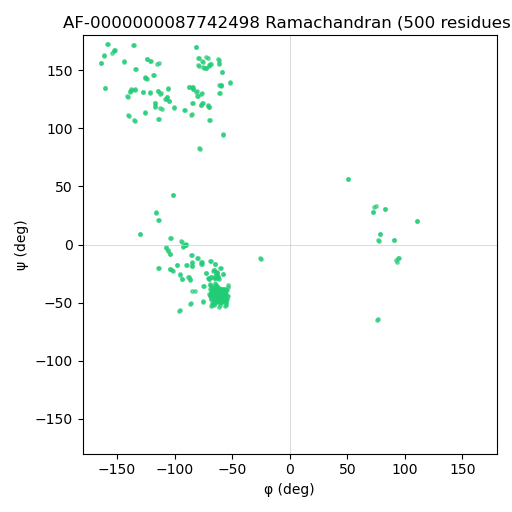B C 1
ATOM 2652 O O . SER B 1 86 ? 4.727 -28.422 -14.719 1 96.5 86 SER B O 1
ATOM 2654 N N . ASP B 1 87 ? 6.391 -27.953 -13.328 1 95.56 87 ASP B N 1
ATOM 2655 C CA . ASP B 1 87 ? 5.91 -28.781 -12.227 1 95.56 87 ASP B CA 1
ATOM 2656 C C . ASP B 1 87 ? 4.82 -28.062 -11.438 1 95.56 87 ASP B C 1
ATOM 2658 O O . ASP B 1 87 ? 5.008 -26.922 -11.008 1 95.56 87 ASP B O 1
ATOM 2662 N N . PHE B 1 88 ? 3.727 -28.688 -11.25 1 96.5 88 PHE B N 1
ATOM 2663 C CA . PHE B 1 88 ? 2.617 -28.094 -10.508 1 96.5 88 PHE B CA 1
ATOM 2664 C C . PHE B 1 88 ? 3.039 -27.75 -9.086 1 96.5 88 PHE B C 1
ATOM 2666 O O . PHE B 1 88 ? 2.682 -26.688 -8.57 1 96.5 88 PHE B O 1
ATOM 2673 N N . ALA B 1 89 ? 3.699 -28.641 -8.461 1 96.38 89 ALA B N 1
ATOM 2674 C CA . ALA B 1 89 ? 4.109 -28.406 -7.078 1 96.38 89 ALA B CA 1
ATOM 2675 C C . ALA B 1 89 ? 4.945 -27.141 -6.953 1 96.38 89 ALA B C 1
ATOM 2677 O O . ALA B 1 89 ? 4.789 -26.375 -5.996 1 96.38 89 ALA B O 1
ATOM 2678 N N . TYR B 1 90 ? 5.82 -26.938 -7.922 1 96.38 90 TYR B N 1
ATOM 2679 C CA . TYR B 1 90 ? 6.621 -25.719 -7.934 1 96.38 90 TYR B CA 1
ATOM 2680 C C . TYR B 1 90 ? 5.742 -24.484 -8.125 1 96.38 90 TYR B C 1
ATOM 2682 O O . TYR B 1 90 ? 5.918 -23.484 -7.434 1 96.38 90 TYR B O 1
ATOM 2690 N N . ALA B 1 91 ? 4.859 -24.594 -9.055 1 97.25 91 ALA B N 1
ATOM 2691 C CA . ALA B 1 91 ? 3.961 -23.484 -9.32 1 97.25 91 ALA B CA 1
ATOM 2692 C C . ALA B 1 91 ? 3.104 -23.156 -8.102 1 97.25 91 ALA B C 1
ATOM 2694 O O . ALA B 1 91 ? 2.891 -21.984 -7.773 1 97.25 91 ALA B O 1
ATOM 2695 N N . GLN B 1 92 ? 2.586 -24.172 -7.461 1 97 92 GLN B N 1
ATOM 2696 C CA . GLN B 1 92 ? 1.772 -23.984 -6.262 1 97 92 GLN B CA 1
ATOM 2697 C C . GLN B 1 92 ? 2.557 -23.25 -5.176 1 97 92 GLN B C 1
ATOM 2699 O O . GLN B 1 92 ? 2.043 -22.328 -4.551 1 97 92 GLN B O 1
ATOM 2704 N N . LYS B 1 93 ? 3.773 -23.672 -4.949 1 97.19 93 LYS B N 1
ATOM 2705 C CA . LYS B 1 93 ? 4.625 -23.016 -3.965 1 97.19 93 LYS B CA 1
ATOM 2706 C C . LYS B 1 93 ? 4.898 -21.562 -4.363 1 97.19 93 LYS B C 1
ATOM 2708 O O . LYS B 1 93 ? 4.938 -20.672 -3.508 1 97.19 93 LYS B O 1
ATOM 2713 N N . ALA B 1 94 ? 5.129 -21.344 -5.668 1 98 94 ALA B N 1
ATOM 2714 C CA . ALA B 1 94 ? 5.359 -20 -6.176 1 98 94 ALA B CA 1
ATOM 2715 C C . ALA B 1 94 ? 4.18 -19.078 -5.863 1 98 94 ALA B C 1
ATOM 2717 O O . ALA B 1 94 ? 4.371 -17.922 -5.492 1 98 94 ALA B O 1
ATOM 2718 N N . ILE B 1 95 ? 2.99 -19.562 -5.977 1 97.5 95 ILE B N 1
ATOM 2719 C CA . ILE B 1 95 ? 1.783 -18.797 -5.668 1 97.5 95 ILE B CA 1
ATOM 2720 C C . ILE B 1 95 ? 1.783 -18.406 -4.191 1 97.5 95 ILE B C 1
ATOM 2722 O O . ILE B 1 95 ? 1.576 -17.234 -3.852 1 97.5 95 ILE B O 1
ATOM 2726 N N . LYS B 1 96 ? 2.053 -19.391 -3.338 1 95.62 96 LYS B N 1
ATOM 2727 C CA . LYS B 1 96 ? 2.029 -19.172 -1.895 1 95.62 96 LYS B CA 1
ATOM 2728 C C . LYS B 1 96 ? 3.074 -18.141 -1.477 1 95.62 96 LYS B C 1
ATOM 2730 O O . LYS B 1 96 ? 2.875 -17.406 -0.508 1 95.62 96 LYS B O 1
ATOM 2735 N N . LEU B 1 97 ? 4.109 -18.078 -2.229 1 96.19 97 LEU B N 1
ATOM 2736 C CA . LEU B 1 97 ? 5.191 -17.156 -1.923 1 96.19 97 LEU B CA 1
ATOM 2737 C C . LEU B 1 97 ? 4.906 -15.773 -2.512 1 96.19 97 LEU B C 1
ATOM 2739 O O . LEU B 1 97 ? 5.656 -14.828 -2.27 1 96.19 97 LEU B O 1
ATOM 2743 N N . GLY B 1 98 ? 3.869 -15.703 -3.332 1 96.44 98 GLY B N 1
ATOM 2744 C CA . GLY B 1 98 ? 3.486 -14.422 -3.91 1 96.44 98 GLY B CA 1
ATOM 2745 C C . GLY B 1 98 ? 4.297 -14.055 -5.137 1 96.44 98 GLY B C 1
ATOM 2746 O O . GLY B 1 98 ? 4.605 -12.883 -5.355 1 96.44 98 GLY B O 1
ATOM 2747 N N . ALA B 1 99 ? 4.73 -15.023 -5.859 1 97.81 99 ALA B N 1
ATOM 2748 C CA . ALA B 1 99 ? 5.473 -14.75 -7.086 1 97.81 99 ALA B CA 1
ATOM 2749 C C . ALA B 1 99 ? 4.641 -13.914 -8.055 1 97.81 99 ALA B C 1
ATOM 2751 O O . ALA B 1 99 ? 3.424 -14.094 -8.156 1 97.81 99 ALA B O 1
ATOM 2752 N N . SER B 1 100 ? 5.324 -13.102 -8.82 1 97.5 100 SER B N 1
ATOM 2753 C CA . SER B 1 100 ? 4.656 -12.219 -9.766 1 97.5 100 SER B CA 1
ATOM 2754 C C . SER B 1 100 ? 4.406 -12.914 -11.094 1 97.5 100 SER B C 1
ATOM 2756 O O . SER B 1 100 ? 3.498 -12.539 -11.844 1 97.5 100 SER B O 1
ATOM 2758 N N . ASP B 1 101 ? 5.262 -13.812 -11.398 1 97.88 101 ASP B N 1
ATOM 2759 C CA . ASP B 1 101 ? 5.129 -14.578 -12.633 1 97.88 101 ASP B CA 1
ATOM 2760 C C . ASP B 1 101 ? 5.953 -15.859 -12.578 1 97.88 101 ASP B C 1
ATOM 2762 O O . ASP B 1 101 ? 6.781 -16.031 -11.68 1 97.88 101 ASP B O 1
ATOM 2766 N N . TYR B 1 102 ? 5.621 -16.781 -13.461 1 98.25 102 TYR B N 1
ATOM 2767 C CA . TYR B 1 102 ? 6.285 -18.047 -13.711 1 98.25 102 TYR B CA 1
ATOM 2768 C C . TYR B 1 102 ? 6.457 -18.297 -15.203 1 98.25 102 TYR B C 1
ATOM 2770 O O . TYR B 1 102 ? 5.488 -18.594 -15.906 1 98.25 102 TYR B O 1
ATOM 2778 N N . ILE B 1 103 ? 7.691 -18.156 -15.656 1 97.88 103 ILE B N 1
ATOM 2779 C CA . ILE B 1 103 ? 7.969 -18.203 -17.094 1 97.88 103 ILE B CA 1
ATOM 2780 C C . ILE B 1 103 ? 8.812 -19.422 -17.406 1 97.88 103 ILE B C 1
ATOM 2782 O O . ILE B 1 103 ? 9.828 -19.688 -16.766 1 97.88 103 ILE B O 1
ATOM 2786 N N . LEU B 1 104 ? 8.43 -20.172 -18.406 1 97.38 104 LEU B N 1
ATOM 2787 C CA . LEU B 1 104 ? 9.141 -21.375 -18.812 1 97.38 104 LEU B CA 1
ATOM 2788 C C . LEU B 1 104 ? 10.258 -21.047 -19.797 1 97.38 104 LEU B C 1
ATOM 2790 O O . LEU B 1 104 ? 10.07 -20.234 -20.688 1 97.38 104 LEU B O 1
ATOM 2794 N N . LYS B 1 105 ? 11.43 -21.656 -19.578 1 94.94 105 LYS B N 1
ATOM 2795 C CA . LYS B 1 105 ? 12.516 -21.641 -20.562 1 94.94 105 LYS B CA 1
ATOM 2796 C C . LYS B 1 105 ? 12.336 -22.75 -21.594 1 94.94 105 LYS B C 1
ATOM 2798 O O . LYS B 1 105 ? 12.008 -23.875 -21.25 1 94.94 105 LYS B O 1
ATOM 2803 N N . PRO B 1 106 ? 12.516 -22.5 -22.797 1 93.62 106 PRO B N 1
ATOM 2804 C CA . PRO B 1 106 ? 12.781 -21.172 -23.344 1 93.62 106 PRO B CA 1
ATOM 2805 C C . PRO B 1 106 ? 11.531 -20.297 -23.375 1 93.62 106 PRO B C 1
ATOM 2807 O O . PRO B 1 106 ? 10.414 -20.812 -23.375 1 93.62 106 PRO B O 1
ATOM 2810 N N . PHE B 1 107 ? 11.766 -19.016 -23.281 1 91.94 107 PHE B N 1
ATOM 2811 C CA . PHE B 1 107 ? 10.625 -18.094 -23.312 1 91.94 107 PHE B CA 1
ATOM 2812 C C . PHE B 1 107 ? 10.648 -17.234 -24.562 1 91.94 107 PHE B C 1
ATOM 2814 O O . PHE B 1 107 ? 11.688 -17.109 -25.219 1 91.94 107 PHE B O 1
ATOM 2821 N N . LYS B 1 108 ? 9.516 -16.766 -24.922 1 91.38 108 LYS B N 1
ATOM 2822 C CA . LYS B 1 108 ? 9.344 -15.977 -26.141 1 91.38 108 LYS B CA 1
ATOM 2823 C C . LYS B 1 108 ? 9.867 -14.555 -25.938 1 91.38 108 LYS B C 1
ATOM 2825 O O . LYS B 1 108 ? 9.859 -14.031 -24.828 1 91.38 108 LYS B O 1
ATOM 2830 N N . ASP B 1 109 ? 10.164 -14 -27.125 1 88.88 109 ASP B N 1
ATOM 2831 C CA . ASP B 1 109 ? 10.594 -12.609 -27.109 1 88.88 109 ASP B CA 1
ATOM 2832 C C . ASP B 1 109 ? 9.5 -11.703 -26.547 1 88.88 109 ASP B C 1
ATOM 2834 O O . ASP B 1 109 ? 8.336 -11.828 -26.922 1 88.88 109 ASP B O 1
ATOM 2838 N N . GLY B 1 110 ? 9.875 -10.898 -25.641 1 94 110 GLY B N 1
ATOM 2839 C CA . GLY B 1 110 ? 8.93 -9.938 -25.109 1 94 110 GLY B CA 1
ATOM 2840 C C . GLY B 1 110 ? 8.188 -10.43 -23.891 1 94 110 GLY B C 1
ATOM 2841 O O . GLY B 1 110 ? 7.594 -9.641 -23.156 1 94 110 GLY B O 1
ATOM 2842 N N . GLU B 1 111 ? 8.242 -11.656 -23.609 1 95.31 111 GLU B N 1
ATOM 2843 C CA . GLU B 1 111 ? 7.469 -12.211 -22.5 1 95.31 111 GLU B CA 1
ATOM 2844 C C . GLU B 1 111 ? 7.973 -11.688 -21.156 1 95.31 111 GLU B C 1
ATOM 2846 O O . GLU B 1 111 ? 7.191 -11.188 -20.344 1 95.31 111 GLU B O 1
ATOM 2851 N N . LEU B 1 112 ? 9.258 -11.82 -20.969 1 96.19 112 LEU B N 1
ATOM 2852 C CA . LEU B 1 112 ? 9.852 -11.336 -19.734 1 96.19 112 LEU B CA 1
ATOM 2853 C C . LEU B 1 112 ? 9.719 -9.82 -19.625 1 96.19 112 LEU B C 1
ATOM 2855 O O . LEU B 1 112 ? 9.398 -9.289 -18.562 1 96.19 112 LEU B O 1
ATOM 2859 N N . GLU B 1 113 ? 9.938 -9.133 -20.703 1 96.31 113 GLU B N 1
ATOM 2860 C CA . GLU B 1 113 ? 9.812 -7.68 -20.734 1 96.31 113 GLU B CA 1
ATOM 2861 C C . GLU B 1 113 ? 8.414 -7.234 -20.328 1 96.31 113 GLU B C 1
ATOM 2863 O O . GLU B 1 113 ? 8.258 -6.285 -19.562 1 96.31 113 GLU B O 1
ATOM 2868 N N . ASN B 1 114 ? 7.438 -7.949 -20.875 1 95.94 114 ASN B N 1
ATOM 2869 C CA . ASN B 1 114 ? 6.055 -7.633 -20.547 1 95.94 114 ASN B CA 1
ATOM 2870 C C . ASN B 1 114 ? 5.785 -7.82 -19.047 1 95.94 114 ASN B C 1
ATOM 2872 O O . ASN B 1 114 ? 5.078 -7.016 -18.438 1 95.94 114 ASN B O 1
ATOM 2876 N N . THR B 1 115 ? 6.324 -8.836 -18.5 1 96.56 115 THR B N 1
ATOM 2877 C CA . THR B 1 115 ? 6.184 -9.094 -17.062 1 96.56 115 THR B CA 1
ATOM 2878 C C . THR B 1 115 ? 6.809 -7.961 -16.25 1 96.56 115 THR B C 1
ATOM 2880 O O . THR B 1 115 ? 6.199 -7.465 -15.305 1 96.56 115 THR B O 1
ATOM 2883 N N . VAL B 1 116 ? 7.969 -7.531 -16.594 1 96.56 116 VAL B N 1
ATOM 2884 C CA . VAL B 1 116 ? 8.688 -6.465 -15.906 1 96.56 116 VAL B CA 1
ATOM 2885 C C . VAL B 1 116 ? 7.879 -5.168 -15.984 1 96.56 116 VAL B C 1
ATOM 2887 O O . VAL B 1 116 ? 7.758 -4.445 -14.992 1 96.56 116 VAL B O 1
ATOM 2890 N N . LEU B 1 117 ? 7.32 -4.949 -17.141 1 95.19 117 LEU B N 1
ATOM 2891 C CA . LEU B 1 117 ? 6.523 -3.742 -17.312 1 95.19 117 LEU B CA 1
ATOM 2892 C C . LEU B 1 117 ? 5.293 -3.764 -16.422 1 95.19 117 LEU B C 1
ATOM 2894 O O . LEU B 1 117 ? 4.926 -2.738 -15.836 1 95.19 117 LEU B O 1
ATOM 2898 N N . LYS B 1 118 ? 4.656 -4.891 -16.297 1 94.44 118 LYS B N 1
ATOM 2899 C CA . LYS B 1 118 ? 3.5 -5.023 -15.414 1 94.44 118 LYS B CA 1
ATOM 2900 C C . LYS B 1 118 ? 3.883 -4.766 -13.961 1 94.44 118 LYS B C 1
ATOM 2902 O O . LYS B 1 118 ? 3.141 -4.113 -13.227 1 94.44 118 LYS B O 1
ATOM 2907 N N . ILE B 1 119 ? 4.977 -5.281 -13.578 1 95.12 119 ILE B N 1
ATOM 2908 C CA . ILE B 1 119 ? 5.469 -5.094 -12.219 1 95.12 119 ILE B CA 1
ATOM 2909 C C . ILE B 1 119 ? 5.766 -3.613 -11.977 1 95.12 119 ILE B C 1
ATOM 2911 O O . ILE B 1 119 ? 5.406 -3.064 -10.93 1 95.12 119 ILE B O 1
ATOM 2915 N N . ARG B 1 120 ? 6.379 -2.975 -12.922 1 92.31 120 ARG B N 1
ATOM 2916 C CA . ARG B 1 120 ? 6.668 -1.548 -12.82 1 92.31 120 ARG B CA 1
ATOM 2917 C C . ARG B 1 120 ? 5.383 -0.739 -12.664 1 92.31 120 ARG B C 1
ATOM 2919 O O . ARG B 1 120 ? 5.316 0.182 -11.852 1 92.31 120 ARG B O 1
ATOM 2926 N N . ASP B 1 121 ? 4.426 -1.126 -13.461 1 90.06 121 ASP B N 1
ATOM 2927 C CA . ASP B 1 121 ? 3.135 -0.451 -13.383 1 90.06 121 ASP B CA 1
ATOM 2928 C C . ASP B 1 121 ? 2.535 -0.573 -11.984 1 90.06 121 ASP B C 1
ATOM 2930 O O . ASP B 1 121 ? 1.999 0.398 -11.445 1 90.06 121 ASP B O 1
ATOM 2934 N N . LYS B 1 122 ? 2.645 -1.722 -11.445 1 89.38 122 LYS B N 1
ATOM 2935 C CA . LYS B 1 122 ? 2.133 -1.945 -10.094 1 89.38 122 LYS B CA 1
ATOM 2936 C C . LYS B 1 122 ? 2.867 -1.076 -9.078 1 89.38 122 LYS B C 1
ATOM 2938 O O . LYS B 1 122 ? 2.24 -0.462 -8.211 1 89.38 122 LYS B O 1
ATOM 2943 N N . ILE B 1 123 ? 4.125 -1.038 -9.18 1 87.12 123 ILE B N 1
ATOM 2944 C CA . ILE B 1 123 ? 4.949 -0.241 -8.281 1 87.12 123 ILE B CA 1
ATOM 2945 C C . ILE B 1 123 ? 4.578 1.234 -8.414 1 87.12 123 ILE B C 1
ATOM 2947 O O . ILE B 1 123 ? 4.426 1.932 -7.406 1 87.12 123 ILE B O 1
ATOM 2951 N N . ASP B 1 124 ? 4.441 1.658 -9.625 1 82.56 124 ASP B N 1
ATOM 2952 C CA . ASP B 1 124 ? 4.082 3.051 -9.883 1 82.56 124 ASP B CA 1
ATOM 2953 C C . ASP B 1 124 ? 2.719 3.385 -9.289 1 82.56 124 ASP B C 1
ATOM 2955 O O . ASP B 1 124 ? 2.545 4.445 -8.68 1 82.56 124 ASP B O 1
ATOM 2959 N N . LYS B 1 125 ? 1.793 2.479 -9.406 1 83.44 125 LYS B N 1
ATOM 2960 C CA . LYS B 1 125 ? 0.453 2.699 -8.867 1 83.44 125 LYS B CA 1
ATOM 2961 C C . LYS B 1 125 ? 0.477 2.779 -7.344 1 83.44 125 LYS B C 1
ATOM 2963 O O . LYS B 1 125 ? -0.236 3.592 -6.75 1 83.44 125 LYS B O 1
ATOM 2968 N N . GLU B 1 126 ? 1.275 1.942 -6.797 1 81.19 126 GLU B N 1
ATOM 2969 C CA . GLU B 1 126 ? 1.42 1.989 -5.348 1 81.19 126 GLU B CA 1
ATOM 2970 C C . GLU B 1 126 ? 2.021 3.316 -4.895 1 81.19 126 GLU B C 1
ATOM 2972 O O . GLU B 1 126 ? 1.582 3.896 -3.898 1 81.19 126 GLU B O 1
ATOM 2977 N N . TYR B 1 127 ? 2.955 3.721 -5.621 1 73.94 127 TYR B N 1
ATOM 2978 C CA . TYR B 1 127 ? 3.588 5 -5.32 1 73.94 127 TYR B CA 1
ATOM 2979 C C . TYR B 1 127 ? 2.59 6.145 -5.449 1 73.94 127 TYR B C 1
ATOM 2981 O O . TYR B 1 127 ? 2.525 7.02 -4.586 1 73.94 127 TYR B O 1
ATOM 2989 N N . ILE B 1 128 ? 1.84 6.074 -6.438 1 72.12 128 ILE B N 1
ATOM 2990 C CA . ILE B 1 128 ? 0.856 7.121 -6.695 1 72.12 128 ILE B CA 1
ATOM 2991 C C . ILE B 1 128 ? -0.185 7.133 -5.578 1 72.12 128 ILE B C 1
ATOM 2993 O O . ILE B 1 128 ? -0.562 8.203 -5.09 1 72.12 128 ILE B O 1
ATOM 2997 N N . SER B 1 129 ? -0.596 6 -5.223 1 76.25 129 SER B N 1
ATOM 2998 C CA . SER B 1 129 ? -1.587 5.902 -4.156 1 76.25 129 SER B CA 1
ATOM 2999 C C . SER B 1 129 ? -1.051 6.48 -2.852 1 76.25 129 SER B C 1
ATOM 3001 O O . SER B 1 129 ? -1.748 7.23 -2.164 1 76.25 129 SER B O 1
ATOM 3003 N N . LYS B 1 130 ? 0.167 6.137 -2.582 1 72.06 130 LYS B N 1
ATOM 3004 C CA . LYS B 1 130 ? 0.791 6.648 -1.365 1 72.06 130 LYS B CA 1
ATOM 3005 C C . LYS B 1 130 ? 0.948 8.164 -1.426 1 72.06 130 LYS B C 1
ATOM 3007 O O . LYS B 1 130 ? 0.673 8.867 -0.448 1 72.06 130 LYS B O 1
ATOM 3012 N N . THR B 1 131 ? 1.333 8.633 -2.572 1 70.81 131 THR B N 1
ATOM 3013 C CA . THR B 1 131 ? 1.525 10.062 -2.773 1 70.81 131 THR B CA 1
ATOM 3014 C C . THR B 1 131 ? 0.192 10.805 -2.711 1 70.81 131 THR B C 1
ATOM 3016 O O . THR B 1 131 ? 0.11 11.898 -2.152 1 70.81 131 THR B O 1
ATOM 3019 N N . LYS B 1 132 ? -0.795 10.18 -3.297 1 72 132 LYS B N 1
ATOM 3020 C CA . LYS B 1 132 ? -2.125 10.781 -3.248 1 72 132 LYS B CA 1
ATOM 3021 C C . LYS B 1 132 ? -2.617 10.906 -1.809 1 72 132 LYS B C 1
ATOM 3023 O O . LYS B 1 132 ? -3.182 11.938 -1.428 1 72 132 LYS B O 1
ATOM 3028 N N . LEU B 1 133 ? -2.385 9.945 -1.089 1 68.88 133 LEU B N 1
ATOM 3029 C CA . LEU B 1 133 ? -2.789 9.977 0.313 1 68.88 133 LEU B CA 1
ATOM 3030 C C . LEU B 1 133 ? -2.07 11.094 1.061 1 68.88 133 LEU B C 1
ATOM 3032 O O . LEU B 1 133 ? -2.686 11.82 1.846 1 68.88 133 LEU B O 1
ATOM 3036 N N . GLN B 1 134 ? -0.85 11.195 0.782 1 69.56 134 GLN B N 1
ATOM 3037 C CA . GLN B 1 134 ? -0.059 12.258 1.399 1 69.56 134 GLN B CA 1
ATOM 3038 C C . GLN B 1 134 ? -0.533 13.633 0.942 1 69.56 134 GLN B C 1
ATOM 3040 O O . GLN B 1 134 ? -0.688 14.539 1.758 1 69.56 134 GLN B O 1
ATOM 3045 N N . ASN B 1 135 ? -0.735 13.703 -0.346 1 72.44 135 ASN B N 1
ATOM 3046 C CA . ASN B 1 135 ? -1.194 14.969 -0.904 1 72.44 135 ASN B CA 1
ATOM 3047 C C . ASN B 1 135 ? -2.566 15.359 -0.358 1 72.44 135 ASN B C 1
ATOM 3049 O O . ASN B 1 135 ? -2.814 16.531 -0.069 1 72.44 135 ASN B O 1
ATOM 3053 N N . ASP B 1 136 ? -3.377 14.391 -0.227 1 72.5 136 ASP B N 1
ATOM 3054 C CA . ASP B 1 136 ? -4.719 14.648 0.285 1 72.5 136 ASP B CA 1
ATOM 3055 C C . ASP B 1 136 ? -4.672 15.133 1.733 1 72.5 136 ASP B C 1
ATOM 3057 O O . ASP B 1 136 ? -5.539 15.891 2.17 1 72.5 136 ASP B O 1
ATOM 3061 N N . SER B 1 137 ? -3.67 14.672 2.342 1 72 137 SER B N 1
ATOM 3062 C CA . SER B 1 137 ? -3.525 15.094 3.73 1 72 137 SER B CA 1
ATOM 3063 C C . SER B 1 137 ? -3.09 16.547 3.82 1 72 137 SER B C 1
ATOM 3065 O O . SER B 1 137 ? -3.316 17.219 4.836 1 72 137 SER B O 1
ATOM 3067 N N . ILE B 1 138 ? -2.453 17 2.756 1 76.56 138 ILE B N 1
ATOM 3068 C CA . ILE B 1 138 ? -1.994 18.391 2.711 1 76.56 138 ILE B CA 1
ATOM 3069 C C . ILE B 1 138 ? -3.117 19.297 2.201 1 76.56 138 ILE B C 1
ATOM 3071 O O . ILE B 1 138 ? -3.438 20.312 2.822 1 76.56 138 ILE B O 1
ATOM 3075 N N . LEU B 1 139 ? -3.654 18.875 1.103 1 77.38 139 LEU B N 1
ATOM 3076 C CA . LEU B 1 139 ? -4.758 19.594 0.467 1 77.38 139 LEU B CA 1
ATOM 3077 C C . LEU B 1 139 ? -5.789 18.609 -0.088 1 77.38 139 LEU B C 1
ATOM 3079 O O . LEU B 1 139 ? -5.484 17.844 -0.996 1 77.38 139 LEU B O 1
ATOM 3083 N N . ASN B 1 140 ? -6.961 18.609 0.558 1 71.88 140 ASN B N 1
ATOM 3084 C CA . ASN B 1 140 ? -8 17.672 0.142 1 71.88 140 ASN B CA 1
ATOM 3085 C C . ASN B 1 140 ? -8.57 18.047 -1.226 1 71.88 140 ASN B C 1
ATOM 3087 O O . ASN B 1 140 ? -9.242 19.062 -1.369 1 71.88 140 ASN B O 1
ATOM 3091 N N . ASP B 1 141 ? -8.219 17.281 -2.207 1 64.31 141 ASP B N 1
ATOM 3092 C CA . ASP B 1 141 ? -8.672 17.531 -3.572 1 64.31 141 ASP B CA 1
ATOM 3093 C C . ASP B 1 141 ? -10.188 17.375 -3.682 1 64.31 141 ASP B C 1
ATOM 3095 O O . ASP B 1 141 ? -10.797 17.891 -4.617 1 64.31 141 ASP B O 1
ATOM 3099 N N . ASP B 1 142 ? -10.742 16.516 -2.771 1 62.28 142 ASP B N 1
ATOM 3100 C CA . ASP B 1 142 ? -12.172 16.266 -2.873 1 62.28 142 ASP B CA 1
ATOM 3101 C C . ASP B 1 142 ? -12.969 17.562 -2.697 1 62.28 142 ASP B C 1
ATOM 3103 O O . ASP B 1 142 ? -14.133 17.641 -3.09 1 62.28 142 ASP B O 1
ATOM 3107 N N . ILE B 1 143 ? -12.359 18.469 -2.141 1 58.91 143 ILE B N 1
ATOM 3108 C CA . ILE B 1 143 ? -13.023 19.766 -2.018 1 58.91 143 ILE B CA 1
ATOM 3109 C C . ILE B 1 143 ? -13.398 20.281 -3.402 1 58.91 143 ILE B C 1
ATOM 3111 O O . ILE B 1 143 ? -14.461 20.891 -3.578 1 58.91 143 ILE B O 1
ATOM 3115 N N . LEU B 1 144 ? -12.414 20.016 -4.328 1 57.62 144 LEU B N 1
ATOM 3116 C CA . LEU B 1 144 ? -12.609 20.516 -5.68 1 57.62 144 LEU B CA 1
ATOM 3117 C C . LEU B 1 144 ? -13.727 19.75 -6.391 1 57.62 144 LEU B C 1
ATOM 3119 O O . LEU B 1 144 ? -14.234 20.203 -7.414 1 57.62 144 LEU B O 1
ATOM 3123 N N . LYS B 1 145 ? -13.875 18.547 -6 1 55.81 145 LYS B N 1
ATOM 3124 C CA . LYS B 1 145 ? -14.859 17.734 -6.691 1 55.81 145 LYS B CA 1
ATOM 3125 C C . LYS B 1 145 ? -16.266 18.031 -6.188 1 55.81 145 LYS B C 1
ATOM 3127 O O . LYS B 1 145 ? -17.25 17.469 -6.695 1 55.81 145 LYS B O 1
ATOM 3132 N N . LYS B 1 146 ? -16.297 18.719 -5.152 1 54.34 146 LYS B N 1
ATOM 3133 C CA . LYS B 1 146 ? -17.656 19.016 -4.691 1 54.34 146 LYS B CA 1
ATOM 3134 C C . LYS B 1 146 ? -18.453 19.75 -5.762 1 54.34 146 LYS B C 1
ATOM 3136 O O . LYS B 1 146 ? -17.969 20.734 -6.332 1 54.34 146 LYS B O 1
ATOM 3141 N N . GLU B 1 147 ? -19.188 19.125 -6.535 1 56.59 147 GLU B N 1
ATOM 3142 C CA . GLU B 1 147 ? -20.156 19.703 -7.473 1 56.59 147 GLU B CA 1
ATOM 3143 C C . GLU B 1 147 ? -20.641 21.062 -7.008 1 56.59 147 GLU B C 1
ATOM 3145 O O . GLU B 1 147 ? -21.078 21.891 -7.816 1 56.59 147 GLU B O 1
ATOM 3150 N N . SER B 1 148 ? -20.359 21.484 -5.746 1 63.88 148 SER B N 1
ATOM 3151 C CA . SER B 1 148 ? -21.141 22.641 -5.324 1 63.88 148 SER B CA 1
ATOM 3152 C C . SER B 1 148 ? -20.266 23.875 -5.129 1 63.88 148 SER B C 1
ATOM 3154 O O . SER B 1 148 ? -20.656 24.812 -4.453 1 63.88 148 SER B O 1
ATOM 3156 N N . VAL B 1 149 ? -19.031 23.875 -5.777 1 76.44 149 VAL B N 1
ATOM 3157 C CA . VAL B 1 149 ? -18.266 25.109 -5.574 1 76.44 149 VAL B CA 1
ATOM 3158 C C . VAL B 1 149 ? -18.766 26.188 -6.527 1 76.44 149 VAL B C 1
ATOM 3160 O O . VAL B 1 149 ? -19.062 25.906 -7.691 1 76.44 149 VAL B O 1
ATOM 3163 N N . SER B 1 150 ? -19.031 27.391 -6.035 1 86.44 150 SER B N 1
ATOM 3164 C CA . SER B 1 150 ? -19.5 28.516 -6.84 1 86.44 150 SER B CA 1
ATOM 3165 C C . SER B 1 150 ? -18.469 28.906 -7.898 1 86.44 150 SER B C 1
ATOM 3167 O O . SER B 1 150 ? -17.297 28.5 -7.812 1 86.44 150 SER B O 1
ATOM 3169 N N . LYS B 1 151 ? -18.953 29.594 -8.914 1 88.81 151 LYS B N 1
ATOM 3170 C CA . LYS B 1 151 ? -18.094 30.062 -10 1 88.81 151 LYS B CA 1
ATOM 3171 C C . LYS B 1 151 ? -16.938 30.906 -9.461 1 88.81 151 LYS B C 1
ATOM 3173 O O . LYS B 1 151 ? -15.805 30.766 -9.906 1 88.81 151 LYS B O 1
ATOM 3178 N N . TYR B 1 152 ? -17.234 31.781 -8.5 1 91.25 152 TYR B N 1
ATOM 3179 C CA . TYR B 1 152 ? -16.234 32.656 -7.949 1 91.25 152 TYR B CA 1
ATOM 3180 C C . TYR B 1 152 ? -15.125 31.875 -7.258 1 91.25 152 TYR B C 1
ATOM 3182 O O . TYR B 1 152 ? -13.938 32.156 -7.438 1 91.25 152 TYR B O 1
ATOM 3190 N N . VAL B 1 153 ? -15.516 30.938 -6.512 1 92.19 153 VAL B N 1
ATOM 3191 C CA . VAL B 1 153 ? -14.523 30.141 -5.793 1 92.19 153 VAL B CA 1
ATOM 3192 C C . VAL B 1 153 ? -13.727 29.297 -6.781 1 92.19 153 VAL B C 1
ATOM 3194 O O . VAL B 1 153 ? -12.5 29.172 -6.652 1 92.19 153 VAL B O 1
ATOM 3197 N N . SER B 1 154 ? -14.438 28.781 -7.77 1 91.12 154 SER B N 1
ATOM 3198 C CA . SER B 1 154 ? -13.734 28.031 -8.805 1 91.12 154 SER B CA 1
ATOM 3199 C C . SER B 1 154 ? -12.703 28.906 -9.516 1 91.12 154 SER B C 1
ATOM 3201 O O . SER B 1 154 ? -11.586 28.453 -9.789 1 91.12 154 SER B O 1
ATOM 3203 N N . ASP B 1 155 ? -13.102 30.062 -9.836 1 92.69 155 ASP B N 1
ATOM 3204 C CA . ASP B 1 155 ? -12.203 31 -10.492 1 92.69 155 ASP B CA 1
ATOM 3205 C C . ASP B 1 155 ? -11.016 31.344 -9.602 1 92.69 155 ASP B C 1
ATOM 3207 O O . ASP B 1 155 ? -9.891 31.5 -10.086 1 92.69 155 ASP B O 1
ATOM 3211 N N . ALA B 1 156 ? -11.273 31.5 -8.344 1 94.44 156 ALA B N 1
ATOM 3212 C CA . ALA B 1 156 ? -10.195 31.781 -7.391 1 94.44 156 ALA B CA 1
ATOM 3213 C C . ALA B 1 156 ? -9.188 30.641 -7.352 1 94.44 156 ALA B C 1
ATOM 3215 O O . ALA B 1 156 ? -7.98 30.859 -7.375 1 94.44 156 ALA B O 1
ATOM 3216 N N . LEU B 1 157 ? -9.742 29.469 -7.27 1 91.94 157 LEU B N 1
ATOM 3217 C CA . LEU B 1 157 ? -8.891 28.281 -7.27 1 91.94 157 LEU B CA 1
ATOM 3218 C C . LEU B 1 157 ? -8.023 28.234 -8.516 1 91.94 157 LEU B C 1
ATOM 3220 O O . LEU B 1 157 ? -6.828 27.922 -8.438 1 91.94 157 LEU B O 1
ATOM 3224 N N . TYR B 1 158 ? -8.672 28.5 -9.641 1 91.06 158 TYR B N 1
ATOM 3225 C CA . TYR B 1 158 ? -7.945 28.531 -10.906 1 91.06 158 TYR B CA 1
ATOM 3226 C C . TYR B 1 158 ? -6.848 29.578 -10.891 1 91.06 158 TYR B C 1
ATOM 3228 O O . TYR B 1 158 ? -5.73 29.328 -11.344 1 91.06 158 TYR B O 1
ATOM 3236 N N . TYR B 1 159 ? -7.188 30.719 -10.406 1 94.62 159 TYR B N 1
ATOM 3237 C CA . TYR B 1 159 ? -6.211 31.781 -10.297 1 94.62 159 TYR B CA 1
ATOM 3238 C C . TYR B 1 159 ? -5.008 31.344 -9.461 1 94.62 159 TYR B C 1
ATOM 3240 O O . TYR B 1 159 ? -3.861 31.594 -9.844 1 94.62 159 TYR B O 1
ATOM 3248 N N . ILE B 1 160 ? -5.266 30.734 -8.383 1 94.5 160 ILE B N 1
ATOM 3249 C CA . ILE B 1 160 ? -4.207 30.281 -7.488 1 94.5 160 ILE B CA 1
ATOM 3250 C C . ILE B 1 160 ? -3.334 29.25 -8.195 1 94.5 160 ILE B C 1
ATOM 3252 O O . ILE B 1 160 ? -2.105 29.328 -8.141 1 94.5 160 ILE B O 1
ATOM 3256 N N . GLU B 1 161 ? -3.955 28.359 -8.828 1 92.62 161 GLU B N 1
ATOM 3257 C CA . GLU B 1 161 ? -3.238 27.312 -9.562 1 92.62 161 GLU B CA 1
ATOM 3258 C C . GLU B 1 161 ? -2.248 27.922 -10.555 1 92.62 161 GLU B C 1
ATOM 3260 O O . GLU B 1 161 ? -1.118 27.438 -10.68 1 92.62 161 GLU B O 1
ATOM 3265 N N . LYS B 1 162 ? -2.602 28.953 -11.195 1 93.56 162 LYS B N 1
ATOM 3266 C CA . LYS B 1 162 ? -1.803 29.547 -12.258 1 93.56 162 LYS B CA 1
ATOM 3267 C C . LYS B 1 162 ? -0.75 30.5 -11.695 1 93.56 162 LYS B C 1
ATOM 3269 O O . LYS B 1 162 ? 0.255 30.781 -12.352 1 93.56 162 LYS B O 1
ATOM 3274 N N . ASN B 1 163 ? -1.004 30.922 -10.398 1 95.31 163 ASN B N 1
ATOM 3275 C CA . ASN B 1 163 ? -0.169 32.031 -9.945 1 95.31 163 ASN B CA 1
ATOM 3276 C C . ASN B 1 163 ? 0.465 31.75 -8.586 1 95.31 163 ASN B C 1
ATOM 3278 O O . ASN B 1 163 ? 0.989 32.656 -7.938 1 95.31 163 ASN B O 1
ATOM 3282 N N . TYR B 1 164 ? 0.346 30.547 -8.117 1 94.94 164 TYR B N 1
ATOM 3283 C CA . TYR B 1 164 ? 0.792 30.25 -6.758 1 94.94 164 TYR B CA 1
ATOM 3284 C C . TYR B 1 164 ? 2.271 30.578 -6.586 1 94.94 164 TYR B C 1
ATOM 3286 O O . TYR B 1 164 ? 2.738 30.797 -5.469 1 94.94 164 TYR B O 1
ATOM 3294 N N . GLY B 1 165 ? 3.064 30.578 -7.637 1 95.94 165 GLY B N 1
ATOM 3295 C CA . GLY B 1 165 ? 4.488 30.859 -7.574 1 95.94 165 GLY B CA 1
ATOM 3296 C C . GLY B 1 165 ? 4.797 32.344 -7.426 1 95.94 165 GLY B C 1
ATOM 3297 O O . GLY B 1 165 ? 5.93 32.719 -7.117 1 95.94 165 GLY B O 1
ATOM 3298 N N . ASN B 1 166 ? 3.83 33.156 -7.668 1 95.12 166 ASN B N 1
ATOM 3299 C CA . ASN B 1 166 ? 3.973 34.594 -7.508 1 95.12 166 ASN B CA 1
ATOM 3300 C C . ASN B 1 166 ? 4.078 35 -6.039 1 95.12 166 ASN B C 1
ATOM 3302 O O . ASN B 1 166 ? 3.131 34.812 -5.273 1 95.12 166 ASN B O 1
ATOM 3306 N N . THR B 1 167 ? 5.203 35.594 -5.684 1 94.38 167 THR B N 1
ATOM 3307 C CA . THR B 1 167 ? 5.477 35.938 -4.289 1 94.38 167 THR B CA 1
ATOM 3308 C C . THR B 1 167 ? 4.48 37 -3.787 1 94.38 167 THR B C 1
ATOM 3310 O O . THR B 1 167 ? 4.285 37.125 -2.58 1 94.38 167 THR B O 1
ATOM 3313 N N . ASN B 1 168 ? 3.809 37.656 -4.688 1 94.25 168 ASN B N 1
ATOM 3314 C CA . ASN B 1 168 ? 2.939 38.75 -4.293 1 94.25 168 ASN B CA 1
ATOM 3315 C C . ASN B 1 168 ? 1.469 38.344 -4.316 1 94.25 168 ASN B C 1
ATOM 3317 O O . ASN B 1 168 ? 0.585 39.188 -4.102 1 94.25 168 ASN B O 1
ATOM 3321 N N . ILE B 1 169 ? 1.234 37.094 -4.559 1 95.88 169 ILE B N 1
ATOM 3322 C CA . ILE B 1 169 ? -0.158 36.688 -4.594 1 95.88 169 ILE B CA 1
ATOM 3323 C C . ILE B 1 169 ? -0.813 36.938 -3.24 1 95.88 169 ILE B C 1
ATOM 3325 O O . ILE B 1 169 ? -0.185 36.75 -2.195 1 95.88 169 ILE B O 1
ATOM 3329 N N . SER B 1 170 ? -2.035 37.469 -3.24 1 94.38 170 SER B N 1
ATOM 3330 C CA . SER B 1 170 ? -2.779 37.812 -2.033 1 94.38 170 SER B CA 1
ATOM 3331 C C . SER B 1 170 ? -4.285 37.75 -2.279 1 94.38 170 SER B C 1
ATOM 3333 O O . SER B 1 170 ? -4.73 37.688 -3.428 1 94.38 170 SER B O 1
ATOM 3335 N N . VAL B 1 171 ? -4.945 37.781 -1.147 1 96.31 171 VAL B N 1
ATOM 3336 C CA . VAL B 1 171 ? -6.402 37.844 -1.229 1 96.31 171 VAL B CA 1
ATOM 3337 C C . VAL B 1 171 ? -6.82 39.062 -2.033 1 96.31 171 VAL B C 1
ATOM 3339 O O . VAL B 1 171 ? -7.762 39 -2.826 1 96.31 171 VAL B O 1
ATOM 3342 N N . LYS B 1 172 ? -6.094 40.125 -1.826 1 96.19 172 LYS B N 1
ATOM 3343 C CA . LYS B 1 172 ? -6.391 41.375 -2.531 1 96.19 172 LYS B CA 1
ATOM 3344 C C . LYS B 1 172 ? -6.254 41.188 -4.039 1 96.19 172 LYS B C 1
ATOM 3346 O O . LYS B 1 172 ? -7.16 41.562 -4.797 1 96.19 172 LYS B O 1
ATOM 3351 N N . LEU B 1 173 ? -5.16 40.719 -4.477 1 95.69 173 LEU B N 1
ATOM 3352 C CA . LEU B 1 173 ? -4.91 40.5 -5.898 1 95.69 173 LEU B CA 1
ATOM 3353 C C . LEU B 1 173 ? -5.961 39.594 -6.516 1 95.69 173 LEU B C 1
ATOM 3355 O O . LEU B 1 173 ? -6.473 39.875 -7.605 1 95.69 173 LEU B O 1
ATOM 3359 N N . ILE B 1 174 ? -6.301 38.531 -5.793 1 96.88 174 ILE B N 1
ATOM 3360 C CA . ILE B 1 174 ? -7.262 37.531 -6.305 1 96.88 174 ILE B CA 1
ATOM 3361 C C . ILE B 1 174 ? -8.648 38.188 -6.387 1 96.88 174 ILE B C 1
ATOM 3363 O O . ILE B 1 174 ? -9.328 38.062 -7.406 1 96.88 174 ILE B O 1
ATOM 3367 N N . SER B 1 175 ? -9.125 38.781 -5.328 1 97.06 175 SER B N 1
ATOM 3368 C CA . SER B 1 175 ? -10.438 39.406 -5.305 1 97.06 175 SER B CA 1
ATOM 3369 C C . SER B 1 175 ? -10.578 40.469 -6.406 1 97.06 175 SER B C 1
ATOM 3371 O O . SER B 1 175 ? -11.617 40.531 -7.07 1 97.06 175 SER B O 1
ATOM 3373 N N . GLU B 1 176 ? -9.508 41.25 -6.66 1 96 176 GLU B N 1
ATOM 3374 C CA . GLU B 1 176 ? -9.516 42.281 -7.715 1 96 176 GLU B CA 1
ATOM 3375 C C . GLU B 1 176 ? -9.664 41.625 -9.094 1 96 176 GLU B C 1
ATOM 3377 O O . GLU B 1 176 ? -10.398 42.125 -9.945 1 96 176 GLU B O 1
ATOM 3382 N N . SER B 1 177 ? -9 40.594 -9.227 1 94.31 177 SER B N 1
ATOM 3383 C CA . SER B 1 177 ? -9.047 39.875 -10.508 1 94.31 177 SER B CA 1
ATOM 3384 C C . SER B 1 177 ? -10.445 39.344 -10.781 1 94.31 177 SER B C 1
ATOM 3386 O O . SER B 1 177 ? -10.828 39.156 -11.938 1 94.31 177 SER B O 1
ATOM 3388 N N . LEU B 1 178 ? -11.219 39.125 -9.766 1 94.81 178 LEU B N 1
ATOM 3389 C CA . LEU B 1 178 ? -12.531 38.5 -9.906 1 94.81 178 LEU B CA 1
ATOM 3390 C C . LEU B 1 178 ? -13.641 39.531 -9.75 1 94.81 178 LEU B C 1
ATOM 3392 O O . LEU B 1 178 ? -14.82 39.219 -9.898 1 94.81 178 LEU B O 1
ATOM 3396 N N . GLY B 1 179 ? -13.289 40.75 -9.43 1 94.75 179 GLY B N 1
ATOM 3397 C CA . GLY B 1 179 ? -14.266 41.812 -9.25 1 94.75 179 GLY B CA 1
ATOM 3398 C C . GLY B 1 179 ? -15.062 41.688 -7.969 1 94.75 179 GLY B C 1
ATOM 3399 O O . GLY B 1 179 ? -16.25 42 -7.938 1 94.75 179 GLY B O 1
ATOM 3400 N N . LEU B 1 180 ? -14.469 41.156 -6.918 1 95.25 180 LEU B N 1
ATOM 3401 C CA . LEU B 1 180 ? -15.102 40.969 -5.617 1 95.25 180 LEU B CA 1
ATOM 3402 C C . LEU B 1 180 ? -14.344 41.719 -4.531 1 95.25 180 LEU B C 1
ATOM 3404 O O . LEU B 1 180 ? -13.18 42.094 -4.711 1 95.25 180 LEU B O 1
ATOM 3408 N N . SER B 1 181 ? -15.047 42 -3.424 1 95.88 181 SER B N 1
ATOM 3409 C CA . SER B 1 181 ? -14.344 42.5 -2.244 1 95.88 181 SER B CA 1
ATOM 3410 C C . SER B 1 181 ? -13.547 41.406 -1.567 1 95.88 181 SER B C 1
ATOM 3412 O O . SER B 1 181 ? -13.883 40.219 -1.695 1 95.88 181 SER B O 1
ATOM 3414 N N . GLU B 1 182 ? -12.508 41.812 -0.925 1 96.56 182 GLU B N 1
ATOM 3415 C CA . GLU B 1 182 ? -11.695 40.844 -0.195 1 96.56 182 GLU B CA 1
ATOM 3416 C C . GLU B 1 182 ? -12.539 40.062 0.814 1 96.56 182 GLU B C 1
ATOM 3418 O O . GLU B 1 182 ? -12.391 38.844 0.948 1 96.56 182 GLU B O 1
ATOM 3423 N N . SER B 1 183 ? -13.391 40.812 1.506 1 96.62 183 SER B N 1
ATOM 3424 C CA . SER B 1 183 ? -14.219 40.188 2.543 1 96.62 183 SER B CA 1
ATOM 3425 C C . SER B 1 183 ? -15.172 39.156 1.954 1 96.62 183 SER B C 1
ATOM 3427 O O . SER B 1 183 ? -15.32 38.062 2.506 1 96.62 183 SER B O 1
ATOM 3429 N N . HIS B 1 184 ? -15.789 39.531 0.891 1 95.88 184 HIS B N 1
ATOM 3430 C CA . HIS B 1 184 ? -16.75 38.625 0.254 1 95.88 184 HIS B CA 1
ATOM 3431 C C . HIS B 1 184 ? -16.062 37.375 -0.25 1 95.88 184 HIS B C 1
ATOM 3433 O O . HIS B 1 184 ? -16.562 36.25 -0.027 1 95.88 184 HIS B O 1
ATOM 3439 N N . LEU B 1 185 ? -14.977 37.5 -0.94 1 96.06 185 LEU B N 1
ATOM 3440 C CA . LEU B 1 185 ? -14.25 36.344 -1.452 1 96.06 185 LEU B CA 1
ATOM 3441 C C . LEU B 1 185 ? -13.766 35.469 -0.311 1 96.06 185 LEU B C 1
ATOM 3443 O O . LEU B 1 185 ? -13.891 34.25 -0.376 1 96.06 185 LEU B O 1
ATOM 3447 N N . SER B 1 186 ? -13.172 36.062 0.717 1 96.25 186 SER B N 1
ATOM 3448 C CA . SER B 1 186 ? -12.633 35.312 1.852 1 96.25 186 SER B CA 1
ATOM 3449 C C . SER B 1 186 ? -13.711 34.469 2.512 1 96.25 186 SER B C 1
ATOM 3451 O O . SER B 1 186 ? -13.484 33.281 2.807 1 96.25 186 SER B O 1
ATOM 3453 N N . HIS B 1 187 ? -14.859 35.094 2.688 1 94.69 187 HIS B N 1
ATOM 3454 C CA . HIS B 1 187 ? -15.969 34.375 3.326 1 94.69 187 HIS B CA 1
ATOM 3455 C C . HIS B 1 187 ? -16.438 33.219 2.475 1 94.69 187 HIS B C 1
ATOM 3457 O O . HIS B 1 187 ? -16.578 32.094 2.973 1 94.69 187 HIS B O 1
ATOM 3463 N N . MET B 1 188 ? -16.688 33.438 1.249 1 93.19 188 MET B N 1
ATOM 3464 C CA . MET B 1 188 ? -17.188 32.438 0.34 1 93.19 188 MET B CA 1
ATOM 3465 C C . MET B 1 188 ? -16.188 31.281 0.207 1 93.19 188 MET B C 1
ATOM 3467 O O . MET B 1 188 ? -16.562 30.109 0.208 1 93.19 188 MET B O 1
ATOM 3471 N N . PHE B 1 189 ? -14.945 31.641 0.051 1 93.06 189 PHE B N 1
ATOM 3472 C CA . PHE B 1 189 ? -13.883 30.656 -0.129 1 93.06 189 PHE B CA 1
ATOM 3473 C C . PHE B 1 189 ? -13.805 29.719 1.072 1 93.06 189 PHE B C 1
ATOM 3475 O O . PHE B 1 189 ? -13.758 28.5 0.913 1 93.06 189 PHE B O 1
ATOM 3482 N N . LYS B 1 190 ? -13.773 30.266 2.244 1 90.06 190 LYS B N 1
ATOM 3483 C CA . LYS B 1 190 ? -13.703 29.484 3.467 1 90.06 190 LYS B CA 1
ATOM 3484 C C . LYS B 1 190 ? -14.93 28.578 3.615 1 90.06 190 LYS B C 1
ATOM 3486 O O . LYS B 1 190 ? -14.805 27.406 3.939 1 90.06 190 LYS B O 1
ATOM 3491 N N . LYS B 1 191 ? -16.047 29.156 3.352 1 87.75 191 LYS B N 1
ATOM 3492 C CA . LYS B 1 191 ? -17.297 28.422 3.465 1 87.75 191 LYS B CA 1
ATOM 3493 C C . LYS B 1 191 ? -17.297 27.203 2.539 1 87.75 191 LYS B C 1
ATOM 3495 O O . LYS B 1 191 ? -17.719 26.109 2.936 1 87.75 191 LYS B O 1
ATOM 3500 N N . GLU B 1 192 ? -16.734 27.438 1.442 1 86.56 192 GLU B N 1
ATOM 3501 C CA . GLU B 1 192 ? -16.906 26.422 0.415 1 86.56 192 GLU B CA 1
ATOM 3502 C C . GLU B 1 192 ? -15.719 25.453 0.406 1 86.56 192 GLU B C 1
ATOM 3504 O O . GLU B 1 192 ? -15.844 24.312 -0.055 1 86.56 192 GLU B O 1
ATOM 3509 N N . THR B 1 193 ? -14.539 25.828 0.833 1 84.5 193 THR B N 1
ATOM 3510 C CA . THR B 1 193 ? -13.359 24.984 0.731 1 84.5 193 THR B CA 1
ATOM 3511 C C . THR B 1 193 ? -12.875 24.562 2.115 1 84.5 193 THR B C 1
ATOM 3513 O O . THR B 1 193 ? -12.07 23.625 2.242 1 84.5 193 THR B O 1
ATOM 3516 N N . ASP B 1 194 ? -13.289 25.297 3.084 1 81 194 ASP B N 1
ATOM 3517 C CA . ASP B 1 194 ? -12.922 25.078 4.48 1 81 194 ASP B CA 1
ATOM 3518 C C . ASP B 1 194 ? -11.523 25.609 4.773 1 81 194 ASP B C 1
ATOM 3520 O O . ASP B 1 194 ? -10.961 25.328 5.836 1 81 194 ASP B O 1
ATOM 3524 N N . TYR B 1 195 ? -10.969 26.312 3.816 1 86 195 TYR B N 1
ATOM 3525 C CA . TYR B 1 195 ? -9.672 26.938 3.984 1 86 195 TYR B CA 1
ATOM 3526 C C . TYR B 1 195 ? -9.781 28.453 3.859 1 86 195 TYR B C 1
ATOM 3528 O O . TYR B 1 195 ? -10.602 28.969 3.088 1 86 195 TYR B O 1
ATOM 3536 N N . THR B 1 196 ? -8.969 29.062 4.617 1 90.81 196 THR B N 1
ATOM 3537 C CA . THR B 1 196 ? -8.719 30.453 4.215 1 90.81 196 THR B CA 1
ATOM 3538 C C . THR B 1 196 ? -7.902 30.5 2.928 1 90.81 196 THR B C 1
ATOM 3540 O O . THR B 1 196 ? -7.18 29.547 2.607 1 90.81 196 THR B O 1
ATOM 3543 N N . ILE B 1 197 ? -8.055 31.547 2.193 1 93.56 197 ILE B N 1
ATOM 3544 C CA . ILE B 1 197 ? -7.352 31.688 0.922 1 93.56 197 ILE B CA 1
ATOM 3545 C C . ILE B 1 197 ? -5.848 31.547 1.146 1 93.56 197 ILE B C 1
ATOM 3547 O O . ILE B 1 197 ? -5.164 30.828 0.416 1 93.56 197 ILE B O 1
ATOM 3551 N N . ASN B 1 198 ? -5.344 32.188 2.188 1 93.44 198 ASN B N 1
ATOM 3552 C CA . ASN B 1 198 ? -3.914 32.125 2.463 1 93.44 198 ASN B CA 1
ATOM 3553 C C . ASN B 1 198 ? -3.463 30.719 2.818 1 93.44 198 ASN B C 1
ATOM 3555 O O . ASN B 1 198 ? -2.406 30.266 2.369 1 93.44 198 ASN B O 1
ATOM 3559 N N . SER B 1 199 ? -4.266 30.094 3.621 1 90.38 199 SER B N 1
ATOM 3560 C CA . SER B 1 199 ? -3.934 28.719 3.971 1 90.38 199 SER B CA 1
ATOM 3561 C C . SER B 1 199 ? -3.922 27.812 2.736 1 90.38 199 SER B C 1
ATOM 3563 O O . SER B 1 199 ? -3.053 26.953 2.6 1 90.38 199 SER B O 1
ATOM 3565 N N . TYR B 1 200 ? -4.848 28.047 1.885 1 91.44 200 TYR B N 1
ATOM 3566 C CA . TYR B 1 200 ? -4.926 27.266 0.663 1 91.44 200 TYR B CA 1
ATOM 3567 C C . TYR B 1 200 ? -3.693 27.484 -0.208 1 91.44 200 TYR B C 1
ATOM 3569 O O . TYR B 1 200 ? -3.1 26.516 -0.709 1 91.44 200 TYR B O 1
ATOM 3577 N N . ILE B 1 201 ? -3.344 28.719 -0.407 1 94.25 201 ILE B N 1
ATOM 3578 C CA . ILE B 1 201 ? -2.17 29.062 -1.209 1 94.25 201 ILE B CA 1
ATOM 3579 C C . ILE B 1 201 ? -0.939 28.359 -0.637 1 94.25 201 ILE B C 1
ATOM 3581 O O . ILE B 1 201 ? -0.177 27.719 -1.374 1 94.25 201 ILE B O 1
ATOM 3585 N N . THR B 1 202 ? -0.785 28.453 0.667 1 92.81 202 THR B N 1
ATOM 3586 C CA . THR B 1 202 ? 0.365 27.859 1.342 1 92.81 202 THR B CA 1
ATOM 3587 C C . THR B 1 202 ? 0.413 26.344 1.104 1 92.81 202 THR B C 1
ATOM 3589 O O . THR B 1 202 ? 1.457 25.812 0.734 1 92.81 202 THR B O 1
ATOM 3592 N N . ARG B 1 203 ? -0.694 25.734 1.328 1 90.56 203 ARG B N 1
ATOM 3593 C CA . ARG B 1 203 ? -0.754 24.281 1.167 1 90.56 203 ARG B CA 1
ATOM 3594 C C . ARG B 1 203 ? -0.542 23.891 -0.29 1 90.56 203 ARG B C 1
ATOM 3596 O O . ARG B 1 203 ? 0.101 22.875 -0.576 1 90.56 203 ARG B O 1
ATOM 3603 N N . TYR B 1 204 ? -1.105 24.641 -1.2 1 91.81 204 TYR B N 1
ATOM 3604 C CA . TYR B 1 204 ? -0.873 24.406 -2.621 1 91.81 204 TYR B CA 1
ATOM 3605 C C . TYR B 1 204 ? 0.612 24.484 -2.951 1 91.81 204 TYR B C 1
ATOM 3607 O O . TYR B 1 204 ? 1.14 23.641 -3.672 1 91.81 204 TYR B O 1
ATOM 3615 N N . ARG B 1 205 ? 1.223 25.5 -2.418 1 94.56 205 ARG B N 1
ATOM 3616 C CA . ARG B 1 205 ? 2.654 25.688 -2.637 1 94.56 205 ARG B CA 1
ATOM 3617 C C . ARG B 1 205 ? 3.449 24.5 -2.105 1 94.56 205 ARG B C 1
ATOM 3619 O O . ARG B 1 205 ? 4.359 24 -2.773 1 94.56 205 ARG B O 1
ATOM 3626 N N . ILE B 1 206 ? 3.098 24.078 -0.938 1 92.44 206 ILE B N 1
ATOM 3627 C CA . ILE B 1 206 ? 3.82 22.984 -0.308 1 92.44 206 ILE B CA 1
ATOM 3628 C C . ILE B 1 206 ? 3.629 21.703 -1.126 1 92.44 206 ILE B C 1
ATOM 3630 O O . ILE B 1 206 ? 4.582 20.953 -1.349 1 92.44 206 ILE B O 1
ATOM 3634 N N . ARG B 1 207 ? 2.447 21.484 -1.539 1 89.69 207 ARG B N 1
ATOM 3635 C CA . ARG B 1 207 ? 2.193 20.328 -2.402 1 89.69 207 ARG B CA 1
ATOM 3636 C C . ARG B 1 207 ? 3.035 20.406 -3.672 1 89.69 207 ARG B C 1
ATOM 3638 O O . ARG B 1 207 ? 3.641 19.406 -4.078 1 89.69 207 ARG B O 1
ATOM 3645 N N . ALA B 1 208 ? 3.051 21.5 -4.293 1 91.69 208 ALA B N 1
ATOM 3646 C CA . ALA B 1 208 ? 3.865 21.703 -5.484 1 91.69 208 ALA B CA 1
ATOM 3647 C C . ALA B 1 208 ? 5.348 21.5 -5.18 1 91.69 208 ALA B C 1
ATOM 3649 O O . ALA B 1 208 ? 6.074 20.906 -5.988 1 91.69 208 ALA B O 1
ATOM 3650 N N . ALA B 1 209 ? 5.742 21.969 -4.059 1 93.44 209 ALA B N 1
ATOM 3651 C CA . ALA B 1 209 ? 7.137 21.812 -3.646 1 93.44 209 ALA B CA 1
ATOM 3652 C C . ALA B 1 209 ? 7.512 20.344 -3.508 1 93.44 209 ALA B C 1
ATOM 3654 O O . ALA B 1 209 ? 8.586 19.922 -3.951 1 93.44 209 ALA B O 1
ATOM 3655 N N . ILE B 1 210 ? 6.648 19.625 -2.877 1 88.44 210 ILE B N 1
ATOM 3656 C CA . ILE B 1 210 ? 6.895 18.203 -2.686 1 88.44 210 ILE B CA 1
ATOM 3657 C C . ILE B 1 210 ? 7.117 17.531 -4.039 1 88.44 210 ILE B C 1
ATOM 3659 O O . ILE B 1 210 ? 8.07 16.766 -4.211 1 88.44 210 ILE B O 1
ATOM 3663 N N . GLU B 1 211 ? 6.289 17.812 -5.008 1 86.31 211 GLU B N 1
ATOM 3664 C CA . GLU B 1 211 ? 6.402 17.25 -6.344 1 86.31 211 GLU B CA 1
ATOM 3665 C C . GLU B 1 211 ? 7.742 17.609 -6.984 1 86.31 211 GLU B C 1
ATOM 3667 O O . GLU B 1 211 ? 8.398 16.766 -7.582 1 86.31 211 GLU B O 1
ATOM 3672 N N . MET B 1 212 ? 8.094 18.766 -6.781 1 90.5 212 MET B N 1
ATOM 3673 C CA . MET B 1 212 ? 9.336 19.25 -7.371 1 90.5 212 MET B CA 1
ATOM 3674 C C . MET B 1 212 ? 10.539 18.578 -6.711 1 90.5 212 MET B C 1
ATOM 3676 O O . MET B 1 212 ? 11.477 18.156 -7.395 1 90.5 212 MET B O 1
ATOM 3680 N N . LEU B 1 213 ? 10.516 18.484 -5.434 1 89.88 213 LEU B N 1
ATOM 3681 C CA . LEU B 1 213 ? 11.625 17.875 -4.699 1 89.88 213 LEU B CA 1
ATOM 3682 C C . LEU B 1 213 ? 11.773 16.406 -5.059 1 89.88 213 LEU B C 1
ATOM 3684 O O . LEU B 1 213 ? 12.891 15.914 -5.27 1 89.88 213 LEU B O 1
ATOM 3688 N N . ARG B 1 214 ? 10.688 15.789 -5.184 1 82.31 214 ARG B N 1
ATOM 3689 C CA . ARG B 1 214 ? 10.695 14.359 -5.477 1 82.31 214 ARG B CA 1
ATOM 3690 C C . ARG B 1 214 ? 11.219 14.086 -6.883 1 82.31 214 ARG B C 1
ATOM 3692 O O . ARG B 1 214 ? 11.719 13 -7.164 1 82.31 214 ARG B O 1
ATOM 3699 N N . SER B 1 215 ? 11.055 15.023 -7.773 1 81.44 215 SER B N 1
ATOM 3700 C CA . SER B 1 215 ? 11.562 14.867 -9.133 1 81.44 215 SER B CA 1
ATOM 3701 C C . SER B 1 215 ? 13.086 14.766 -9.148 1 81.44 215 SER B C 1
ATOM 3703 O O . SER B 1 215 ? 13.664 14.258 -10.109 1 81.44 215 SER B O 1
ATOM 3705 N N . GLY B 1 216 ? 13.742 15.281 -8.125 1 83.5 216 GLY B N 1
ATOM 3706 C CA . GLY B 1 216 ? 15.195 15.227 -8.023 1 83.5 216 GLY B CA 1
ATOM 3707 C C . GLY B 1 216 ? 15.891 16.25 -8.906 1 83.5 216 GLY B C 1
ATOM 3708 O O . GLY B 1 216 ? 17.125 16.266 -8.977 1 83.5 216 GLY B O 1
ATOM 3709 N N . LYS B 1 217 ? 15.125 17.016 -9.539 1 85.94 217 LYS B N 1
ATOM 3710 C CA . LYS B 1 217 ? 15.68 17.938 -10.531 1 85.94 217 LYS B CA 1
ATOM 3711 C C . LYS B 1 217 ? 16.062 19.266 -9.891 1 85.94 217 LYS B C 1
ATOM 3713 O O . LYS B 1 217 ? 16.797 20.062 -10.484 1 85.94 217 LYS B O 1
ATOM 3718 N N . TYR B 1 218 ? 15.531 19.531 -8.695 1 90.5 218 TYR B N 1
ATOM 3719 C CA . TYR B 1 218 ? 15.688 20.859 -8.109 1 90.5 218 TYR B CA 1
ATOM 3720 C C . TYR B 1 218 ? 16.297 20.766 -6.711 1 90.5 218 TYR B C 1
ATOM 3722 O O . TYR B 1 218 ? 16.031 19.812 -5.973 1 90.5 218 TYR B O 1
ATOM 3730 N N . LYS B 1 219 ? 17.094 21.719 -6.406 1 92.19 219 LYS B N 1
ATOM 3731 C CA . LYS B 1 219 ? 17.547 21.906 -5.031 1 92.19 219 LYS B CA 1
ATOM 3732 C C . LYS B 1 219 ? 16.5 22.609 -4.191 1 92.19 219 LYS B C 1
ATOM 3734 O O . LYS B 1 219 ? 15.609 23.281 -4.73 1 92.19 219 LYS B O 1
ATOM 3739 N N . VAL B 1 220 ? 16.609 22.484 -2.871 1 93.94 220 VAL B N 1
ATOM 3740 C CA . VAL B 1 220 ? 15.609 22.984 -1.937 1 93.94 220 VAL B CA 1
ATOM 3741 C C . VAL B 1 220 ? 15.414 24.484 -2.15 1 93.94 220 VAL B C 1
ATOM 3743 O O . VAL B 1 220 ? 14.281 24.969 -2.223 1 93.94 220 VAL B O 1
ATOM 3746 N N . TYR B 1 221 ? 16.547 25.188 -2.322 1 94.12 221 TYR B N 1
ATOM 3747 C CA . TYR B 1 221 ? 16.438 26.641 -2.439 1 94.12 221 TYR B CA 1
ATOM 3748 C C . TYR B 1 221 ? 15.781 27.031 -3.76 1 94.12 221 TYR B C 1
ATOM 3750 O O . TYR B 1 221 ? 15.094 28.047 -3.84 1 94.12 221 TYR B O 1
ATOM 3758 N N . GLU B 1 222 ? 15.945 26.219 -4.84 1 95.25 222 GLU B N 1
ATOM 3759 C CA . GLU B 1 222 ? 15.297 26.453 -6.129 1 95.25 222 GLU B CA 1
ATOM 3760 C C . GLU B 1 222 ? 13.789 26.25 -6.043 1 95.25 222 GLU B C 1
ATOM 3762 O O . GLU B 1 222 ? 13.016 27.031 -6.59 1 95.25 222 GLU B O 1
ATOM 3767 N N . VAL B 1 223 ? 13.484 25.203 -5.316 1 96.31 223 VAL B N 1
ATOM 3768 C CA . VAL B 1 223 ? 12.07 24.875 -5.145 1 96.31 223 VAL B CA 1
ATOM 3769 C C . VAL B 1 223 ? 11.367 26 -4.379 1 96.31 223 VAL B C 1
ATOM 3771 O O . VAL B 1 223 ? 10.289 26.438 -4.766 1 96.31 223 VAL B O 1
ATOM 3774 N N . ALA B 1 224 ? 11.992 26.469 -3.322 1 96.81 224 ALA B N 1
ATOM 3775 C CA . ALA B 1 224 ? 11.43 27.562 -2.521 1 96.81 224 ALA B CA 1
ATOM 3776 C C . ALA B 1 224 ? 11.109 28.766 -3.393 1 96.81 224 ALA B C 1
ATOM 3778 O O . ALA B 1 224 ? 10.008 29.312 -3.316 1 96.81 224 ALA B O 1
ATOM 3779 N N . LYS B 1 225 ? 12.031 29.078 -4.27 1 95.69 225 LYS B N 1
ATOM 3780 C CA . LYS B 1 225 ? 11.859 30.219 -5.156 1 95.69 225 LYS B CA 1
ATOM 3781 C C . LYS B 1 225 ? 10.742 29.984 -6.164 1 95.69 225 LYS B C 1
ATOM 3783 O O . LYS B 1 225 ? 9.906 30.844 -6.391 1 95.69 225 LYS B O 1
ATOM 3788 N N . GLU B 1 226 ? 10.719 28.859 -6.695 1 95.62 226 GLU B N 1
ATOM 3789 C CA . GLU B 1 226 ? 9.773 28.516 -7.75 1 95.62 226 GLU B CA 1
ATOM 3790 C C . GLU B 1 226 ? 8.336 28.531 -7.234 1 95.62 226 GLU B C 1
ATOM 3792 O O . GLU B 1 226 ? 7.422 28.953 -7.949 1 95.62 226 GLU B O 1
ATOM 3797 N N . VAL B 1 227 ? 8.211 28.141 -5.945 1 96.88 227 VAL B N 1
ATOM 3798 C CA . VAL B 1 227 ? 6.844 28.016 -5.449 1 96.88 227 VAL B CA 1
ATOM 3799 C C . VAL B 1 227 ? 6.418 29.297 -4.758 1 96.88 227 VAL B C 1
ATOM 3801 O O . VAL B 1 227 ? 5.332 29.375 -4.176 1 96.88 227 VAL B O 1
ATOM 3804 N N . GLY B 1 228 ? 7.246 30.297 -4.75 1 96.19 228 GLY B N 1
ATOM 3805 C CA . GLY B 1 228 ? 6.773 31.625 -4.402 1 96.19 228 GLY B CA 1
ATOM 3806 C C . GLY B 1 228 ? 7.297 32.125 -3.064 1 96.19 228 GLY B C 1
ATOM 3807 O O . GLY B 1 228 ? 6.695 33 -2.438 1 96.19 228 GLY B O 1
ATOM 3808 N N . TYR B 1 229 ? 8.391 31.578 -2.543 1 96.12 229 TYR B N 1
ATOM 3809 C CA . TYR B 1 229 ? 8.984 32.062 -1.298 1 96.12 229 TYR B CA 1
ATOM 3810 C C . TYR B 1 229 ? 10.258 32.844 -1.567 1 96.12 229 TYR B C 1
ATOM 3812 O O . TYR B 1 229 ? 11.086 32.438 -2.389 1 96.12 229 TYR B O 1
ATOM 3820 N N . LYS B 1 230 ? 10.328 33.938 -0.923 1 93.12 230 LYS B N 1
ATOM 3821 C CA . LYS B 1 230 ? 11.539 34.75 -1.006 1 93.12 230 LYS B CA 1
ATOM 3822 C C . LYS B 1 230 ? 12.555 34.344 0.05 1 93.12 230 LYS B C 1
ATOM 3824 O O . LYS B 1 230 ? 13.758 34.5 -0.143 1 93.12 230 LYS B O 1
ATOM 3829 N N . ASP B 1 231 ? 12.062 33.844 1.089 1 93.69 231 ASP B N 1
ATOM 3830 C CA . ASP B 1 231 ? 12.859 33.438 2.242 1 93.69 231 ASP B CA 1
ATOM 3831 C C . ASP B 1 231 ? 12.875 31.922 2.4 1 93.69 231 ASP B C 1
ATOM 3833 O O . ASP B 1 231 ? 11.867 31.312 2.766 1 93.69 231 ASP B O 1
ATOM 3837 N N . ILE B 1 232 ? 14.031 31.375 2.271 1 93.19 232 ILE B N 1
ATOM 3838 C CA . ILE B 1 232 ? 14.18 29.922 2.307 1 93.19 232 ILE B CA 1
ATOM 3839 C C . ILE B 1 232 ? 13.906 29.406 3.717 1 93.19 232 ILE B C 1
ATOM 3841 O O . ILE B 1 232 ? 13.359 28.312 3.891 1 93.19 232 ILE B O 1
ATOM 3845 N N . THR B 1 233 ? 14.266 30.188 4.684 1 92.75 233 THR B N 1
ATOM 3846 C CA . THR B 1 233 ? 14.039 29.781 6.066 1 92.75 233 THR B CA 1
ATOM 3847 C C . THR B 1 233 ? 12.547 29.688 6.363 1 92.75 233 THR B C 1
ATOM 3849 O O . THR B 1 233 ? 12.102 28.734 6.996 1 92.75 233 THR B O 1
ATOM 3852 N N . TYR B 1 234 ? 11.898 30.719 5.824 1 93.5 234 TYR B N 1
ATOM 3853 C CA . TYR B 1 234 ? 10.453 30.703 6.02 1 93.5 234 TYR B CA 1
ATOM 3854 C C . TYR B 1 234 ? 9.805 29.547 5.277 1 93.5 234 TYR B C 1
ATOM 3856 O O . TYR B 1 234 ? 8.906 28.875 5.805 1 93.5 234 TYR B O 1
ATOM 3864 N N . PHE B 1 235 ? 10.281 29.328 4.07 1 96.19 235 PHE B N 1
ATOM 3865 C CA . PHE B 1 235 ? 9.805 28.188 3.299 1 96.19 235 PHE B CA 1
ATOM 3866 C C . PHE B 1 235 ? 9.992 26.891 4.078 1 96.19 235 PHE B C 1
ATOM 3868 O O . PHE B 1 235 ? 9.055 26.109 4.234 1 96.19 235 PHE B O 1
ATOM 3875 N N . SER B 1 236 ? 11.148 26.641 4.609 1 92.56 236 SER B N 1
ATOM 3876 C CA . SER B 1 236 ? 11.484 25.406 5.301 1 92.56 236 SER B CA 1
ATOM 3877 C C . SER B 1 236 ? 10.633 25.219 6.555 1 92.56 236 SER B C 1
ATOM 3879 O O . SER B 1 236 ? 10.164 24.125 6.836 1 92.56 236 SER B O 1
ATOM 3881 N N . SER B 1 237 ? 10.398 26.312 7.27 1 88.81 237 SER B N 1
ATOM 3882 C CA . SER B 1 237 ? 9.586 26.266 8.484 1 88.81 237 SER B CA 1
ATOM 3883 C C . SER B 1 237 ? 8.133 25.938 8.164 1 88.81 237 SER B C 1
ATOM 3885 O O . SER B 1 237 ? 7.516 25.109 8.836 1 88.81 237 SER B O 1
ATOM 3887 N N . THR B 1 238 ? 7.656 26.625 7.156 1 89.5 238 THR B N 1
ATOM 3888 C CA . THR B 1 238 ? 6.273 26.391 6.742 1 89.5 238 THR B CA 1
ATOM 3889 C C . THR B 1 238 ? 6.086 24.969 6.242 1 89.5 238 THR B C 1
ATOM 3891 O O . THR B 1 238 ? 5.105 24.297 6.586 1 89.5 238 THR B O 1
ATOM 3894 N N . PHE B 1 239 ? 7.055 24.531 5.418 1 90.25 239 PHE B N 1
ATOM 3895 C CA . PHE B 1 239 ? 7.055 23.172 4.883 1 90.25 239 PHE B CA 1
ATOM 3896 C C . PHE B 1 239 ? 6.977 22.141 6.008 1 90.25 239 PHE B C 1
ATOM 3898 O O . PHE B 1 239 ? 6.121 21.266 5.988 1 90.25 239 PHE B O 1
ATOM 3905 N N . LYS B 1 240 ? 7.754 22.297 6.996 1 80.94 240 LYS B N 1
ATOM 3906 C CA . LYS B 1 240 ? 7.82 21.375 8.133 1 80.94 240 LYS B CA 1
ATOM 3907 C C . LYS B 1 240 ? 6.523 21.406 8.938 1 80.94 240 LYS B C 1
ATOM 3909 O O . LYS B 1 240 ? 6.055 20.375 9.406 1 80.94 240 LYS B O 1
ATOM 3914 N N . LYS B 1 241 ? 6.016 22.594 9.062 1 78.19 241 LYS B N 1
ATOM 3915 C CA . LYS B 1 241 ? 4.766 22.75 9.797 1 78.19 241 LYS B CA 1
ATOM 3916 C C . LYS B 1 241 ? 3.637 21.953 9.141 1 78.19 241 LYS B C 1
ATOM 3918 O O . LYS B 1 241 ? 2.809 21.359 9.828 1 78.19 241 LYS B O 1
ATOM 3923 N N . ILE B 1 242 ? 3.631 21.984 7.898 1 80.25 242 ILE B N 1
ATOM 3924 C CA . ILE B 1 242 ? 2.535 21.375 7.141 1 80.25 242 ILE B CA 1
ATOM 3925 C C . ILE B 1 242 ? 2.771 19.875 6.992 1 80.25 242 ILE B C 1
ATOM 3927 O O . ILE B 1 242 ? 1.844 19.078 7.137 1 80.25 242 ILE B O 1
ATOM 3931 N N . THR B 1 243 ? 4.039 19.469 6.746 1 78.69 243 THR B N 1
ATOM 3932 C CA . THR B 1 243 ? 4.312 18.078 6.387 1 78.69 243 THR B CA 1
ATOM 3933 C C . THR B 1 243 ? 4.859 17.297 7.582 1 78.69 243 THR B C 1
ATOM 3935 O O . THR B 1 243 ? 4.898 16.062 7.566 1 78.69 243 THR B O 1
ATOM 3938 N N . GLY B 1 244 ? 5.418 18 8.523 1 71.88 244 GLY B N 1
ATOM 3939 C CA . GLY B 1 244 ? 6 17.375 9.695 1 71.88 244 GLY B CA 1
ATOM 3940 C C . GLY B 1 244 ? 7.492 17.125 9.555 1 71.88 244 GLY B C 1
ATOM 3941 O O . GLY B 1 244 ? 8.164 16.797 10.531 1 71.88 244 GLY B O 1
ATOM 3942 N N . THR B 1 245 ? 8 17.266 8.359 1 75.81 245 THR B N 1
ATOM 3943 C CA . THR B 1 245 ? 9.422 17.016 8.133 1 75.81 245 THR B CA 1
ATOM 3944 C C . THR B 1 245 ? 10.031 18.109 7.262 1 75.81 245 THR B C 1
ATOM 3946 O O . THR B 1 245 ? 9.312 18.953 6.715 1 75.81 245 THR B O 1
ATOM 3949 N N . SER B 1 246 ? 11.297 18.047 7.152 1 84.69 246 SER B N 1
ATOM 3950 C CA . SER B 1 246 ? 11.992 19.094 6.41 1 84.69 246 SER B CA 1
ATOM 3951 C C . SER B 1 246 ? 11.898 18.859 4.906 1 84.69 246 SER B C 1
ATOM 3953 O O . SER B 1 246 ? 11.68 17.734 4.461 1 84.69 246 SER B O 1
ATOM 3955 N N . PRO B 1 247 ? 12.008 19.938 4.129 1 89 247 PRO B N 1
ATOM 3956 C CA . PRO B 1 247 ? 12.016 19.797 2.672 1 89 247 PRO B CA 1
ATOM 3957 C C . PRO B 1 247 ? 13.078 18.812 2.184 1 89 247 PRO B C 1
ATOM 3959 O O . PRO B 1 247 ? 12.844 18.062 1.231 1 89 247 PRO B O 1
ATOM 3962 N N . SER B 1 248 ? 14.203 18.781 2.822 1 86.44 248 SER B N 1
ATOM 3963 C CA . SER B 1 248 ? 15.305 17.922 2.393 1 86.44 248 SER B CA 1
ATOM 3964 C C . SER B 1 248 ? 14.922 16.453 2.48 1 86.44 248 SER B C 1
ATOM 3966 O O . SER B 1 248 ? 15.469 15.617 1.756 1 86.44 248 SER B O 1
ATOM 3968 N N . ASP B 1 249 ? 13.984 16.125 3.326 1 79.44 249 ASP B N 1
ATOM 3969 C CA . ASP B 1 249 ? 13.531 14.758 3.506 1 79.44 249 ASP B CA 1
ATOM 3970 C C . ASP B 1 249 ? 12.781 14.258 2.271 1 79.44 249 ASP B C 1
ATOM 3972 O O . ASP B 1 249 ? 12.586 13.055 2.105 1 79.44 249 ASP B O 1
ATOM 3976 N N . TYR B 1 250 ? 12.43 15.18 1.435 1 79.44 250 TYR B N 1
ATOM 3977 C CA . TYR B 1 250 ? 11.664 14.828 0.242 1 79.44 250 TYR B CA 1
ATOM 3978 C C . TYR B 1 250 ? 12.555 14.852 -0.998 1 79.44 250 TYR B C 1
ATOM 3980 O O . TYR B 1 250 ? 12.102 14.516 -2.096 1 79.44 250 TYR B O 1
ATOM 3988 N N . SER B 1 251 ? 13.711 15.336 -0.76 1 76 251 SER B N 1
ATOM 3989 C CA . SER B 1 251 ? 14.617 15.438 -1.899 1 76 251 SER B CA 1
ATOM 3990 C C . SER B 1 251 ? 15.094 14.055 -2.346 1 76 251 SER B C 1
ATOM 3992 O O . SER B 1 251 ? 15.461 13.227 -1.515 1 76 251 SER B O 1
ATOM 3994 N N . ALA B 1 252 ? 14.789 13.648 -3.668 1 63.25 252 ALA B N 1
ATOM 3995 C CA . ALA B 1 252 ? 15.227 12.375 -4.223 1 63.25 252 ALA B CA 1
ATOM 3996 C C . ALA B 1 252 ? 16.75 12.297 -4.27 1 63.25 252 ALA B C 1
ATOM 3998 O O . ALA B 1 252 ? 17.422 13.312 -4.418 1 63.25 252 ALA B O 1
#

pLDDT: mean 91.2, std 9.14, range [54.34, 98.69]

Radius of gyration: 27.42 Å; Cα contacts (8 Å, |Δi|>4): 757; chains: 2; bounding box: 50×75×64 Å

Organism: Butyrivibrio fibrisolvens (NCBI:txid831)

Solvent-accessible surface area (backbone atoms only — not comparable to full-atom values): 26483 Å² total; per-residue (Å²): 113,45,34,30,32,41,28,35,58,47,63,66,58,50,49,46,54,65,71,70,42,68,40,65,85,72,43,30,41,78,76,48,78,22,54,24,19,60,52,32,43,52,47,42,71,72,66,58,37,52,32,36,42,29,26,42,87,36,61,104,27,29,29,63,59,30,53,51,53,36,47,76,70,68,50,77,49,44,28,33,38,46,27,75,72,78,47,35,70,58,38,41,52,37,16,61,71,54,27,55,34,66,44,52,55,85,68,60,88,60,50,66,57,52,52,52,50,53,51,50,51,51,53,51,52,52,50,47,51,53,48,48,54,54,44,33,34,57,48,44,61,65,53,74,62,42,86,77,62,50,70,68,47,50,50,49,52,50,50,42,73,78,38,47,39,44,69,76,66,44,64,61,58,52,17,58,75,68,75,45,51,50,68,57,46,46,52,52,33,25,72,65,64,72,33,49,65,67,56,44,50,51,36,51,28,45,54,52,38,50,57,44,21,49,66,50,80,49,54,72,68,55,40,30,44,59,39,25,39,92,44,56,68,57,41,41,50,53,38,21,70,64,46,38,44,53,61,72,77,44,47,93,115,44,34,30,31,40,26,34,57,47,63,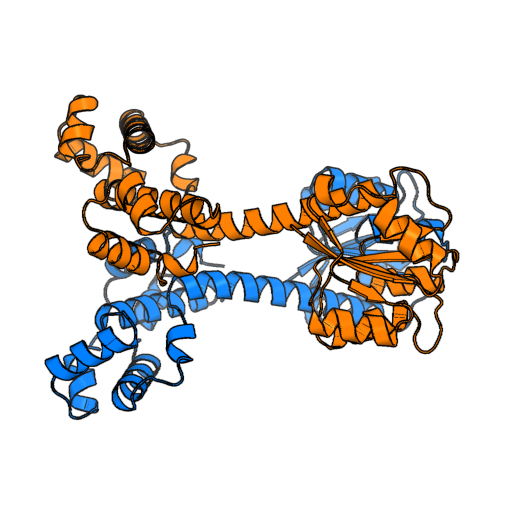69,58,50,51,45,54,65,71,69,43,68,40,63,84,70,44,31,41,79,76,48,75,21,55,24,19,60,53,34,45,52,47,43,70,72,67,58,37,52,31,35,41,28,27,41,86,36,60,104,28,29,29,63,59,30,52,52,53,36,47,75,72,67,50,77,49,45,30,34,40,46,28,75,72,78,46,35,70,57,38,40,50,38,18,60,70,55,27,55,35,67,44,52,54,84,68,60,90,59,50,66,58,51,51,51,49,51,52,50,51,51,53,50,51,52,49,47,51,54,48,48,54,53,43,32,34,55,49,44,60,66,51,72,62,42,85,78,62,50,70,67,49,50,50,49,53,50,48,42,72,77,38,47,39,45,70,76,66,44,64,60,59,52,19,58,74,70,72,43,51,52,69,60,47,46,51,53,35,25,72,64,62,73,34,50,67,69,55,44,49,51,35,52,28,46,53,52,37,51,56,44,24,48,67,48,79,47,53,71,69,55,40,30,45,59,39,25,37,91,45,58,66,57,42,42,52,52,39,20,70,62,46,39,44,54,62,72,75,44,47,94

Foldseek 3Di:
DFEEEEEAQDPVVVVCVQPVDPQVVLVYDYPYYYNFLVRSLVCCVVVVGQEYEAEADGPPHGPLRSLVVCVVVVRDRAYEYEYQDPDPVVVVSCVVSPHQYYAHPPHDPCPVSVSSNVSVVVVVVVVVVVLVVLLCLLANCVLVVPPDQDPLLVQLVVVLVVCLLALPDDLVVSCVVSVHDSVVSQVSNCVSRVDGSVSNSLSVLLSQLLVVQLVLPDDQVRSCNRRHHPDSVVNQVSNCVRNVDGSNVSHD/DFEEEEEAQDPVVVVCVQPVDPQVVLVYDYPYYYNFLVRSLVCCVVVVGQEYEAEADGPPHGPLRSLVVCVVVVRDRAYEYEYQDPDPVVVVSCVVSPHQYYAHPPHDPCPVSVSSNVSVVVVVVVVVVVLVVLLCLLANCVLVVPPPQDPLLVQLVVVLVVCLLALPDDLVVSCVVSVHDSVVSQVSNCVSRVDGSVSNSLSVLLSQLLVVQLVLPDDQVRSCNRRHHPDSVVNQVSNCVRNVDGSNVSHD

Sequence (504 aa):
MLSVLIVDDEKLVRTGLVMGIDWASLGCAVVAESSNGLEGFDAAMKYKPDLIICDIRMPQMDGIEMVSKLREEGNNAYTVFLTAYSDFAYAQKAIKLGASDYILKPFKDGELENTVLKIRDKIDKEYISKTKLQNDSILNDDILKKESVSKYVSDALYYIEKNYGNTNISVKLISESLGLSESHLSHMFKKETDYTINSYITRYRIRAAIEMLRSGKYKVYEVAKEVGYKDITYFSSTFKKITGTSPSDYSAMLSVLIVDDEKLVRTGLVMGIDWASLGCAVVAESSNGLEGFDAAMKYKPDLIICDIRMPQMDGIEMVSKLREEGNNAYTVFLTAYSDFAYAQKAIKLGASDYILKPFKDGELENTVLKIRDKIDKEYISKTKLQNDSILNDDILKKESVSKYVSDALYYIEKNYGNTNISVKLISESLGLSESHLSHMFKKETDYTINSYITRYRIRAAIEMLRSGKYKVYEVAKEVGYKDITYFSSTFKKITGTSPSDYSA

InterPro domains:
  IPR001789 Signal transduction response regulator, receiver domain [PF00072] (4-116)
  IPR001789 Signal transduction response regulator, receiver domain [PS50110] (3-120)
  IPR001789 Signal transduction response regulator, receiver domain [SM00448] (2-116)
  IPR009057 Homedomain-like superfamily [SSF46689] (151-202)
  IPR009057 Homedomain-like superfamily [SSF46689] (204-250)
  IPR011006 CheY-like superfamily [SSF52172] (1-122)
  IPR018060 AraC-like, DNA binding HTH domain [PF12833] (175-251)
  IPR018060 AraC-like, DNA binding HTH domain [PS01124] (154-252)
  IPR018060 AraC-like, DNA binding HTH domain [SM00342] (168-251)
  IPR020449 Transcription regulator HTH, AraC- type, HTH domain [PR00032] (220-235)
  IPR020449 Transcription regulator HTH, AraC- type, HTH domain [PR00032] (235-251)
  IPR051552 Hexose Phosphate Transport Regulator [PTHR42713] (1-132)

Nearest PDB structures (foldseek):
  6swf-assembly1_A  TM=9.227E-01  e=9.716E-11  Geobacillus stearothermophilus
  3b2n-assembly1_A  TM=9.182E-01  e=5.599E-09  Staphylococcus aureus
  6swl-assembly2_B  TM=9.091E-01  e=7.813E-09  Geobacillus stearothermophilus
  6ww6-assembly1_A  TM=6.166E-01  e=3.297E-10  Enterococcus faecalis
  5hev-assembly1_A  TM=5.230E-01  e=6.786E-10  Enterococcus faecium SD3B-2

Secondary structure (DSSP, 8-state):
-EEEEEE-S-HHHHHHHHHHS-TTTTTEEEEEEESSHHHHHHHHHHH--SEEEE-SS-SSS-HHHHHHHHHHTT---EEEEEES---HHHHHHHHHTT-SEEEESS--TTHHHHHHHHHHHHHHHHHHHHHHHHHHHHS-THHHH-TT--HHHHHHHHHHHHHTT-TT--HHHHHHHHT--HHHHHHHHHHHHSS-HHHHHHHHHHHHHHHHHHHTSS-HHHHHHHTT-S-HHHHHHHHHHHHSS-GGGG--/-EEEEEE-S-HHHHHHHHHHS-TTTTTEEEEEEESSHHHHHHHHHHH--SEEEE-SS-SSS-HHHHHHHHHHTT---EEEEEES---HHHHHHHHHTT-SEEEESS--TTHHHHHHHHHHHHHHHHHHHHHHHHHHHHS-THHHH-TT--HHHHHHHHHHHHHTT-TT--HHHHHHHHT--HHHHHHHHHHHHSS-HHHHHHHHHHHHHHHHHHHTSS-HHHHHHHTT-S-HHHHHHHHHHHHSS-GGGG--